Protein 3QVP (pdb70)

Secondary structure (DSSP, 8-state):
-HHHHSB--GGGTTT-EEEEEEE--SHHHHHHHHHHTTSTT--EEEE-SS---TTS-HHHHBGGGTTTTTTSTTB--EE----TTTS---EE--B-STTGGGGTS--B-----HHHHHHHHHTS--TT-SHHHHHHHHHHHEEE----HHHHHHT----GGGS-SSSSEEEB----SSPBPTHHHHHHHHHHTTT--B---TTSS---EEE---BSB-TT-BB--HIIIIITTTTT-TTEEEE-S-EEEEEEEE-SSSS-EEEEEEEESSTT-EEEEEEEEEEEE-S-TTTHHHHHHHTTBS-HHHHGGGT---SB---TT--BB--EEEEEEEEE-GGG-SB-EEEEEEEHHHHHGGGHHHHHHHHHH-HHHHHHHHHHTTS-S-HHHHHHHHHHHHHHHHHS--EEEEEEEE-TTSEEEEEEESS----BEEEESSS-GGG--EEEE--TT-SHHHHHHHHHHHHHHHHHHTSTTHHHHEEEEEESGGGS-TT--HHHHHHHGGGS-EE-S--B-TT-BS-GGGT-SB-TT-BBTT-BSEEE-STT--SS--SS-SHHHHHHHHHHHHHHHHHHHHH--

Structure (mmCIF, N/CA/C/O backbone):
data_3QVP
#
_entry.id   3QVP
#
_cell.length_a   69.560
_cell.length_b   119.147
_cell.length_c   142.188
_cell.angle_alpha   90.00
_cell.angle_beta   90.00
_cell.angle_gamma   90.00
#
_symmetry.space_group_name_H-M   'C 2 2 21'
#
loop_
_entity.id
_entity.type
_entity.pdbx_description
1 polymer 'Glucose oxidase'
2 branched alpha-D-mannopyranose-(1-2)-alpha-D-mannopyranose-(1-3)-beta-D-mannopyranose-(1-4)-2-acetamido-2-deoxy-beta-D-glucopyranose-(1-4)-2-acetamido-2-deoxy-beta-D-glucopyranose
3 non-polymer 2-acetamido-2-deoxy-beta-D-glucopyranose
4 non-polymer 'FLAVIN-ADENINE DINUCLEOTIDE'
5 non-polymer GLYCEROL
6 non-polymer DI(HYDROXYETHYL)ETHER
7 non-polymer 'CHLORIDE ION'
8 water water
#
loop_
_atom_site.group_PDB
_atom_site.id
_atom_site.type_symbol
_atom_site.label_atom_id
_atom_site.label_alt_id
_atom_site.label_comp_id
_atom_site.label_asym_id
_atom_site.label_entity_id
_atom_site.label_seq_id
_atom_site.pdbx_PDB_ins_code
_atom_site.Cartn_x
_atom_site.Cartn_y
_atom_site.Cartn_z
_atom_site.occupancy
_atom_site.B_iso_or_equiv
_atom_site.auth_seq_id
_atom_site.auth_comp_id
_atom_site.auth_asym_id
_atom_site.auth_atom_id
_atom_site.pdbx_PDB_model_num
ATOM 1 N N . GLY A 1 3 ? -19.993 -51.432 29.018 1.00 28.01 3 GLY A N 1
ATOM 2 C CA . GLY A 1 3 ? -19.967 -50.144 28.256 1.00 23.60 3 GLY A CA 1
ATOM 3 C C . GLY A 1 3 ? -18.578 -49.766 27.754 1.00 21.02 3 GLY A C 1
ATOM 4 O O . GLY A 1 3 ? -17.651 -50.573 27.782 1.00 20.57 3 GLY A O 1
ATOM 5 N N . ILE A 1 4 ? -18.418 -48.521 27.317 1.00 18.53 4 ILE A N 1
ATOM 6 C CA . ILE A 1 4 ? -17.123 -48.114 26.773 1.00 15.96 4 ILE A CA 1
ATOM 7 C C . ILE A 1 4 ? -15.952 -48.217 27.748 1.00 14.98 4 ILE A C 1
ATOM 8 O O . ILE A 1 4 ? -14.871 -48.667 27.359 1.00 15.49 4 ILE A O 1
ATOM 13 N N . GLU A 1 5 ? -16.153 -47.820 29.000 1.00 15.45 5 GLU A N 1
ATOM 14 C CA . GLU A 1 5 ? -15.070 -47.847 29.978 1.00 18.08 5 GLU A CA 1
ATOM 15 C C . GLU A 1 5 ? -14.425 -49.220 30.137 1.00 19.32 5 GLU A C 1
ATOM 16 O O . GLU A 1 5 ? -13.201 -49.322 30.256 1.00 18.61 5 GLU A O 1
ATOM 22 N N . ALA A 1 6 ? -15.232 -50.277 30.131 1.00 18.16 6 ALA A N 1
ATOM 23 C CA . ALA A 1 6 ? -14.712 -51.633 30.259 1.00 19.92 6 ALA A CA 1
ATOM 24 C C . ALA A 1 6 ? -13.913 -52.065 29.029 1.00 19.48 6 ALA A C 1
ATOM 25 O O . ALA A 1 6 ? -13.116 -53.008 29.103 1.00 22.80 6 ALA A O 1
ATOM 27 N N . SER A 1 7 ? -14.108 -51.386 27.898 1.00 17.00 7 SER A N 1
ATOM 28 C CA . SER A 1 7 ? -13.403 -51.728 26.665 1.00 15.47 7 SER A CA 1
ATOM 29 C C . SER A 1 7 ? -12.028 -51.075 26.573 1.00 13.58 7 SER A C 1
ATOM 30 O O . SER A 1 7 ? -11.165 -51.535 25.820 1.00 13.83 7 SER A O 1
ATOM 33 N N . LEU A 1 8 ? -11.832 -50.005 27.333 1.00 12.34 8 LEU A N 1
ATOM 34 C CA . LEU A 1 8 ? -10.572 -49.264 27.275 1.00 12.10 8 LEU A CA 1
ATOM 35 C C . LEU A 1 8 ? -9.455 -50.000 27.999 1.00 12.27 8 LEU A C 1
ATOM 36 O O . LEU A 1 8 ? -9.683 -50.639 29.033 1.00 14.81 8 LEU A O 1
ATOM 41 N N . LEU A 1 9 ? -8.262 -49.940 27.427 1.00 10.80 9 LEU A N 1
ATOM 42 C CA . LEU A 1 9 ? -7.094 -50.579 28.058 1.00 10.22 9 LEU A CA 1
ATOM 43 C C . LEU A 1 9 ? -6.404 -49.562 28.957 1.00 11.04 9 LEU A C 1
ATOM 44 O O . LEU A 1 9 ? -6.321 -48.370 28.619 1.00 11.41 9 LEU A O 1
ATOM 49 N N . THR A 1 10 ? -5.931 -50.022 30.103 1.00 10.30 10 THR A N 1
ATOM 50 C CA . THR A 1 10 ? -5.230 -49.174 31.058 1.00 10.78 10 THR A CA 1
ATOM 51 C C . THR A 1 10 ? -3.871 -49.737 31.428 1.00 10.74 10 THR A C 1
ATOM 52 O O . THR A 1 10 ? -2.971 -48.990 31.839 1.00 11.37 10 THR A O 1
ATOM 56 N N . ASP A 1 11 ? -3.699 -51.050 31.300 1.00 12.55 11 ASP A N 1
ATOM 57 C CA . ASP A 1 11 ? -2.445 -51.690 31.678 1.00 11.69 11 ASP A CA 1
ATOM 58 C C . ASP A 1 11 ? -1.513 -51.807 30.481 1.00 12.06 11 ASP A C 1
ATOM 59 O O . ASP A 1 11 ? -1.867 -52.424 29.474 1.00 12.31 11 ASP A O 1
ATOM 64 N N . PRO A 1 12 ? -0.313 -51.192 30.553 1.00 11.59 12 PRO A N 1
ATOM 65 C CA . PRO A 1 12 ? 0.634 -51.292 29.433 1.00 12.10 12 PRO A CA 1
ATOM 66 C C . PRO A 1 12 ? 0.896 -52.733 28.995 1.00 13.17 12 PRO A C 1
ATOM 67 O O . PRO A 1 12 ? 1.197 -52.970 27.818 1.00 13.06 12 PRO A O 1
ATOM 71 N N . LYS A 1 13 ? 0.778 -53.678 29.923 1.00 14.34 13 LYS A N 1
ATOM 72 C CA . LYS A 1 13 ? 1.033 -55.097 29.609 1.00 14.94 13 LYS A CA 1
ATOM 73 C C . LYS A 1 13 ? 0.082 -55.612 28.544 1.00 13.63 13 LYS A C 1
ATOM 74 O O . LYS A 1 13 ? 0.396 -56.606 27.873 1.00 13.32 13 LYS A O 1
ATOM 80 N N . ASP A 1 14 ? -1.074 -54.951 28.372 1.00 13.29 14 ASP A N 1
ATOM 81 C CA . ASP A 1 14 ? -2.043 -55.378 27.388 1.00 13.30 14 ASP A CA 1
ATOM 82 C C . ASP A 1 14 ? -1.700 -54.916 25.972 1.00 12.47 14 ASP A C 1
ATOM 83 O O . ASP A 1 14 ? -2.365 -55.341 25.020 1.00 12.92 14 ASP A O 1
ATOM 88 N N . VAL A 1 15 ? -0.713 -54.036 25.811 1.00 12.39 15 VAL A N 1
ATOM 89 C CA . VAL A 1 15 ? -0.308 -53.652 24.465 1.00 12.90 15 VAL A CA 1
ATOM 90 C C . VAL A 1 15 ? 1.192 -53.827 24.185 1.00 8.86 15 VAL A C 1
ATOM 91 O O . VAL A 1 15 ? 1.572 -53.919 23.042 1.00 10.14 15 VAL A O 1
ATOM 95 N N . SER A 1 16 ? 2.026 -53.878 25.231 1.00 9.11 16 SER A N 1
ATOM 96 C CA . SER A 1 16 ? 3.473 -54.038 25.053 1.00 9.04 16 SER A CA 1
ATOM 97 C C . SER A 1 16 ? 3.818 -55.156 24.048 1.00 9.32 16 SER A C 1
ATOM 98 O O . SER A 1 16 ? 3.321 -56.279 24.184 1.00 9.31 16 SER A O 1
ATOM 101 N N . GLY A 1 17 ? 4.649 -54.806 23.067 1.00 8.42 17 GLY A N 1
ATOM 102 C CA . GLY A 1 17 ? 5.146 -55.774 22.096 1.00 9.48 17 GLY A CA 1
ATOM 103 C C . GLY A 1 17 ? 4.245 -56.141 20.950 1.00 9.51 17 GLY A C 1
ATOM 104 O O . GLY A 1 17 ? 4.675 -56.819 20.026 1.00 10.21 17 GLY A O 1
ATOM 105 N N . ARG A 1 18 ? 2.982 -55.705 20.997 1.00 9.09 18 ARG A N 1
ATOM 106 C CA . ARG A 1 18 ? 2.045 -56.056 19.930 1.00 10.04 18 ARG A CA 1
ATOM 107 C C . ARG A 1 18 ? 2.217 -55.208 18.692 1.00 9.21 18 ARG A C 1
ATOM 108 O O . ARG A 1 18 ? 2.953 -54.224 18.697 1.00 9.51 18 ARG A O 1
ATOM 116 N N . THR A 1 19 ? 1.583 -55.655 17.608 1.00 9.91 19 THR A N 1
ATOM 117 C CA . THR A 1 19 ? 1.591 -54.918 16.354 1.00 11.02 19 THR A CA 1
ATOM 118 C C . THR A 1 19 ? 0.164 -54.657 15.904 1.00 11.14 19 THR A C 1
ATOM 119 O O . THR A 1 19 ? -0.695 -55.539 16.000 1.00 11.31 19 THR A O 1
ATOM 123 N N . VAL A 1 20 ? -0.083 -53.418 15.467 1.00 9.44 20 VAL A N 1
ATOM 124 C CA . VAL A 1 20 ? -1.383 -53.043 14.879 1.00 9.57 20 VAL A CA 1
ATOM 125 C C . VAL A 1 20 ? -1.025 -52.374 13.563 1.00 8.86 20 VAL A C 1
ATOM 126 O O . VAL A 1 20 ? 0.144 -52.070 13.318 1.00 10.10 20 VAL A O 1
ATOM 130 N N . ASP A 1 21 ? -2.018 -52.114 12.706 1.00 9.12 21 ASP A N 1
ATOM 131 C CA . ASP A 1 21 ? -1.704 -51.484 11.447 1.00 8.84 21 ASP A CA 1
ATOM 132 C C . ASP A 1 21 ? -1.291 -50.028 11.626 1.00 8.84 21 ASP A C 1
ATOM 133 O O . ASP A 1 21 ? -0.326 -49.572 11.021 1.00 9.80 21 ASP A O 1
ATOM 138 N N . TYR A 1 22 ? -2.029 -49.309 12.483 1.00 8.61 22 TYR A N 1
ATOM 139 C CA . TYR A 1 22 ? -1.736 -47.902 12.733 1.00 8.61 22 TYR A CA 1
ATOM 140 C C . TYR A 1 22 ? -1.757 -47.573 14.199 1.00 7.90 22 TYR A C 1
ATOM 141 O O . TYR A 1 22 ? -2.645 -48.011 14.902 1.00 8.70 22 TYR A O 1
ATOM 150 N N . ILE A 1 23 ? -0.722 -46.856 14.647 1.00 8.44 23 ILE A N 1
ATOM 151 C CA . ILE A 1 23 ? -0.701 -46.342 16.026 1.00 7.89 23 ILE A CA 1
ATOM 152 C C . ILE A 1 23 ? -0.975 -44.845 15.914 1.00 8.20 23 ILE A C 1
ATOM 153 O O . ILE A 1 23 ? -0.340 -44.140 15.115 1.00 8.77 23 ILE A O 1
ATOM 158 N N . ILE A 1 24 ? -1.941 -44.381 16.709 1.00 7.29 24 ILE A N 1
ATOM 159 C CA . ILE A 1 24 ? -2.275 -42.949 16.754 1.00 7.42 24 ILE A CA 1
ATOM 160 C C . ILE A 1 24 ? -1.900 -42.457 18.1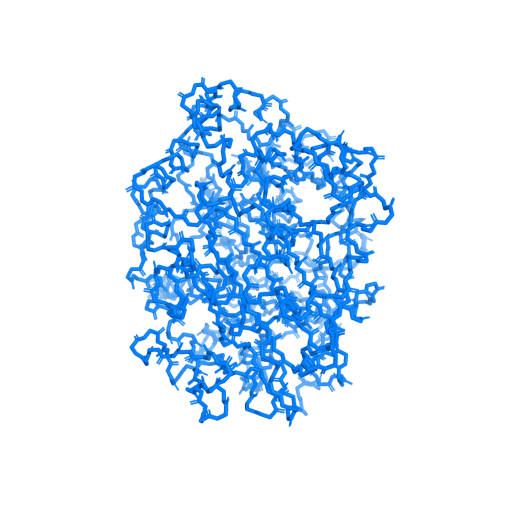46 1.00 7.10 24 ILE A C 1
ATOM 161 O O . ILE A 1 24 ? -2.433 -42.932 19.163 1.00 8.30 24 ILE A O 1
ATOM 166 N N . ALA A 1 25 ? -0.973 -41.506 18.173 1.00 7.00 25 ALA A N 1
ATOM 167 C CA . ALA A 1 25 ? -0.532 -40.897 19.433 1.00 7.66 25 ALA A CA 1
ATOM 168 C C . ALA A 1 25 ? -1.404 -39.682 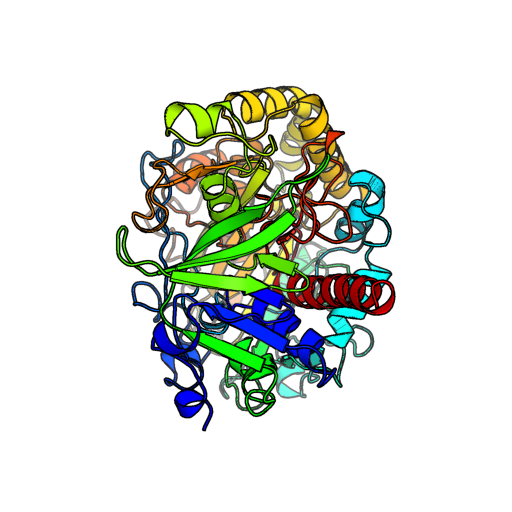19.703 1.00 7.13 25 ALA A C 1
ATOM 169 O O . ALA A 1 25 ? -1.228 -38.657 19.062 1.00 7.85 25 ALA A O 1
ATOM 171 N N . GLY A 1 26 ? -2.314 -39.825 20.667 1.00 6.99 26 GLY A N 1
ATOM 172 C CA . GLY A 1 26 ? -3.217 -38.733 21.008 1.00 6.69 26 GLY A CA 1
ATOM 173 C C . GLY A 1 26 ? -4.643 -39.069 20.599 1.00 6.76 26 GLY A C 1
ATOM 174 O O . GLY A 1 26 ? -4.937 -39.145 19.397 1.00 8.49 26 GLY A O 1
ATOM 175 N N . GLY A 1 27 ? -5.521 -39.268 21.586 1.00 7.46 27 GLY A N 1
ATOM 176 C CA . GLY A 1 27 ? -6.914 -39.557 21.291 1.00 6.86 27 GLY A CA 1
ATOM 177 C C . GLY A 1 27 ? -7.782 -38.317 21.399 1.00 7.19 27 GLY A C 1
ATOM 178 O O . GLY A 1 27 ? -8.772 -38.348 22.118 1.00 7.45 27 GLY A O 1
ATOM 179 N N . GLY A 1 28 ? -7.389 -37.272 20.683 1.00 7.09 28 GLY A N 1
ATOM 180 C CA . GLY A 1 28 ? -8.112 -36.012 20.659 1.00 7.31 28 GLY A CA 1
ATOM 181 C C . GLY A 1 28 ? -9.002 -35.874 19.430 1.00 7.14 28 GLY A C 1
ATOM 182 O O . GLY A 1 28 ? -9.472 -36.858 18.861 1.00 6.99 28 GLY A O 1
ATOM 183 N N . LEU A 1 29 ? -9.224 -34.633 19.000 1.00 6.98 29 LEU A N 1
ATOM 184 C CA . LEU A 1 29 ? -10.110 -34.385 17.862 1.00 7.48 29 LEU A CA 1
ATOM 185 C C . LEU A 1 29 ? -9.665 -35.146 16.614 1.00 7.26 29 LEU A C 1
ATOM 186 O O . LEU A 1 29 ? -10.388 -35.986 16.082 1.00 7.86 29 LEU A O 1
ATOM 191 N N . THR A 1 30 ? -8.458 -34.852 16.145 1.00 7.21 30 THR A N 1
ATOM 192 C CA . THR A 1 30 ? -7.979 -35.484 14.911 1.00 7.43 30 THR A CA 1
ATOM 193 C C . THR A 1 30 ? -7.663 -36.959 15.103 1.00 7.52 30 THR A C 1
ATOM 194 O O . THR A 1 30 ? -7.918 -37.765 14.219 1.00 8.76 30 THR A O 1
ATOM 198 N N . GLY A 1 31 ? -7.141 -37.318 16.272 1.00 7.72 31 GLY A N 1
ATOM 199 C CA . GLY A 1 31 ? -6.811 -38.719 16.507 1.00 8.32 31 GLY A CA 1
ATOM 200 C C . GLY A 1 31 ? -8.012 -39.637 16.506 1.00 7.70 31 GLY A C 1
ATOM 201 O O . GLY A 1 31 ? -7.981 -40.708 15.897 1.00 8.09 31 GLY A O 1
ATOM 202 N N . LEU A 1 32 ? -9.095 -39.251 17.182 1.00 7.56 32 LEU A N 1
ATOM 203 C CA . LEU A 1 32 ? -10.271 -40.115 17.239 1.00 8.26 32 LEU A CA 1
ATOM 204 C C . LEU A 1 32 ? -11.062 -40.095 15.941 1.00 7.57 32 LEU A C 1
ATOM 205 O O . LEU A 1 32 ? -11.630 -41.107 15.571 1.00 8.88 32 LEU A O 1
ATOM 210 N N . THR A 1 33 ? -11.070 -38.965 15.239 1.00 7.43 33 THR A N 1
ATOM 211 C CA . THR A 1 33 ? -11.765 -38.919 13.953 1.00 8.13 33 THR A CA 1
ATOM 212 C C . THR A 1 33 ? -11.060 -39.908 13.016 1.00 9.52 33 THR A C 1
ATOM 213 O O . THR A 1 33 ? -11.724 -40.715 12.321 1.00 8.77 33 THR A O 1
ATOM 217 N N . THR A 1 34 ? -9.738 -39.858 12.991 1.00 9.01 34 THR A N 1
ATOM 218 C CA . THR A 1 34 ? -8.942 -40.731 12.132 1.00 8.27 34 THR A CA 1
ATOM 219 C C . THR A 1 34 ? -9.077 -42.191 12.556 1.00 9.15 34 THR A C 1
ATOM 220 O O . THR A 1 34 ? -9.237 -43.073 11.707 1.00 9.05 34 THR A O 1
ATOM 224 N N . ALA A 1 35 ? -9.034 -42.460 13.854 1.00 8.66 35 ALA A N 1
ATOM 225 C CA . ALA A 1 35 ? -9.174 -43.838 14.329 1.00 9.04 35 ALA A CA 1
ATOM 226 C C . ALA A 1 35 ? -10.500 -44.438 13.842 1.00 9.12 35 ALA A C 1
ATOM 227 O O . ALA A 1 35 ? -10.557 -45.582 13.394 1.00 9.06 35 ALA A O 1
ATOM 229 N N . ALA A 1 36 ? -11.580 -43.663 13.935 1.00 9.20 36 ALA A N 1
ATOM 230 C CA . ALA A 1 36 ? -12.884 -44.133 13.507 1.00 9.68 36 ALA A CA 1
ATOM 231 C C . ALA A 1 36 ? -12.913 -44.347 11.998 1.00 10.31 36 ALA A C 1
ATOM 232 O O . ALA A 1 36 ? -13.361 -45.394 11.520 1.00 10.41 36 ALA A O 1
ATOM 234 N N . ARG A 1 37 ? -12.383 -43.393 11.243 1.00 9.43 37 ARG A N 1
ATOM 235 C CA . ARG A 1 37 ? -12.416 -43.532 9.788 1.00 11.37 37 ARG A CA 1
ATOM 236 C C . ARG A 1 37 ? -11.640 -44.742 9.322 1.00 12.16 37 ARG A C 1
ATOM 237 O O . ARG A 1 37 ? -12.112 -45.509 8.473 1.00 11.93 37 ARG A O 1
ATOM 245 N N . LEU A 1 38 ? -10.444 -44.941 9.873 1.00 10.92 38 LEU A N 1
ATOM 246 C CA . LEU A 1 38 ? -9.605 -46.067 9.445 1.00 10.50 38 LEU A CA 1
ATOM 247 C C . LEU A 1 38 ? -10.204 -47.416 9.819 1.00 10.93 38 LEU A C 1
ATOM 248 O O . LEU A 1 38 ? -10.100 -48.366 9.036 1.00 13.72 38 LEU A O 1
ATOM 253 N N . THR A 1 39 ? -10.844 -47.528 10.971 1.00 10.85 39 THR A N 1
ATOM 254 C CA . THR A 1 39 ? -11.395 -48.802 11.380 1.00 10.60 39 THR A CA 1
ATOM 255 C C . THR A 1 39 ? -12.754 -49.172 10.771 1.00 10.33 39 THR A C 1
ATOM 256 O O . THR A 1 39 ? -13.332 -50.186 11.133 1.00 11.51 39 THR A O 1
ATOM 260 N N . GLU A 1 40 ? -13.227 -48.344 9.840 1.00 11.41 40 GLU A N 1
ATOM 261 C CA . GLU A 1 40 ? -14.462 -48.683 9.119 1.00 12.01 40 GLU A CA 1
ATOM 262 C C . GLU A 1 40 ? -14.180 -49.957 8.303 1.00 13.78 40 GLU A C 1
ATOM 263 O O . GLU A 1 40 ? -15.093 -50.732 8.016 1.00 16.46 40 GLU A O 1
ATOM 269 N N . ASN A 1 41 ? -12.927 -50.164 7.922 1.00 12.74 41 ASN A N 1
ATOM 270 C CA . ASN A 1 41 ? -12.520 -51.391 7.236 1.00 14.24 41 ASN A CA 1
ATOM 271 C C . ASN A 1 41 ? -12.166 -52.355 8.382 1.00 15.10 41 ASN A C 1
ATOM 272 O O . ASN A 1 41 ? -11.209 -52.106 9.133 1.00 12.67 41 ASN A O 1
ATOM 277 N N . PRO A 1 42 ? -12.926 -53.443 8.554 1.00 14.06 42 PRO A N 1
ATOM 278 C CA . PRO A 1 42 ? -12.650 -54.380 9.645 1.00 14.79 42 PRO A CA 1
ATOM 279 C C . PRO A 1 42 ? -11.280 -55.022 9.631 1.00 14.70 42 PRO A C 1
ATOM 280 O O . PRO A 1 42 ? -10.828 -55.528 10.665 1.00 16.24 42 PRO A O 1
ATOM 284 N N . ASN A 1 43 ? -10.617 -54.974 8.483 1.00 14.84 43 ASN A N 1
ATOM 285 C CA . ASN A 1 43 ? -9.288 -55.568 8.343 1.00 14.17 43 ASN A CA 1
ATOM 286 C C . ASN A 1 43 ? -8.168 -54.640 8.811 1.00 12.89 43 ASN A C 1
ATOM 287 O O . ASN A 1 43 ? -7.003 -55.056 8.898 1.00 15.64 43 ASN A O 1
ATOM 292 N N . ILE A 1 44 ? -8.502 -53.385 9.104 1.00 11.97 44 ILE A N 1
ATOM 293 C CA . ILE A 1 44 ? -7.481 -52.423 9.547 1.00 11.30 44 ILE A CA 1
ATOM 294 C C . ILE A 1 44 ? -7.531 -52.226 11.037 1.00 10.63 44 ILE A C 1
ATOM 295 O O . ILE A 1 44 ? -8.558 -51.856 11.591 1.00 11.95 44 ILE A O 1
ATOM 300 N N . SER A 1 45 ? -6.413 -52.505 11.705 1.00 10.80 45 SER A N 1
ATOM 301 C CA . SER A 1 45 ? -6.350 -52.336 13.156 1.00 11.10 45 SER A CA 1
ATOM 302 C C . SER A 1 45 ? -5.674 -51.025 13.545 1.00 8.98 45 SER A C 1
ATOM 303 O O . SER A 1 45 ? -4.682 -50.598 12.948 1.00 9.40 45 SER A O 1
ATOM 306 N N . VAL A 1 46 ? -6.248 -50.389 14.551 1.00 9.05 46 VAL A N 1
ATOM 307 C CA . VAL A 1 46 ? -5.738 -49.131 15.069 1.00 9.06 46 VAL A CA 1
ATOM 308 C C . VAL A 1 46 ? -5.630 -49.192 16.582 1.00 8.61 46 VAL A C 1
ATOM 309 O O . VAL A 1 46 ? -6.500 -49.740 17.248 1.00 9.75 46 VAL A O 1
ATOM 313 N N . LEU A 1 47 ? -4.514 -48.676 17.113 1.00 8.62 47 LEU A N 1
ATOM 314 C CA . LEU A 1 47 ? -4.399 -48.498 18.552 1.00 8.70 47 LEU A CA 1
ATOM 315 C C . LEU A 1 47 ? -4.193 -46.989 18.777 1.00 7.84 47 LEU A C 1
ATOM 316 O O . LEU A 1 47 ? -3.275 -46.396 18.215 1.00 8.42 47 LEU A O 1
ATOM 321 N N . VAL A 1 48 ? -5.077 -46.414 19.582 1.00 7.05 48 VAL A N 1
ATOM 322 C CA . VAL A 1 48 ? -4.954 -45.020 19.992 1.00 8.13 48 VAL A CA 1
ATOM 323 C C . VAL A 1 48 ? -4.305 -45.052 21.382 1.00 6.85 48 VAL A C 1
ATOM 324 O O . VAL A 1 48 ? -4.755 -45.812 22.223 1.00 8.75 48 VAL A O 1
ATOM 328 N N . ILE A 1 49 ? -3.261 -44.249 21.581 1.00 7.59 49 ILE A N 1
ATOM 329 C CA . ILE A 1 49 ? -2.640 -44.118 22.908 1.00 7.03 49 ILE A CA 1
ATOM 330 C C . ILE A 1 49 ? -2.926 -42.676 23.340 1.00 7.21 49 ILE A C 1
ATOM 331 O O . ILE A 1 49 ? -2.509 -41.726 22.664 1.00 7.46 49 ILE A O 1
ATOM 336 N N . GLU A 1 50 ? -3.653 -42.551 24.440 1.00 6.69 50 GLU A N 1
ATOM 337 C CA . GLU A 1 50 ? -4.056 -41.243 24.974 1.00 6.95 50 GLU A CA 1
ATOM 338 C C . GLU A 1 50 ? -3.536 -41.069 26.386 1.00 5.90 50 GLU A C 1
ATOM 339 O O . GLU A 1 50 ? -3.632 -41.972 27.209 1.00 6.72 50 GLU A O 1
ATOM 345 N N . SER A 1 51 ? -3.044 -39.864 26.680 1.00 7.83 51 SER A N 1
ATOM 346 C CA . SER A 1 51 ? -2.509 -39.600 28.008 1.00 7.65 51 SER A CA 1
ATOM 347 C C . SER A 1 51 ? -3.571 -39.532 29.105 1.00 7.76 51 SER A C 1
ATOM 348 O O . SER A 1 51 ? -3.293 -39.881 30.250 1.00 8.46 51 SER A O 1
ATOM 351 N N . GLY A 1 52 ? -4.773 -39.056 28.748 1.00 7.19 52 GLY A N 1
ATOM 352 C CA . GLY A 1 52 ? -5.879 -38.978 29.684 1.00 9.35 52 GLY A CA 1
ATOM 353 C C . GLY A 1 52 ? -6.783 -40.189 29.541 1.00 7.76 52 GLY A C 1
ATOM 354 O O . GLY A 1 52 ? -6.412 -41.217 28.987 1.00 7.85 52 GLY A O 1
ATOM 355 N N . SER A 1 53 ? -8.014 -40.032 30.020 1.00 8.79 53 SER A N 1
ATOM 356 C CA . SER A 1 53 ? -8.974 -41.130 30.031 1.00 8.52 53 SER A CA 1
ATOM 357 C C . SER A 1 53 ? -10.338 -40.687 29.529 1.00 8.33 53 SER A C 1
ATOM 358 O O . SER A 1 53 ? -10.509 -39.607 28.968 1.00 8.49 53 SER A O 1
ATOM 361 N N . TYR A 1 54 ? -11.340 -41.537 29.724 1.00 8.98 54 TYR A N 1
ATOM 362 C CA . TYR A 1 54 ? -12.695 -41.199 29.242 1.00 8.89 54 TYR A CA 1
ATOM 363 C C . TYR A 1 54 ? -13.370 -40.237 30.197 1.00 8.71 54 TYR A C 1
ATOM 364 O O . TYR A 1 54 ? -13.491 -40.499 31.386 1.00 11.94 54 TYR A O 1
ATOM 373 N N . GLU A 1 55 ? -13.846 -39.127 29.648 1.00 8.99 55 GLU A N 1
ATOM 374 C CA . GLU A 1 55 ? -14.456 -38.077 30.475 1.00 8.55 55 GLU A CA 1
ATOM 375 C C . GLU A 1 55 ? -15.832 -37.623 29.976 1.00 9.28 55 GLU A C 1
ATOM 376 O O . GLU A 1 55 ? -16.480 -36.828 30.651 1.00 9.62 55 GLU A O 1
ATOM 382 N N . SER A 1 56 ? -16.266 -38.150 28.836 1.00 10.86 56 SER A N 1
ATOM 383 C CA . SER A 1 56 ? -17.481 -37.635 28.211 1.00 11.02 56 SER A CA 1
ATOM 384 C C . SER A 1 56 ? -18.754 -37.691 29.014 1.00 12.90 56 SER A C 1
ATOM 385 O O . SER A 1 56 ? -19.610 -36.819 28.839 1.00 17.07 56 SER A O 1
ATOM 388 N N . ASP A 1 57 ? -18.899 -38.675 29.873 1.00 12.13 57 ASP A N 1
ATOM 389 C CA . ASP A 1 57 ? -20.122 -38.776 30.653 1.00 12.75 57 ASP A CA 1
ATOM 390 C C . ASP A 1 57 ? -19.914 -38.461 32.122 1.00 12.36 57 ASP A C 1
ATOM 391 O O . ASP A 1 57 ? -20.711 -38.864 32.975 1.00 12.44 57 ASP A O 1
ATOM 396 N N . ARG A 1 58 ? -18.873 -37.691 32.432 1.00 10.02 58 ARG A N 1
ATOM 397 C CA . ARG A 1 58 ? -18.575 -37.359 33.821 1.00 10.71 58 ARG A CA 1
ATOM 398 C C . ARG A 1 58 ? -19.674 -36.555 34.505 1.00 11.38 58 ARG A C 1
ATOM 399 O O . ARG A 1 58 ? -19.929 -36.730 35.700 1.00 13.75 58 ARG A O 1
ATOM 407 N N . GLY A 1 59 ? -20.303 -35.671 33.745 1.00 11.41 59 GLY A N 1
ATOM 408 C CA . GLY A 1 59 ? -21.358 -34.820 34.279 1.00 11.37 59 GLY A CA 1
ATOM 409 C C . GLY A 1 59 ? -21.267 -33.456 33.630 1.00 11.01 59 GLY A C 1
ATOM 410 O O . GLY A 1 59 ? -20.480 -33.271 32.699 1.00 11.04 59 GLY A O 1
ATOM 411 N N . PRO A 1 60 ? -22.035 -32.478 34.114 1.00 11.43 60 PRO A N 1
ATOM 412 C CA . PRO A 1 60 ? -22.058 -31.120 33.561 1.00 10.07 60 PRO A CA 1
ATOM 413 C C . PRO A 1 60 ? -20.719 -30.430 33.329 1.00 9.72 60 PRO A C 1
ATOM 414 O O . PRO A 1 60 ? -20.599 -29.673 32.389 1.00 9.19 60 PRO A O 1
ATOM 418 N N . ILE A 1 61 ? -19.719 -30.680 34.192 1.00 8.63 61 ILE A N 1
ATOM 419 C CA . ILE A 1 61 ? -18.433 -29.999 34.026 1.00 9.37 61 ILE A CA 1
ATOM 420 C C . ILE A 1 61 ? -17.856 -30.273 32.630 1.00 8.19 61 ILE A C 1
ATOM 421 O O . ILE A 1 61 ? -17.121 -29.445 32.084 1.00 9.69 61 ILE A O 1
ATOM 426 N N . ILE A 1 62 ? -18.215 -31.411 32.045 1.00 8.28 62 ILE A N 1
ATOM 427 C CA . ILE A 1 62 ? -17.832 -31.718 30.670 1.00 8.87 62 ILE A CA 1
ATOM 428 C C . ILE A 1 62 ? -19.039 -31.555 29.717 1.00 8.11 62 ILE A C 1
ATOM 429 O O . ILE A 1 62 ? -18.926 -30.954 28.664 1.00 8.53 62 ILE A O 1
ATOM 434 N N . GLU A 1 63 ? -20.203 -32.095 30.093 1.00 8.73 63 GLU A N 1
ATOM 435 C CA . GLU A 1 63 ? -21.345 -32.128 29.171 1.00 9.08 63 GLU A CA 1
ATOM 436 C C . GLU A 1 63 ? -22.113 -30.845 28.909 1.00 8.80 63 GLU A C 1
ATOM 437 O O . GLU A 1 63 ? -22.784 -30.742 27.875 1.00 9.96 63 GLU A O 1
ATOM 443 N N . ASP A 1 64 ? -21.990 -29.879 29.811 1.00 8.74 64 ASP A N 1
ATOM 444 C CA . ASP A 1 64 ? -22.711 -28.619 29.666 1.00 9.09 64 ASP A CA 1
ATOM 445 C C . ASP A 1 64 ? -21.760 -27.542 29.148 1.00 8.65 64 ASP A C 1
ATOM 446 O O . ASP A 1 64 ? -20.837 -27.144 29.835 1.00 9.09 64 ASP A O 1
ATOM 451 N N . LEU A 1 65 ? -21.989 -27.080 27.931 1.00 8.63 65 LEU A N 1
ATOM 452 C CA . LEU A 1 65 ? -21.104 -26.057 27.369 1.00 8.62 65 LEU A CA 1
ATOM 453 C C . LEU A 1 65 ? -21.106 -24.787 28.219 1.00 9.02 65 LEU A C 1
ATOM 454 O O . LEU A 1 65 ? -20.127 -24.026 28.223 1.00 10.42 65 LEU A O 1
ATOM 459 N N . ASN A 1 66 ? -22.198 -24.532 28.948 1.00 9.46 66 ASN A N 1
ATOM 460 C CA . ASN A 1 66 ? -22.267 -23.332 29.779 1.00 9.65 66 ASN A CA 1
ATOM 461 C C . ASN A 1 66 ? -21.387 -23.386 31.028 1.00 10.96 66 ASN A C 1
ATOM 462 O O . ASN A 1 66 ? -21.194 -22.373 31.682 1.00 11.91 66 ASN A O 1
ATOM 467 N N . ALA A 1 67 ? -20.853 -24.570 31.323 1.00 9.55 67 ALA A N 1
ATOM 468 C CA . ALA A 1 67 ? -19.929 -24.740 32.447 1.00 10.07 67 ALA A CA 1
ATOM 469 C C . ALA A 1 67 ? -18.496 -24.498 31.956 1.00 9.21 67 ALA A C 1
ATOM 470 O O . ALA A 1 67 ? -17.525 -24.765 32.686 1.00 10.17 67 ALA A O 1
ATOM 472 N N . TYR A 1 68 ? -18.353 -23.958 30.746 1.00 8.39 68 TYR A N 1
ATOM 473 C CA . TYR A 1 68 ? -17.040 -23.696 30.163 1.00 9.00 68 TYR A CA 1
ATOM 474 C C . TYR A 1 68 ? -16.095 -23.046 31.153 1.00 9.37 68 TYR A C 1
ATOM 475 O O . TYR A 1 68 ? -16.420 -22.034 31.802 1.00 10.77 68 TYR A O 1
ATOM 484 N N . GLY A 1 69 ? -14.895 -23.635 31.281 1.00 9.43 69 GLY A N 1
ATOM 485 C CA . GLY A 1 69 ? -13.860 -23.092 32.145 1.00 9.35 69 GLY A CA 1
ATOM 486 C C . GLY A 1 69 ? -13.774 -23.713 33.512 1.00 8.91 69 GLY A C 1
ATOM 487 O O . GLY A 1 69 ? -12.728 -23.632 34.162 1.00 10.11 69 GLY A O 1
ATOM 488 N N . ASP A 1 70 ? -14.854 -24.313 33.982 1.00 8.51 70 ASP A N 1
ATOM 489 C CA . ASP A 1 70 ? -14.826 -24.941 35.311 1.00 9.06 70 ASP A CA 1
ATOM 490 C C . ASP A 1 70 ? -13.777 -26.051 35.364 1.00 8.79 70 ASP A C 1
ATOM 491 O O . ASP A 1 70 ? -13.143 -26.277 36.403 1.00 9.10 70 ASP A O 1
ATOM 496 N N . ILE A 1 71 ? -13.576 -26.734 34.244 1.00 9.08 71 ILE A N 1
ATOM 497 C CA . ILE A 1 71 ? -12.623 -27.834 34.164 1.00 8.57 71 ILE A CA 1
ATOM 498 C C . ILE A 1 71 ? -11.177 -27.365 34.177 1.00 8.62 71 ILE A C 1
ATOM 499 O O . ILE A 1 71 ? -10.252 -28.181 34.386 1.00 8.61 71 ILE A O 1
ATOM 504 N N . PHE A 1 72 ? -10.931 -26.076 33.957 1.00 7.61 72 PHE A N 1
ATOM 505 C CA . PHE A 1 72 ? -9.528 -25.626 33.911 1.00 7.89 72 PHE A CA 1
ATOM 506 C C . PHE A 1 72 ? -8.871 -25.842 35.273 1.00 8.65 72 PHE A C 1
ATOM 507 O O . PHE A 1 72 ? -9.487 -25.700 36.321 1.00 8.57 72 PHE A O 1
ATOM 515 N N . GLY A 1 73 ? -7.592 -26.232 35.221 1.00 8.70 73 GLY A N 1
ATOM 516 C CA . GLY A 1 73 ? -6.804 -26.491 36.423 1.00 9.21 73 GLY A CA 1
ATOM 517 C C . GLY A 1 73 ? -6.920 -27.914 36.940 1.00 7.72 73 GLY A C 1
ATOM 518 O O . GLY A 1 73 ? -6.224 -28.263 37.882 1.00 9.17 73 GLY A O 1
ATOM 519 N N . SER A 1 74 ? -7.774 -28.722 36.328 1.00 7.60 74 SER A N 1
ATOM 520 C CA . SER A 1 74 ? -8.002 -30.110 36.759 1.00 7.18 74 SER A CA 1
ATOM 521 C C . SER A 1 74 ? -7.133 -31.068 35.985 1.00 7.85 74 SER A C 1
ATOM 522 O O . SER A 1 74 ? -6.346 -30.651 35.113 1.00 8.17 74 SER A O 1
ATOM 525 N N . SER A 1 75 ? -7.293 -32.362 36.239 1.00 7.75 75 SER A N 1
ATOM 526 C CA . SER A 1 75 ? -6.505 -33.351 35.507 1.00 7.93 75 SER A CA 1
ATOM 527 C C . SER A 1 75 ? -6.901 -33.443 34.049 1.00 8.98 75 SER A C 1
ATOM 528 O O . SER A 1 75 ? -6.180 -34.056 33.261 1.00 8.91 75 SER A O 1
ATOM 531 N N . VAL A 1 76 ? -8.033 -32.843 33.675 1.00 7.38 76 VAL A N 1
ATOM 532 C CA . VAL A 1 76 ? -8.510 -32.869 32.294 1.00 7.28 76 VAL A CA 1
ATOM 533 C C . VAL A 1 76 ? -7.958 -31.650 31.534 1.00 6.98 76 VAL A C 1
ATOM 534 O O . VAL A 1 76 ? -8.253 -31.466 30.352 1.00 7.16 76 VAL A O 1
ATOM 538 N N . ASP A 1 77 ? -7.122 -30.854 32.208 1.00 7.14 77 ASP A N 1
ATOM 539 C CA . ASP A 1 77 ? -6.495 -29.685 31.585 1.00 7.16 77 ASP A CA 1
ATOM 540 C C . ASP A 1 77 ? -4.973 -29.840 31.687 1.00 8.03 77 ASP A C 1
ATOM 541 O O . ASP A 1 77 ? -4.408 -29.830 32.781 1.00 8.19 77 ASP A O 1
ATOM 546 N N . HIS A 1 78 ? -4.306 -30.014 30.555 1.00 6.51 78 HIS A N 1
ATOM 547 C CA . HIS A 1 78 ? -2.855 -30.109 30.587 1.00 6.60 78 HIS A CA 1
ATOM 548 C C . HIS A 1 78 ? -2.180 -28.865 31.136 1.00 8.16 78 HIS A C 1
ATOM 549 O O . HIS A 1 78 ? -1.063 -28.960 31.690 1.00 9.19 78 HIS A O 1
ATOM 556 N N . ALA A 1 79 ? -2.795 -27.704 30.964 1.00 7.31 79 ALA A N 1
ATOM 557 C CA . ALA A 1 79 ? -2.249 -26.420 31.422 1.00 8.03 79 ALA A CA 1
ATOM 558 C C . ALA A 1 79 ? -0.756 -26.304 31.108 1.00 8.41 79 ALA A C 1
ATOM 559 O O . ALA A 1 79 ? 0.091 -26.087 31.984 1.00 9.47 79 ALA A O 1
ATOM 561 N N . TYR A 1 80 ? -0.401 -26.426 29.839 1.00 7.44 80 TYR A N 1
ATOM 562 C CA . TYR A 1 80 ? 1.006 -26.325 29.457 1.00 7.56 80 TYR A CA 1
ATOM 563 C C . TYR A 1 80 ? 1.487 -24.916 29.755 1.00 7.70 80 TYR A C 1
ATOM 564 O O . TYR A 1 80 ? 0.892 -23.935 29.335 1.00 8.14 80 TYR A O 1
ATOM 573 N N . GLU A 1 81 ? 2.598 -24.802 30.483 1.00 8.16 81 GLU A N 1
ATOM 574 C CA . GLU A 1 81 ? 3.114 -23.481 30.826 1.00 8.56 81 GLU A CA 1
ATOM 575 C C . GLU A 1 81 ? 4.112 -22.980 29.802 1.00 8.40 81 GLU A C 1
ATOM 576 O O . GLU A 1 81 ? 4.997 -23.728 29.365 1.00 8.82 81 GLU A O 1
ATOM 582 N N . THR A 1 82 ? 3.947 -21.723 29.389 1.00 7.98 82 THR A N 1
ATOM 583 C CA . THR A 1 82 ? 4.861 -21.117 28.435 1.00 8.94 82 THR A CA 1
ATOM 584 C C . THR A 1 82 ? 6.170 -20.723 29.110 1.00 8.87 82 THR A C 1
ATOM 585 O O . THR A 1 82 ? 6.331 -20.838 30.327 1.00 9.18 82 THR A O 1
ATOM 589 N N . VAL A 1 83 ? 7.114 -20.264 28.299 1.00 8.28 83 VAL A N 1
ATOM 590 C CA . VAL A 1 83 ? 8.336 -19.675 28.827 1.00 8.93 83 VAL A CA 1
ATOM 591 C C . VAL A 1 83 ? 7.904 -18.340 29.481 1.00 9.59 83 VAL A C 1
ATOM 592 O O . VAL A 1 83 ? 6.760 -17.902 29.372 1.00 9.27 83 VAL A O 1
ATOM 596 N N . GLU A 1 84 ? 8.828 -17.704 30.194 1.00 9.96 84 GLU A N 1
ATOM 597 C CA . GLU A 1 84 ? 8.539 -16.393 30.749 1.00 10.24 84 GLU A CA 1
ATOM 598 C C . GLU A 1 84 ? 8.484 -15.497 29.505 1.00 10.31 84 GLU A C 1
ATOM 599 O O . GLU A 1 84 ? 9.503 -15.302 28.816 1.00 12.48 84 GLU A O 1
ATOM 605 N N . LEU A 1 85 ? 7.315 -14.954 29.224 1.00 9.85 85 LEU A N 1
ATOM 606 C CA . LEU A 1 85 ? 7.083 -14.159 28.012 1.00 9.49 85 LEU A CA 1
ATOM 607 C C . LEU A 1 85 ? 7.787 -12.813 28.045 1.00 10.03 85 LEU A C 1
ATOM 608 O O . LEU A 1 85 ? 7.781 -12.130 29.064 1.00 10.05 85 LEU A O 1
ATOM 613 N N . ALA A 1 86 ? 8.336 -12.423 26.901 1.00 9.72 86 ALA A N 1
ATOM 614 C CA . ALA A 1 86 ? 9.061 -11.159 26.825 1.00 10.42 86 ALA A CA 1
ATOM 615 C C . ALA A 1 86 ? 8.144 -9.955 26.905 1.00 11.25 86 ALA A C 1
ATOM 616 O O . ALA A 1 86 ? 8.555 -8.871 27.334 1.00 11.74 86 ALA A O 1
ATOM 618 N N . THR A 1 87 ? 6.874 -10.110 26.537 1.00 9.55 87 THR A N 1
ATOM 619 C CA . THR A 1 87 ? 5.955 -8.970 26.545 1.00 10.28 87 THR A CA 1
ATOM 620 C C . THR A 1 87 ? 5.616 -8.487 27.957 1.00 10.32 87 THR A C 1
ATOM 621 O O . THR A 1 87 ? 5.390 -7.290 28.160 1.00 11.60 87 THR A O 1
ATOM 625 N N . ASN A 1 88 ? 5.614 -9.385 28.943 1.00 9.79 88 ASN A N 1
ATOM 626 C CA . ASN A 1 88 ? 5.227 -9.008 30.289 1.00 10.16 88 ASN A CA 1
ATOM 627 C C . ASN A 1 88 ? 6.015 -9.658 31.432 1.00 10.33 88 ASN A C 1
ATOM 628 O O . ASN A 1 88 ? 5.683 -9.488 32.602 1.00 10.76 88 ASN A O 1
ATOM 633 N N . ASN A 1 89 ? 7.077 -10.368 31.089 1.00 8.98 89 ASN A N 1
ATOM 634 C CA . ASN A 1 89 ? 7.873 -11.111 32.069 1.00 10.40 89 ASN A CA 1
ATOM 635 C C . ASN A 1 89 ? 7.069 -12.020 32.999 1.00 11.47 89 ASN A C 1
ATOM 636 O O . ASN A 1 89 ? 7.367 -12.141 34.183 1.00 12.67 89 ASN A O 1
ATOM 641 N N . GLN A 1 90 ? 6.073 -12.702 32.425 1.00 9.54 90 GLN A N 1
ATOM 642 C CA . GLN A 1 90 ? 5.250 -13.661 33.166 1.00 9.15 90 GLN A CA 1
ATOM 643 C C . GLN A 1 90 ? 5.054 -14.872 32.280 1.00 10.25 90 GLN A C 1
ATOM 644 O O . GLN A 1 90 ? 5.139 -14.777 31.072 1.00 11.24 90 GLN A O 1
ATOM 650 N N . THR A 1 91 ? 4.808 -16.022 32.881 1.00 10.06 91 THR A N 1
ATOM 651 C CA . THR A 1 91 ? 4.453 -17.187 32.059 1.00 9.68 91 THR A CA 1
ATOM 652 C C . THR A 1 91 ? 2.940 -17.183 31.911 1.00 11.28 91 THR A C 1
ATOM 653 O O . THR A 1 91 ? 2.212 -16.449 32.620 1.00 13.72 91 THR A O 1
ATOM 657 N N . ALA A 1 92 ? 2.449 -17.984 30.976 1.00 9.36 92 ALA A N 1
ATOM 658 C CA . ALA A 1 92 ? 0.999 -18.122 30.786 1.00 9.58 92 ALA A CA 1
ATOM 659 C C . ALA A 1 92 ? 0.690 -19.603 30.685 1.00 8.30 92 ALA A C 1
ATOM 660 O O . ALA A 1 92 ? 1.578 -20.424 30.408 1.00 8.62 92 ALA A O 1
ATOM 662 N N . LEU A 1 93 ? -0.574 -19.945 30.912 1.00 8.87 93 LEU A N 1
ATOM 663 C CA . LEU A 1 93 ? -1.003 -21.332 30.822 1.00 8.70 93 LEU A CA 1
ATOM 664 C C . LEU A 1 93 ? -1.781 -21.555 29.531 1.00 9.75 93 LEU A C 1
ATOM 665 O O . LEU A 1 93 ? -2.660 -20.765 29.172 1.00 9.94 93 LEU A O 1
ATOM 670 N N . ILE A 1 94 ? -1.436 -22.629 28.836 1.00 7.67 94 ILE A N 1
ATOM 671 C CA . ILE A 1 94 ? -2.145 -23.014 27.622 1.00 7.62 94 ILE A CA 1
ATOM 672 C C . ILE A 1 94 ? -3.119 -24.116 28.019 1.00 7.51 94 ILE A C 1
ATOM 673 O O . ILE A 1 94 ? -2.706 -25.260 28.282 1.00 7.41 94 ILE A O 1
ATOM 678 N N . ARG A 1 95 ? -4.413 -23.765 28.105 1.00 7.78 95 ARG A N 1
ATOM 679 C CA . ARG A 1 95 ? -5.448 -24.754 28.402 1.00 6.61 95 ARG A CA 1
ATOM 680 C C . ARG A 1 95 ? -5.428 -25.722 27.233 1.00 7.26 95 ARG A C 1
ATOM 681 O O . ARG A 1 95 ? -5.311 -25.302 26.075 1.00 8.08 95 ARG A O 1
ATOM 689 N N . SER A 1 96 ? -5.543 -27.005 27.519 1.00 7.31 96 SER A N 1
ATOM 690 C CA . SER A 1 96 ? -5.521 -28.018 26.453 1.00 7.09 96 SER A CA 1
ATOM 691 C C . SER A 1 96 ? -6.124 -29.278 27.073 1.00 7.81 96 SER A C 1
ATOM 692 O O . SER A 1 96 ? -5.734 -29.688 28.160 1.00 8.12 96 SER A O 1
ATOM 695 N N . GLY A 1 97 ? -7.077 -29.895 26.391 1.00 6.82 97 GLY A N 1
ATOM 696 C CA . GLY A 1 97 ? -7.757 -31.033 26.975 1.00 6.63 97 GLY A CA 1
ATOM 697 C C . GLY A 1 97 ? -6.893 -32.267 27.138 1.00 6.90 97 GLY A C 1
ATOM 698 O O . GLY A 1 97 ? -6.135 -32.630 26.234 1.00 7.27 97 GLY A O 1
ATOM 699 N N . ASN A 1 98 ? -7.047 -32.916 28.289 1.00 6.68 98 ASN A N 1
ATOM 700 C CA . ASN A 1 98 ? -6.340 -34.164 28.579 1.00 6.07 98 ASN A CA 1
ATOM 701 C C . ASN A 1 98 ? -7.424 -35.218 28.809 1.00 6.89 98 ASN A C 1
ATOM 702 O O . ASN A 1 98 ? -8.047 -35.273 29.881 1.00 8.10 98 ASN A O 1
ATOM 707 N N . GLY A 1 99 ? -7.628 -36.065 27.807 1.00 6.76 99 GLY A N 1
ATOM 708 C CA . GLY A 1 99 ? -8.659 -37.095 27.892 1.00 7.47 99 GLY A CA 1
ATOM 709 C C . GLY A 1 99 ? -9.116 -37.447 26.494 1.00 6.86 99 GLY A C 1
ATOM 710 O O . GLY A 1 99 ? -8.756 -36.771 25.546 1.00 6.94 99 GLY A O 1
ATOM 711 N N . LEU A 1 100 ? -9.903 -38.518 26.375 1.00 7.79 100 LEU A N 1
ATOM 712 C CA . LEU A 1 100 ? -10.403 -38.901 25.051 1.00 7.20 100 LEU A CA 1
ATOM 713 C C . LEU A 1 100 ? -11.311 -37.765 24.554 1.00 7.03 100 LEU A C 1
ATOM 714 O O . LEU A 1 100 ? -12.263 -37.367 25.227 1.00 7.58 100 LEU A O 1
ATOM 719 N N . GLY A 1 101 ? -10.955 -37.226 23.397 1.00 6.98 101 GLY A N 1
ATOM 720 C CA . GLY A 1 101 ? -11.641 -36.064 22.860 1.00 8.17 101 GLY A CA 1
ATOM 721 C C . GLY A 1 101 ? -10.721 -34.837 22.870 1.00 7.57 101 GLY A C 1
ATOM 722 O O . GLY A 1 101 ? -10.999 -33.831 22.200 1.00 7.37 101 GLY A O 1
ATOM 723 N N . GLY A 1 102 ? -9.634 -34.891 23.659 1.00 7.60 102 GLY A N 1
ATOM 724 C CA . GLY A 1 102 ? -8.696 -33.770 23.677 1.00 7.73 102 GLY A CA 1
ATOM 725 C C . GLY A 1 102 ? -9.338 -32.459 24.053 1.00 6.28 102 GLY A C 1
ATOM 726 O O . GLY A 1 102 ? -10.169 -32.395 24.946 1.00 7.41 102 GLY A O 1
ATOM 727 N N . SER A 1 103 ? -8.952 -31.408 23.360 1.00 6.86 103 SER A N 1
ATOM 728 C CA . SER A 1 103 ? -9.521 -30.108 23.682 1.00 6.52 103 SER A CA 1
ATOM 729 C C . SER A 1 103 ? -11.006 -29.981 23.401 1.00 6.30 103 SER A C 1
ATOM 730 O O . SER A 1 103 ? -11.628 -29.038 23.874 1.00 7.55 103 SER A O 1
ATOM 733 N N . THR A 1 104 ? -11.592 -30.906 22.654 1.00 7.25 104 THR A N 1
ATOM 734 C CA . THR A 1 104 ? -13.041 -30.837 22.466 1.00 8.02 104 THR A CA 1
ATOM 735 C C . THR A 1 104 ? -13.783 -31.148 23.760 1.00 7.78 104 THR A C 1
ATOM 736 O O . THR A 1 104 ? -15.001 -30.928 23.846 1.00 8.58 104 THR A O 1
ATOM 740 N N . LEU A 1 105 ? -13.105 -31.651 24.791 1.00 7.62 105 LEU A N 1
ATOM 741 C CA . LEU A 1 105 ? -13.724 -31.872 26.093 1.00 7.68 105 LEU A CA 1
ATOM 742 C C . LEU A 1 105 ? -13.884 -30.580 26.872 1.00 8.13 105 LEU A C 1
ATOM 743 O O . LEU A 1 105 ? -14.731 -30.507 27.767 1.00 8.09 105 LEU A O 1
ATOM 748 N N . VAL A 1 106 ? -13.075 -29.575 26.527 1.00 7.83 106 VAL A N 1
ATOM 749 C CA . VAL A 1 106 ? -13.006 -28.357 27.324 1.00 7.25 106 VAL A CA 1
ATOM 750 C C . VAL A 1 106 ? -13.253 -27.066 26.584 1.00 8.45 106 VAL A C 1
ATOM 751 O O . VAL A 1 106 ? -13.243 -25.998 27.197 1.00 8.35 106 VAL A O 1
ATOM 755 N N . ASN A 1 107 ? -13.500 -27.158 25.288 1.00 7.99 107 ASN A N 1
ATOM 756 C CA . ASN A 1 107 ? -13.598 -25.964 24.487 1.00 7.87 107 ASN A CA 1
ATOM 757 C C . ASN A 1 107 ? -14.952 -25.253 24.516 1.00 8.06 107 ASN A C 1
ATOM 758 O O . ASN A 1 107 ? -15.869 -25.677 25.201 1.00 7.82 107 ASN A O 1
ATOM 763 N N . GLY A 1 108 ? -15.022 -24.127 23.815 1.00 8.33 108 GLY A N 1
ATOM 764 C CA . GLY A 1 108 ? -16.245 -23.325 23.839 1.00 10.62 108 GLY A CA 1
ATOM 765 C C . GLY A 1 108 ? -17.381 -23.801 22.953 1.00 9.32 108 GLY A C 1
ATOM 766 O O . GLY A 1 108 ? -18.471 -23.219 22.967 1.00 10.21 108 GLY A O 1
ATOM 767 N N . GLY A 1 109 ? -17.117 -24.830 22.161 1.00 8.61 109 GLY A N 1
ATOM 768 C CA . GLY A 1 109 ? -18.138 -25.372 21.280 1.00 8.33 109 GLY A CA 1
ATOM 769 C C . GLY A 1 109 ? -18.495 -24.579 20.042 1.00 8.11 109 GLY A C 1
ATOM 770 O O . GLY A 1 109 ? -19.419 -25.002 19.314 1.00 9.38 109 GLY A O 1
ATOM 771 N N . THR A 1 110 ? -17.800 -23.466 19.779 1.00 8.91 110 THR A N 1
ATOM 772 C CA . THR A 1 110 ? -18.131 -22.606 18.633 1.00 7.88 110 THR A CA 1
ATOM 773 C C . THR A 1 110 ? -17.797 -23.292 17.313 1.00 8.41 110 THR A C 1
ATOM 774 O O . THR A 1 110 ? -16.693 -23.768 17.108 1.00 9.19 110 THR A O 1
ATOM 778 N N . TRP A 1 111 ? -18.790 -23.287 16.418 1.00 7.84 111 TRP A N 1
ATOM 779 C CA . TRP A 1 111 ? -18.681 -24.013 15.144 1.00 8.23 111 TRP A CA 1
ATOM 780 C C . TRP A 1 111 ? -18.803 -23.049 13.969 1.00 8.77 111 TRP A C 1
ATOM 781 O O . TRP A 1 111 ? -19.926 -22.665 13.600 1.00 10.55 111 TRP A O 1
ATOM 792 N N . THR A 1 112 ? -17.670 -22.628 13.413 1.00 8.64 112 THR A N 1
ATOM 793 C CA . THR A 1 112 ? -17.667 -21.703 12.262 1.00 9.33 112 THR A CA 1
ATOM 794 C C . THR A 1 112 ? -16.509 -22.081 11.345 1.00 9.14 112 THR A C 1
ATOM 795 O O . THR A 1 112 ? -15.587 -22.814 11.758 1.00 9.47 112 THR A O 1
ATOM 799 N N . ARG A 1 113 ? -16.546 -21.589 10.108 1.00 8.83 113 ARG A N 1
ATOM 800 C CA . ARG A 1 113 ? -15.512 -21.872 9.101 1.00 9.12 113 ARG A CA 1
ATOM 801 C C . ARG A 1 113 ? -14.798 -20.588 8.677 1.00 8.80 113 ARG A C 1
ATOM 802 O O . ARG A 1 113 ? -15.332 -19.480 8.848 1.00 8.58 113 ARG A O 1
ATOM 810 N N . PRO A 1 114 ? -13.588 -20.713 8.107 1.00 9.74 114 PRO A N 1
ATOM 811 C CA . PRO A 1 114 ? -12.828 -19.549 7.679 1.00 10.28 114 PRO A CA 1
ATOM 812 C C . PRO A 1 114 ? -13.261 -18.994 6.326 1.00 9.10 114 PRO A C 1
ATOM 813 O O . PRO A 1 114 ? -14.325 -19.347 5.816 1.00 9.46 114 PRO A O 1
ATOM 817 N N . HIS A 1 115 ? -12.441 -18.105 5.789 1.00 8.74 115 HIS A N 1
ATOM 818 C CA . HIS A 1 115 ? -12.714 -17.456 4.507 1.00 9.74 115 HIS A CA 1
ATOM 819 C C . HIS A 1 115 ? -12.179 -18.337 3.391 1.00 10.77 115 HIS A C 1
ATOM 820 O O . HIS A 1 115 ? -11.098 -18.895 3.502 1.00 10.55 115 HIS A O 1
ATOM 827 N N . LYS A 1 116 ? -12.937 -18.443 2.303 1.00 11.13 116 LYS A N 1
ATOM 828 C CA . LYS A 1 116 ? -12.507 -19.242 1.164 1.00 10.51 116 LYS A CA 1
ATOM 829 C C . LYS A 1 116 ? -11.086 -18.984 0.724 1.00 9.65 116 LYS A C 1
ATOM 830 O O . LYS A 1 116 ? -10.348 -19.932 0.433 1.00 11.39 116 LYS A O 1
ATOM 836 N N . ALA A 1 117 ? -10.677 -17.713 0.660 1.00 10.53 117 ALA A N 1
ATOM 837 C CA . ALA A 1 117 ? -9.353 -17.350 0.181 1.00 10.50 117 ALA A CA 1
ATOM 838 C C . ALA A 1 117 ? -8.236 -17.853 1.076 1.00 11.44 117 ALA A C 1
ATOM 839 O O . ALA A 1 117 ? -7.115 -18.094 0.630 1.00 12.01 117 ALA A O 1
ATOM 841 N N . GLN A 1 118 ? -8.537 -18.010 2.367 1.00 10.70 118 GLN A N 1
ATOM 842 C CA . GLN A 1 118 ? -7.545 -18.507 3.292 1.00 10.89 118 GLN A CA 1
ATOM 843 C C . GLN A 1 118 ? -7.239 -19.963 3.001 1.00 9.53 118 GLN A C 1
ATOM 844 O O . GLN A 1 118 ? -6.050 -20.333 2.880 1.00 10.90 118 GLN A O 1
ATOM 850 N N . VAL A 1 119 ? -8.272 -20.787 2.880 1.00 10.87 119 VAL A N 1
ATOM 851 C CA . VAL A 1 119 ? -8.022 -22.211 2.596 1.00 11.02 119 VAL A CA 1
ATOM 852 C C . VAL A 1 119 ? -7.481 -22.370 1.170 1.00 11.74 119 VAL A C 1
ATOM 853 O O . VAL A 1 119 ? -6.564 -23.159 0.948 1.00 11.54 119 VAL A O 1
ATOM 857 N N . ASP A 1 120 ? -7.990 -21.585 0.215 1.00 11.66 120 ASP A N 1
ATOM 858 C CA . ASP A 1 120 ? -7.459 -21.686 -1.153 1.00 11.91 120 ASP A CA 1
ATOM 859 C C . ASP A 1 120 ? -5.948 -21.435 -1.189 1.00 12.57 120 ASP A C 1
ATOM 860 O O . ASP A 1 120 ? -5.228 -22.049 -2.000 1.00 12.90 120 ASP A O 1
ATOM 865 N N . SER A 1 121 ? -5.440 -20.551 -0.329 1.00 11.62 121 SER A N 1
ATOM 866 C CA . SER A 1 121 ? -4.014 -20.249 -0.319 1.00 10.93 121 SER A CA 1
ATOM 867 C C . SER A 1 121 ? -3.126 -21.409 0.153 1.00 11.06 121 SER A C 1
ATOM 868 O O . SER A 1 121 ? -1.927 -21.420 -0.093 1.00 12.27 121 SER A O 1
ATOM 871 N N . TRP A 1 122 ? -3.712 -22.395 0.842 1.00 11.69 122 TRP A N 1
ATOM 872 C CA . TRP A 1 122 ? -2.921 -23.549 1.257 1.00 13.06 122 TRP A CA 1
ATOM 873 C C . TRP A 1 122 ? -2.450 -24.290 0.001 1.00 11.60 122 TRP A C 1
ATOM 874 O O . TRP A 1 122 ? -1.385 -24.899 0.012 1.00 12.99 122 TRP A O 1
ATOM 885 N N . GLU A 1 123 ? -3.245 -24.212 -1.065 1.00 13.25 123 GLU A N 1
ATOM 886 C CA . GLU A 1 123 ? -2.877 -24.835 -2.338 1.00 14.62 123 GLU A CA 1
ATOM 887 C C . GLU A 1 123 ? -2.036 -23.895 -3.211 1.00 15.91 123 GLU A C 1
ATOM 888 O O . GLU A 1 123 ? -0.976 -24.291 -3.705 1.00 16.86 123 GLU A O 1
ATOM 894 N N . THR A 1 124 ? -2.477 -22.642 -3.364 1.00 15.81 124 THR A N 1
ATOM 895 C CA . THR A 1 124 ? -1.793 -21.695 -4.254 1.00 19.06 124 THR A CA 1
ATOM 896 C C . THR A 1 124 ? -0.520 -21.027 -3.752 1.00 19.83 124 THR A C 1
ATOM 897 O O . THR A 1 124 ? 0.337 -20.631 -4.555 1.00 24.05 124 THR A O 1
ATOM 901 N N . VAL A 1 125 ? -0.397 -20.864 -2.438 1.00 17.74 125 VAL A N 1
ATOM 902 C CA . VAL A 1 125 ? 0.773 -20.263 -1.827 1.00 17.90 125 VAL A CA 1
ATOM 903 C C . VAL A 1 125 ? 1.633 -21.290 -1.086 1.00 18.19 125 VAL A C 1
ATOM 904 O O . VAL A 1 125 ? 2.866 -21.224 -1.109 1.00 20.56 125 VAL A O 1
ATOM 908 N N . PHE A 1 126 ? 0.996 -22.250 -0.427 1.00 17.71 126 PHE A N 1
ATOM 909 C CA . PHE A 1 126 ? 1.749 -23.240 0.352 1.00 16.06 126 PHE A CA 1
ATOM 910 C C . PHE A 1 126 ? 1.920 -24.604 -0.302 1.00 17.80 126 PHE A C 1
ATOM 911 O O . PHE A 1 126 ? 2.223 -25.592 0.362 1.00 17.87 126 PHE A O 1
ATOM 919 N N . GLY A 1 127 ? 1.744 -24.605 -1.620 1.00 18.49 127 GLY A N 1
ATOM 920 C CA . GLY A 1 127 ? 1.949 -25.784 -2.442 1.00 19.27 127 GLY A CA 1
ATOM 921 C C . GLY A 1 127 ? 1.398 -27.106 -1.981 1.00 18.97 127 GLY A C 1
ATOM 922 O O . GLY A 1 127 ? 2.064 -28.142 -2.104 1.00 22.76 127 GLY A O 1
ATOM 923 N N . ASN A 1 128 ? 0.183 -27.080 -1.453 1.00 15.89 128 ASN A N 1
ATOM 924 C CA . ASN A 1 128 ? -0.467 -28.296 -1.001 1.00 13.88 128 ASN A CA 1
ATOM 925 C C . ASN A 1 128 ? -1.571 -28.634 -1.984 1.00 13.94 128 ASN A C 1
ATOM 926 O O . ASN A 1 128 ? -2.695 -28.158 -1.891 1.00 12.67 128 ASN A O 1
ATOM 931 N N . GLU A 1 129 ? -1.234 -29.484 -2.953 1.00 14.32 129 GLU A N 1
ATOM 932 C CA . GLU A 1 129 ? -2.195 -29.846 -3.975 1.00 14.80 129 GLU A CA 1
ATOM 933 C C . GLU A 1 129 ? -3.454 -30.420 -3.372 1.00 14.22 129 GLU A C 1
ATOM 934 O O . GLU A 1 129 ? -3.383 -31.271 -2.480 1.00 13.15 129 GLU A O 1
ATOM 940 N N . GLY A 1 130 ? -4.608 -29.927 -3.805 1.00 12.42 130 GLY A N 1
ATOM 941 C CA . GLY A 1 130 ? -5.874 -30.433 -3.332 1.00 11.73 130 GLY A CA 1
ATOM 942 C C . GLY A 1 130 ? -6.412 -29.834 -2.034 1.00 11.05 130 GLY A C 1
ATOM 943 O O . GLY A 1 130 ? -7.516 -30.158 -1.616 1.00 13.79 130 GLY A O 1
ATOM 944 N N . TRP A 1 131 ? -5.612 -28.987 -1.403 1.00 11.27 131 TRP A N 1
ATOM 945 C CA . TRP A 1 131 ? -6.040 -28.338 -0.168 1.00 11.88 131 TRP A CA 1
ATOM 946 C C . TRP A 1 131 ? -6.562 -26.946 -0.501 1.00 11.40 131 TRP A C 1
ATOM 947 O O . TRP A 1 131 ? -5.831 -25.953 -0.406 1.00 14.10 131 TRP A O 1
ATOM 958 N N . ASN A 1 132 ? -7.814 -26.895 -0.916 1.00 13.55 132 ASN A N 1
ATOM 959 C CA . ASN A 1 132 ? -8.460 -25.637 -1.268 1.00 12.49 132 ASN A CA 1
ATOM 960 C C . ASN A 1 132 ? -9.816 -25.597 -0.590 1.00 12.30 132 ASN A C 1
ATOM 961 O O . ASN A 1 132 ? -10.257 -26.586 0.001 1.00 12.95 132 ASN A O 1
ATOM 966 N N . TRP A 1 133 ? -10.495 -24.456 -0.645 1.00 12.03 133 TRP A N 1
ATOM 967 C CA . TRP A 1 133 ? -11.786 -24.361 0.007 1.00 12.54 133 TRP A CA 1
ATOM 968 C C . TRP A 1 133 ? -12.795 -25.408 -0.408 1.00 12.22 133 TRP A C 1
ATOM 969 O O . TRP A 1 133 ? -13.388 -26.057 0.435 1.00 12.83 133 TRP A O 1
ATOM 980 N N . ASP A 1 134 ? -13.015 -25.579 -1.720 1.00 12.86 134 ASP A N 1
ATOM 981 C CA . ASP A 1 134 ? -14.024 -26.528 -2.158 1.00 15.10 134 ASP A CA 1
ATOM 982 C C . ASP A 1 134 ? -13.806 -27.946 -1.589 1.00 11.63 134 ASP A C 1
ATOM 983 O O . ASP A 1 134 ? -14.744 -28.570 -1.112 1.00 14.34 134 ASP A O 1
ATOM 988 N N . ASN A 1 135 ? -12.567 -28.407 -1.669 1.00 14.19 135 ASN A N 1
ATOM 989 C CA . ASN A 1 135 ? -12.243 -29.747 -1.190 1.00 14.52 135 ASN A CA 1
ATOM 990 C C . ASN A 1 135 ? -12.303 -29.888 0.331 1.00 13.87 135 ASN A C 1
ATOM 991 O O . ASN A 1 135 ? -12.897 -30.835 0.854 1.00 14.28 135 ASN A O 1
ATOM 996 N N . VAL A 1 136 ? -11.725 -28.928 1.037 1.00 13.61 136 VAL A N 1
ATOM 997 C CA . VAL A 1 136 ? -11.723 -28.973 2.498 1.00 13.28 136 VAL A CA 1
ATOM 998 C C . VAL A 1 136 ? -13.130 -28.775 3.061 1.00 12.95 136 VAL A C 1
ATOM 999 O O . VAL A 1 136 ? -13.543 -29.470 3.999 1.00 13.40 136 VAL A O 1
ATOM 1003 N N . ALA A 1 137 ? -13.907 -27.845 2.479 1.00 12.08 137 ALA A N 1
ATOM 1004 C CA . ALA A 1 137 ? -15.270 -27.627 2.941 1.00 12.99 137 ALA A CA 1
ATOM 1005 C C . ALA A 1 137 ? -16.122 -28.894 2.729 1.00 12.85 137 ALA A C 1
ATOM 1006 O O . ALA A 1 137 ? -16.944 -29.227 3.569 1.00 13.81 137 ALA A O 1
ATOM 1008 N N . ALA A 1 138 ? -15.932 -29.596 1.604 1.00 13.57 138 ALA A N 1
ATOM 1009 C CA . ALA A 1 138 ? -16.690 -30.829 1.374 1.00 13.39 138 ALA A CA 1
ATOM 1010 C C . ALA A 1 138 ? -16.425 -31.832 2.501 1.00 11.21 138 ALA A C 1
ATOM 1011 O O . ALA A 1 138 ? -17.361 -32.464 2.997 1.00 13.51 138 ALA A O 1
ATOM 1013 N N . TYR A 1 139 ? -15.154 -31.974 2.891 1.00 12.33 139 TYR A N 1
ATOM 1014 C CA . TYR A 1 139 ? -14.820 -32.887 3.997 1.00 11.82 139 TYR A CA 1
ATOM 1015 C C . TYR A 1 139 ? -15.427 -32.372 5.305 1.00 11.77 139 TYR A C 1
ATOM 1016 O O . TYR A 1 139 ? -15.848 -33.144 6.151 1.00 11.36 139 TYR A O 1
ATOM 1025 N N . SER A 1 140 ? -15.479 -31.048 5.453 1.00 11.65 140 SER A N 1
ATOM 1026 C CA . SER A 1 140 ? -16.048 -30.468 6.676 1.00 11.49 140 SER A CA 1
ATOM 1027 C C . SER A 1 140 ? -17.542 -30.774 6.769 1.00 11.43 140 SER A C 1
ATOM 1028 O O . SER A 1 140 ? -18.036 -31.141 7.819 1.00 12.69 140 SER A O 1
ATOM 1031 N N . LEU A 1 141 ? -18.256 -30.610 5.649 1.00 12.41 141 LEU A N 1
ATOM 1032 C CA . LEU A 1 141 ? -19.687 -30.918 5.648 1.00 12.79 141 LEU A CA 1
ATOM 1033 C C . LEU A 1 141 ? -19.910 -32.428 5.855 1.00 12.44 141 LEU A C 1
ATOM 1034 O O . LEU A 1 141 ? -20.874 -32.829 6.496 1.00 12.60 141 LEU A O 1
ATOM 1039 N N . GLN A 1 142 ? -18.982 -33.245 5.333 1.00 13.51 142 GLN A N 1
ATOM 1040 C CA . GLN A 1 142 ? -19.094 -34.691 5.527 1.00 13.07 142 GLN A CA 1
ATOM 1041 C C . GLN A 1 142 ? -19.009 -35.037 7.016 1.00 12.83 142 GLN A C 1
ATOM 1042 O O . GLN A 1 142 ? -19.673 -35.943 7.489 1.00 13.53 142 GLN A O 1
ATOM 1048 N N . ALA A 1 143 ? -18.177 -34.307 7.749 1.00 12.49 143 ALA A N 1
ATOM 1049 C CA . ALA A 1 143 ? -18.018 -34.548 9.185 1.00 11.94 143 ALA A CA 1
ATOM 1050 C C . ALA A 1 143 ? -19.226 -34.077 9.982 1.00 11.64 143 ALA A C 1
ATOM 1051 O O . ALA A 1 143 ? -19.518 -34.594 11.052 1.00 11.49 143 ALA A O 1
ATOM 1053 N N . GLU A 1 144 ? -19.917 -33.092 9.421 1.00 12.41 144 GLU A N 1
ATOM 1054 C CA . GLU A 1 144 ? -21.002 -32.396 10.102 1.00 11.48 144 GLU A CA 1
ATOM 1055 C C . GLU A 1 144 ? -22.401 -33.001 10.122 1.00 12.55 144 GLU A C 1
ATOM 1056 O O . GLU A 1 144 ? -22.855 -33.549 9.123 1.00 12.65 144 GLU A O 1
ATOM 1062 N N . ARG A 1 145 ? -23.078 -32.885 11.249 1.00 11.73 145 ARG A N 1
ATOM 1063 C CA . ARG A 1 145 ? -24.460 -33.329 11.378 1.00 13.01 145 ARG A CA 1
ATOM 1064 C C . ARG A 1 145 ? -25.177 -32.162 12.056 1.00 11.92 145 ARG A C 1
ATOM 1065 O O . ARG A 1 145 ? -25.442 -32.163 13.237 1.00 11.53 145 ARG A O 1
ATOM 1073 N N . ALA A 1 146 ? -25.507 -31.164 11.244 1.00 14.47 146 ALA A N 1
ATOM 1074 C CA . ALA A 1 146 ? -26.116 -29.933 11.745 1.00 13.01 146 ALA A CA 1
ATOM 1075 C C . ALA A 1 146 ? -27.630 -29.914 11.789 1.00 13.12 146 ALA A C 1
ATOM 1076 O O . ALA A 1 146 ? -28.309 -30.567 10.960 1.00 14.65 146 ALA A O 1
ATOM 1078 N N . ARG A 1 147 ? -28.161 -29.161 12.746 1.00 11.84 147 ARG A N 1
ATOM 1079 C CA . ARG A 1 147 ? -29.594 -28.976 12.926 1.00 11.40 147 ARG A CA 1
ATOM 1080 C C . ARG A 1 147 ? -29.912 -27.510 12.688 1.00 12.05 147 ARG A C 1
ATOM 1081 O O . ARG A 1 147 ? -29.250 -26.606 13.198 1.00 11.69 147 ARG A O 1
ATOM 1089 N N . ALA A 1 148 ? -30.950 -27.268 11.890 1.00 12.33 148 ALA A N 1
ATOM 1090 C CA . ALA A 1 148 ? -31.373 -25.898 11.600 1.00 12.37 148 ALA A CA 1
ATOM 1091 C C . ALA A 1 148 ? -32.019 -25.292 12.843 1.00 10.55 148 ALA A C 1
ATOM 1092 O O . ALA A 1 148 ? -32.575 -25.990 13.679 1.00 11.07 148 ALA A O 1
ATOM 1094 N N . PRO A 1 149 ? -31.949 -23.966 12.971 1.00 11.07 149 PRO A N 1
ATOM 1095 C CA . PRO A 1 149 ? -32.551 -23.302 14.125 1.00 10.91 149 PRO A CA 1
ATOM 1096 C C . PRO A 1 149 ? -34.079 -23.321 14.046 1.00 11.35 149 PRO A C 1
ATOM 1097 O O . PRO A 1 149 ? -34.645 -23.314 12.941 1.00 12.56 149 PRO A O 1
ATOM 1101 N N . ASN A 1 150 ? -34.729 -23.356 15.197 1.00 10.88 150 ASN A N 1
ATOM 1102 C CA . ASN A 1 150 ? -36.193 -23.288 15.244 1.00 11.66 150 ASN A CA 1
ATOM 1103 C C . ASN A 1 150 ? -36.628 -21.810 15.287 1.00 12.86 150 ASN A C 1
ATOM 1104 O O . ASN A 1 150 ? -35.795 -20.900 15.225 1.00 12.90 150 ASN A O 1
ATOM 1109 N N . ALA A 1 151 ? -37.937 -21.569 15.371 1.00 13.48 151 ALA A N 1
ATOM 1110 C CA . ALA A 1 151 ? -38.464 -20.204 15.370 1.00 12.78 151 ALA A CA 1
ATOM 1111 C C . ALA A 1 151 ? -37.879 -19.327 16.474 1.00 12.06 151 ALA A C 1
ATOM 1112 O O . ALA A 1 151 ? -37.539 -18.175 16.229 1.00 13.57 151 ALA A O 1
ATOM 1114 N N . LYS A 1 152 ? -37.781 -19.877 17.678 1.00 12.78 152 LYS A N 1
ATOM 1115 C CA . LYS A 1 152 ? -37.228 -19.118 18.813 1.00 12.76 152 LYS A CA 1
ATOM 1116 C C . LYS A 1 152 ? -35.772 -18.711 18.538 1.00 12.12 152 LYS A C 1
ATOM 1117 O O . LYS A 1 152 ? -35.365 -17.560 18.774 1.00 11.67 152 LYS A O 1
ATOM 1123 N N . GLN A 1 153 ? -34.997 -19.665 18.020 1.00 11.13 153 GLN A N 1
ATOM 1124 C CA . GLN A 1 153 ? -33.594 -19.413 17.733 1.00 11.22 153 GLN A CA 1
ATOM 1125 C C . GLN A 1 153 ? -33.412 -18.413 16.597 1.00 10.53 153 GLN A C 1
ATOM 1126 O O . GLN A 1 153 ? -32.538 -17.563 16.655 1.00 10.32 153 GLN A O 1
ATOM 1132 N N . ILE A 1 154 ? -34.263 -18.507 15.565 1.00 10.75 154 ILE A N 1
ATOM 1133 C CA . ILE A 1 154 ? -34.203 -17.537 14.463 1.00 11.19 154 ILE A CA 1
ATOM 1134 C C . ILE A 1 154 ? -34.587 -16.137 14.974 1.00 11.75 154 ILE A C 1
ATOM 1135 O O . ILE A 1 154 ? -33.936 -15.141 14.637 1.00 10.81 154 ILE A O 1
ATOM 1140 N N . ALA A 1 155 ? -35.615 -16.063 15.824 1.00 12.35 155 ALA A N 1
ATOM 1141 C CA . ALA A 1 155 ? -36.018 -14.765 16.356 1.00 12.32 155 ALA A CA 1
ATOM 1142 C C . ALA A 1 155 ? -34.899 -14.100 17.173 1.00 11.14 155 ALA A C 1
ATOM 1143 O O . ALA A 1 155 ? -34.816 -12.868 17.238 1.00 13.46 155 ALA A O 1
ATOM 1145 N N . ALA A 1 156 ? -34.031 -14.915 17.791 1.00 12.09 156 ALA A N 1
ATOM 1146 C CA . ALA A 1 156 ? -32.911 -14.405 18.575 1.00 11.38 156 ALA A CA 1
ATOM 1147 C C . ALA A 1 156 ? -31.822 -13.799 17.698 1.00 10.60 156 ALA A C 1
ATOM 1148 O O . ALA A 1 156 ? -31.044 -12.962 18.153 1.00 10.73 156 ALA A O 1
ATOM 1150 N N . GLY A 1 157 ? -31.753 -14.250 16.445 1.00 10.30 157 GLY A N 1
ATOM 1151 C CA . GLY A 1 157 ? -30.732 -13.758 15.538 1.00 10.40 157 GLY A CA 1
ATOM 1152 C C . GLY A 1 157 ? -30.078 -14.805 14.636 1.00 9.25 157 GLY A C 1
ATOM 1153 O O . GLY A 1 157 ? -29.253 -14.446 13.826 1.00 10.30 157 GLY A O 1
ATOM 1154 N N . HIS A 1 158 ? -30.444 -16.073 14.772 1.00 8.75 158 HIS A N 1
ATOM 1155 C CA . HIS A 1 158 ? -29.837 -17.101 13.941 1.00 9.10 158 HIS A CA 1
ATOM 1156 C C . HIS A 1 158 ? -30.224 -17.032 12.469 1.00 10.56 158 HIS A C 1
ATOM 1157 O O . HIS A 1 158 ? -31.341 -16.603 12.112 1.00 10.84 158 HIS A O 1
ATOM 1164 N N . TYR A 1 159 ? -29.288 -17.437 11.620 1.00 9.62 159 TYR A N 1
ATOM 1165 C CA . TYR A 1 159 ? -29.555 -17.623 10.191 1.00 10.65 159 TYR A CA 1
ATOM 1166 C C . TYR A 1 159 ? -28.707 -18.802 9.785 1.00 9.75 159 TYR A C 1
ATOM 1167 O O . TYR A 1 159 ? -27.483 -18.815 10.027 1.00 9.54 159 TYR A O 1
ATOM 1176 N N . PHE A 1 160 ? -29.358 -19.771 9.155 1.00 9.42 160 PHE A N 1
ATOM 1177 C CA . PHE A 1 160 ? -28.739 -21.027 8.766 1.00 10.01 160 PHE A CA 1
ATOM 1178 C C . PHE A 1 160 ? -29.041 -21.305 7.299 1.00 9.64 160 PHE A C 1
ATOM 1179 O O . PHE A 1 160 ? -30.220 -21.433 6.939 1.00 12.10 160 PHE A O 1
ATOM 1187 N N . ASN A 1 161 ? -28.020 -21.344 6.463 1.00 9.73 161 ASN A N 1
ATOM 1188 C CA . ASN A 1 161 ? -28.193 -21.712 5.069 1.00 10.29 161 ASN A CA 1
ATOM 1189 C C . ASN A 1 161 ? -27.901 -23.201 4.928 1.00 10.42 161 ASN A C 1
ATOM 1190 O O . ASN A 1 161 ? -26.756 -23.626 5.083 1.00 10.93 161 ASN A O 1
ATOM 1195 N N . ALA A 1 162 ? -28.945 -23.992 4.672 1.00 12.24 162 ALA A N 1
ATOM 1196 C CA . ALA A 1 162 ? -28.782 -25.446 4.640 1.00 13.25 162 ALA A CA 1
ATOM 1197 C C . ALA A 1 162 ? -27.655 -25.936 3.731 1.00 13.75 162 ALA A C 1
ATOM 1198 O O . ALA A 1 162 ? -26.961 -26.896 4.067 1.00 14.28 162 ALA A O 1
ATOM 1200 N N . SER A 1 163 ? -27.461 -25.268 2.600 1.00 12.94 163 SER A N 1
ATOM 1201 C CA . SER A 1 163 ? -26.409 -25.642 1.668 1.00 13.24 163 SER A CA 1
ATOM 1202 C C . SER A 1 163 ? -25.000 -25.575 2.241 1.00 13.53 163 SER A C 1
ATOM 1203 O O . SER A 1 163 ? -24.077 -26.209 1.709 1.00 17.46 163 SER A O 1
ATOM 1206 N N . CYS A 1 164 ? -24.817 -24.809 3.308 1.00 12.84 164 CYS A N 1
ATOM 1207 C CA . CYS A 1 164 ? -23.487 -24.671 3.913 1.00 13.21 164 CYS A CA 1
ATOM 1208 C C . CYS A 1 164 ? -23.252 -25.657 5.049 1.00 14.00 164 CYS A C 1
ATOM 1209 O O . CYS A 1 164 ? -22.259 -25.534 5.763 1.00 14.79 164 CYS A O 1
ATOM 1212 N N . HIS A 1 165 ? -24.138 -26.630 5.209 1.00 13.43 165 HIS A N 1
ATOM 1213 C CA . HIS A 1 165 ? -23.985 -27.579 6.312 1.00 13.66 165 HIS A CA 1
ATOM 1214 C C . HIS A 1 165 ? -24.323 -29.010 5.979 1.00 15.79 165 HIS A C 1
ATOM 1215 O O . HIS A 1 165 ? -25.278 -29.286 5.247 1.00 17.00 165 HIS A O 1
ATOM 1222 N N . GLY A 1 166 ? -23.543 -29.928 6.537 1.00 13.52 166 GLY A N 1
ATOM 1223 C CA . GLY A 1 166 ? -23.853 -31.339 6.360 1.00 13.75 166 GLY A CA 1
ATOM 1224 C C . GLY A 1 166 ? -24.934 -31.670 7.369 1.00 16.17 166 GLY A C 1
ATOM 1225 O O . GLY A 1 166 ? -24.929 -31.147 8.476 1.00 15.97 166 GLY A O 1
ATOM 1226 N N . VAL A 1 167 ? -25.882 -32.533 6.998 1.00 18.34 167 VAL A N 1
ATOM 1227 C CA . VAL A 1 167 ? -26.943 -32.913 7.922 1.00 20.98 167 VAL A CA 1
ATOM 1228 C C . VAL A 1 167 ? -26.938 -34.411 8.224 1.00 20.58 167 VAL A C 1
ATOM 1229 O O . VAL A 1 167 ? -27.694 -34.870 9.073 1.00 26.63 167 VAL A O 1
ATOM 1233 N N . ASN A 1 168 ? -26.061 -35.155 7.559 1.00 19.54 168 ASN A N 1
ATOM 1234 C CA . ASN A 1 168 ? -26.007 -36.598 7.766 1.00 20.51 168 ASN A CA 1
ATOM 1235 C C . ASN A 1 168 ? -24.643 -37.131 8.193 1.00 19.54 168 ASN A C 1
ATOM 1236 O O . ASN A 1 168 ? -24.355 -38.329 8.039 1.00 18.95 168 ASN A O 1
ATOM 1241 N N . GLY A 1 169 ? -23.821 -36.242 8.756 1.00 15.77 169 GLY A N 1
ATOM 1242 C CA . GLY A 1 169 ? -22.488 -36.610 9.208 1.00 13.75 169 GLY A CA 1
ATOM 1243 C C . GLY A 1 169 ? -22.419 -37.162 10.625 1.00 13.60 169 GLY A C 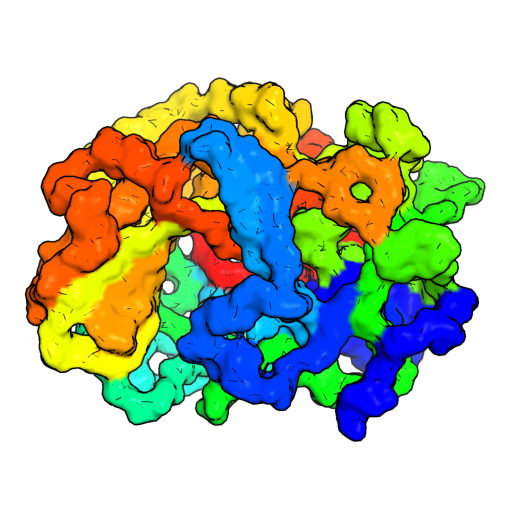1
ATOM 1244 O O . GLY A 1 169 ? -23.349 -37.773 11.122 1.00 12.93 169 GLY A O 1
ATOM 1245 N N . THR A 1 170 ? -21.306 -36.857 11.283 1.00 12.59 170 THR A N 1
ATOM 1246 C CA . THR A 1 170 ? -20.994 -37.430 12.588 1.00 11.72 170 THR A CA 1
ATOM 1247 C C . THR A 1 170 ? -21.025 -36.483 13.786 1.00 11.11 170 THR A C 1
ATOM 1248 O O . THR A 1 170 ? -21.466 -36.875 14.864 1.00 13.18 170 THR A O 1
ATOM 1252 N N . VAL A 1 171 ? -20.519 -35.263 13.598 1.00 11.06 171 VAL A N 1
ATOM 1253 C CA . VAL A 1 171 ? -20.453 -34.300 14.698 1.00 10.51 171 VAL A CA 1
ATOM 1254 C C . VAL A 1 171 ? -21.777 -33.541 14.806 1.00 9.98 171 VAL A C 1
ATOM 1255 O O . VAL A 1 171 ? -22.098 -32.742 13.926 1.00 10.90 171 VAL A O 1
ATOM 1259 N N . HIS A 1 172 ? -22.509 -33.801 15.878 1.00 9.45 172 HIS A N 1
ATOM 1260 C CA . HIS A 1 172 ? -23.790 -33.147 16.116 1.00 9.53 172 HIS A CA 1
ATOM 1261 C C . HIS A 1 172 ? -23.559 -31.675 16.439 1.00 11.23 172 HIS A C 1
ATOM 1262 O O . HIS A 1 172 ? -22.806 -31.329 17.353 1.00 9.61 172 HIS A O 1
ATOM 1269 N N . ALA A 1 173 ? -24.223 -30.812 15.673 1.00 10.19 173 ALA A N 1
ATOM 1270 C CA . ALA A 1 173 ? -24.082 -29.366 15.845 1.00 10.99 173 ALA A CA 1
ATOM 1271 C C . ALA A 1 173 ? -25.439 -28.701 15.661 1.00 11.26 173 ALA A C 1
ATOM 1272 O O . ALA A 1 173 ? -26.217 -29.090 14.788 1.00 11.45 173 ALA A O 1
ATOM 1274 N N . GLY A 1 174 ? -25.708 -27.691 16.479 1.00 9.48 174 GLY A N 1
ATOM 1275 C CA . GLY A 1 174 ? -26.975 -26.989 16.381 1.00 10.78 174 GLY A CA 1
ATOM 1276 C C . GLY A 1 174 ? -26.931 -25.827 17.346 1.00 11.11 174 GLY A C 1
ATOM 1277 O O . GLY A 1 174 ? -25.932 -25.582 18.025 1.00 10.31 174 GLY A O 1
ATOM 1278 N N . PRO A 1 175 ? -28.021 -25.072 17.440 1.00 9.70 175 PRO A N 1
ATOM 1279 C CA . PRO A 1 175 ? -28.002 -23.919 18.343 1.00 9.82 175 PRO A CA 1
ATOM 1280 C C . PRO A 1 175 ? -27.950 -24.252 19.830 1.00 10.13 175 PRO A C 1
ATOM 1281 O O . PRO A 1 175 ? -28.676 -25.098 20.310 1.00 10.11 175 PRO A O 1
ATOM 1285 N N . ARG A 1 176 ? -27.059 -23.566 20.543 1.00 9.06 176 ARG A N 1
ATOM 1286 C CA . ARG A 1 176 ? -27.042 -23.683 21.989 1.00 10.52 176 ARG A CA 1
ATOM 1287 C C . ARG A 1 176 ? -28.372 -23.035 22.430 1.00 10.30 176 ARG A C 1
ATOM 1288 O O . ARG A 1 176 ? -28.726 -21.929 21.967 1.00 9.56 176 ARG A O 1
ATOM 1296 N N . ASP A 1 177 ? -29.092 -23.719 23.305 1.00 9.63 177 ASP A N 1
ATOM 1297 C CA . ASP A 1 177 ? -30.383 -23.219 23.816 1.00 10.35 177 ASP A CA 1
ATOM 1298 C C . ASP A 1 177 ? -30.550 -23.773 25.226 1.00 11.28 177 ASP A C 1
ATOM 1299 O O . ASP A 1 177 ? -30.842 -24.953 25.409 1.00 12.97 177 ASP A O 1
ATOM 1304 N N . THR A 1 178 ? -30.317 -22.912 26.205 1.00 11.11 178 THR A N 1
ATOM 1305 C CA . THR A 1 178 ? -30.434 -23.298 27.610 1.00 11.57 178 THR A CA 1
ATOM 1306 C C . THR A 1 178 ? -31.880 -23.410 28.079 1.00 12.83 178 THR A C 1
ATOM 1307 O O . THR A 1 178 ? -32.128 -23.830 29.213 1.00 14.50 178 THR A O 1
ATOM 1311 N N . GLY A 1 179 ? -32.826 -23.009 27.234 1.00 12.37 179 GLY A N 1
ATOM 1312 C CA . GLY A 1 179 ? -34.229 -23.035 27.624 1.00 13.83 179 GLY A CA 1
ATOM 1313 C C . GLY A 1 179 ? -34.694 -21.661 28.061 1.00 14.70 179 GLY A C 1
ATOM 1314 O O . GLY A 1 179 ? -35.902 -21.394 28.118 1.00 16.92 179 GLY A O 1
ATOM 1315 N N . ASP A 1 180 ? -33.767 -20.769 28.374 1.00 13.63 180 ASP A N 1
ATOM 1316 C CA . ASP A 1 180 ? -34.141 -19.416 28.779 1.00 15.68 180 ASP A CA 1
ATOM 1317 C C . ASP A 1 180 ? -34.460 -18.564 27.547 1.00 14.55 180 ASP A C 1
ATOM 1318 O O . ASP A 1 180 ? -34.216 -18.954 26.416 1.00 12.79 180 ASP A O 1
ATOM 1323 N N . ASP A 1 181 ? -35.067 -17.400 27.776 1.00 13.33 181 ASP A N 1
ATOM 1324 C CA . ASP A 1 181 ? -35.302 -16.477 26.672 1.00 13.38 181 ASP A CA 1
ATOM 1325 C C . ASP A 1 181 ? -33.928 -16.033 26.163 1.00 14.02 181 ASP A C 1
ATOM 1326 O O . ASP A 1 181 ? -32.944 -15.995 26.943 1.00 12.18 181 ASP A O 1
ATOM 1331 N N . TYR A 1 182 ? -33.839 -15.705 24.880 1.00 11.30 182 TYR A N 1
ATOM 1332 C CA . TYR A 1 182 ? -32.596 -15.177 24.320 1.00 11.11 182 TYR A CA 1
ATOM 1333 C C . TYR A 1 182 ? -32.543 -13.683 24.595 1.00 11.93 182 TYR A C 1
ATOM 1334 O O . TYR A 1 182 ? -33.543 -12.966 24.485 1.00 14.18 182 TYR A O 1
ATOM 1343 N N . SER A 1 183 ? -31.362 -13.200 24.930 1.00 11.12 183 SER A N 1
ATOM 1344 C CA . SER A 1 183 ? -31.133 -11.791 25.208 1.00 10.66 183 SER A CA 1
ATOM 1345 C C . SER A 1 183 ? -31.249 -10.947 23.939 1.00 11.36 183 SER A C 1
ATOM 1346 O O . SER A 1 183 ? -30.771 -11.362 22.880 1.00 11.11 183 SER A O 1
ATOM 1349 N N . PRO A 1 184 ? -31.870 -9.762 24.036 1.00 11.06 184 PRO A N 1
ATOM 1350 C CA . PRO A 1 184 ? -31.975 -8.885 22.859 1.00 10.32 184 PRO A CA 1
ATOM 1351 C C . PRO A 1 184 ? -30.625 -8.249 22.532 1.00 10.74 184 PRO A C 1
ATOM 1352 O O . PRO A 1 184 ? -30.478 -7.556 21.528 1.00 10.86 184 PRO A O 1
ATOM 1356 N N . ILE A 1 185 ? -29.609 -8.460 23.381 1.00 9.64 185 ILE A N 1
ATOM 1357 C CA . ILE A 1 185 ? -28.315 -7.852 23.138 1.00 9.76 185 ILE A CA 1
ATOM 1358 C C . ILE A 1 185 ? -27.652 -8.357 21.850 1.00 9.03 185 ILE A C 1
ATOM 1359 O O . ILE A 1 185 ? -26.920 -7.629 21.208 1.00 9.74 185 ILE A O 1
ATOM 1364 N N . VAL A 1 186 ? -27.930 -9.607 21.467 1.00 9.71 186 VAL A N 1
ATOM 1365 C CA . VAL A 1 186 ? -27.358 -10.129 20.224 1.00 9.50 186 VAL A CA 1
ATOM 1366 C C . VAL A 1 186 ? -27.860 -9.271 19.052 1.00 9.58 186 VAL A C 1
ATOM 1367 O O . VAL A 1 186 ? -27.062 -8.789 18.239 1.00 9.85 186 VAL A O 1
ATOM 1371 N N . LYS A 1 187 ? -29.184 -9.077 18.959 1.00 9.85 187 LYS A N 1
ATOM 1372 C CA . LYS A 1 187 ? -29.698 -8.247 17.871 1.00 9.97 187 LYS A CA 1
ATOM 1373 C C . LYS A 1 187 ? -29.260 -6.778 18.025 1.00 8.98 187 LYS A C 1
ATOM 1374 O O . LYS A 1 187 ? -29.142 -6.069 17.043 1.00 8.99 187 LYS A O 1
ATOM 1380 N N . ALA A 1 188 ? -29.030 -6.322 19.259 1.00 9.42 188 ALA A N 1
ATOM 1381 C CA . ALA A 1 188 ? -28.552 -4.948 19.468 1.00 10.20 188 ALA A CA 1
ATOM 1382 C C . ALA A 1 188 ? -27.145 -4.777 18.887 1.00 9.05 188 ALA A C 1
ATOM 1383 O O . ALA A 1 188 ? -26.840 -3.753 18.315 1.00 9.85 188 ALA A O 1
ATOM 1385 N N . LEU A 1 189 ? -26.294 -5.810 19.041 1.00 8.93 189 LEU A N 1
ATOM 1386 C CA . LEU A 1 189 ? -24.964 -5.718 18.477 1.00 8.51 189 LEU A CA 1
ATOM 1387 C C . LEU A 1 189 ? -25.086 -5.682 16.943 1.00 8.43 189 LEU A C 1
ATOM 1388 O O . LEU A 1 189 ? -24.373 -4.950 16.286 1.00 9.21 189 LEU A O 1
ATOM 1393 N N . MET A 1 190 ? -25.982 -6.509 16.411 1.00 8.33 190 MET A N 1
ATOM 1394 C CA . MET A 1 190 ? -26.205 -6.521 14.963 1.00 9.28 190 MET A CA 1
ATOM 1395 C C . MET A 1 190 ? -26.620 -5.121 14.482 1.00 9.53 190 MET A C 1
ATOM 1396 O O . MET A 1 190 ? -26.059 -4.609 13.514 1.00 9.48 190 MET A O 1
ATOM 1401 N N . SER A 1 191 ? -27.575 -4.507 15.182 1.00 9.39 191 SER A N 1
ATOM 1402 C CA . SER A 1 191 ? -28.031 -3.158 14.827 1.00 9.53 191 SER A CA 1
ATOM 1403 C C . SER A 1 191 ? -26.878 -2.158 14.911 1.00 9.35 191 SER A C 1
ATOM 1404 O O . SER A 1 191 ? -26.693 -1.326 14.011 1.00 9.17 191 SER A O 1
ATOM 1407 N N . ALA A 1 192 ? -26.085 -2.217 15.986 1.00 9.04 192 ALA A N 1
ATOM 1408 C CA . ALA A 1 192 ? -24.967 -1.303 16.127 1.00 10.21 192 ALA A CA 1
ATOM 1409 C C . ALA A 1 192 ? -23.956 -1.374 14.993 1.00 9.23 192 ALA A C 1
ATOM 1410 O O . ALA A 1 192 ? -23.451 -0.337 14.546 1.00 10.90 192 ALA A O 1
ATOM 1412 N N . VAL A 1 193 ? -23.644 -2.584 14.505 1.00 8.58 193 VAL A N 1
ATOM 1413 C CA . VAL A 1 193 ? -22.685 -2.664 13.405 1.00 9.77 193 VAL A CA 1
ATOM 1414 C C . VAL A 1 193 ? -23.343 -2.368 12.044 1.00 9.20 193 VAL A C 1
ATOM 1415 O O . VAL A 1 193 ? -22.684 -1.865 11.135 1.00 9.76 193 VAL A O 1
ATOM 1419 N N . GLU A 1 194 ? -24.633 -2.656 11.929 1.00 9.41 194 GLU A N 1
ATOM 1420 C CA . GLU A 1 194 ? -25.353 -2.309 10.695 1.00 10.21 194 GLU A CA 1
ATOM 1421 C C . GLU A 1 194 ? -25.262 -0.792 10.490 1.00 11.07 194 GLU A C 1
ATOM 1422 O O . GLU A 1 194 ? -25.161 -0.317 9.349 1.00 11.40 194 GLU A O 1
ATOM 1428 N N . ASP A 1 195 ? -25.285 -0.031 11.593 1.00 10.49 195 ASP A N 1
ATOM 1429 C CA . ASP A 1 195 ? -25.204 1.431 11.507 1.00 11.48 195 ASP A CA 1
ATOM 1430 C C . ASP A 1 195 ? -23.857 1.874 10.957 1.00 12.69 195 ASP A C 1
ATOM 1431 O O . ASP A 1 195 ? -23.711 3.018 10.505 1.00 14.62 195 ASP A O 1
ATOM 1436 N N . ARG A 1 196 ? -22.862 0.981 10.979 1.00 11.02 196 ARG A N 1
ATOM 1437 C CA . ARG A 1 196 ? -21.531 1.259 10.488 1.00 11.96 196 ARG A CA 1
ATOM 1438 C C . ARG A 1 196 ? -21.309 0.632 9.114 1.00 11.40 196 ARG A C 1
ATOM 1439 O O . ARG A 1 196 ? -20.190 0.648 8.607 1.00 15.13 196 ARG A O 1
ATOM 1447 N N . GLY A 1 197 ? -22.376 0.079 8.552 1.00 11.65 197 GLY A N 1
ATOM 1448 C CA . GLY A 1 197 ? -22.316 -0.553 7.232 1.00 12.52 197 GLY A CA 1
ATOM 1449 C C . GLY A 1 197 ? -21.762 -1.973 7.221 1.00 12.87 197 GLY A C 1
ATOM 1450 O O . GLY A 1 197 ? -21.422 -2.500 6.161 1.00 15.27 197 GLY A O 1
ATOM 1451 N N . VAL A 1 198 ? -21.733 -2.608 8.389 1.00 10.54 198 VAL A N 1
ATOM 1452 C CA . VAL A 1 198 ? -21.186 -3.964 8.533 1.00 10.80 198 VAL A CA 1
ATOM 1453 C C . VAL A 1 198 ? -22.291 -4.987 8.340 1.00 10.18 198 VAL A C 1
ATOM 1454 O O . VAL A 1 198 ? -23.397 -4.805 8.832 1.00 11.00 198 VAL A O 1
ATOM 1458 N N . PRO A 1 199 ? -22.015 -6.093 7.617 1.00 10.36 199 PRO A N 1
ATOM 1459 C CA . PRO A 1 199 ? -23.055 -7.104 7.416 1.00 10.99 199 PRO A CA 1
ATOM 1460 C C . PRO A 1 199 ? -23.402 -7.850 8.697 1.00 10.29 199 PRO A C 1
ATOM 1461 O O . PRO A 1 199 ? -22.584 -7.883 9.657 1.00 11.11 199 PRO A O 1
ATOM 1465 N N . THR A 1 200 ? -24.590 -8.416 8.720 1.00 10.22 200 THR A N 1
ATOM 1466 C CA . THR A 1 200 ? -25.032 -9.231 9.840 1.00 10.13 200 THR A CA 1
ATOM 1467 C C . THR A 1 200 ? -25.770 -10.469 9.357 1.00 11.07 200 THR A C 1
ATOM 1468 O O . THR A 1 200 ? -26.353 -10.500 8.245 1.00 11.07 200 THR A O 1
ATOM 1472 N N . LYS A 1 201 ? -25.708 -11.506 10.178 1.00 9.79 201 LYS A N 1
ATOM 1473 C CA . LYS A 1 201 ? -26.382 -12.781 9.951 1.00 9.71 201 LYS A CA 1
ATOM 1474 C C . LYS A 1 201 ? -25.826 -13.657 8.845 1.00 10.42 201 LYS A C 1
ATOM 1475 O O . LYS A 1 201 ? -26.422 -14.690 8.537 1.00 11.72 201 LYS A O 1
ATOM 1481 N N . LYS A 1 202 ? -24.721 -13.266 8.235 1.00 9.46 202 LYS A N 1
ATOM 1482 C CA . LYS A 1 202 ? -24.113 -14.158 7.241 1.00 8.89 202 LYS A CA 1
ATOM 1483 C C . LYS A 1 202 ? -23.854 -15.503 7.933 1.00 9.49 202 LYS A C 1
ATOM 1484 O O . LYS A 1 202 ? -23.475 -15.542 9.127 1.00 10.39 202 LYS A O 1
ATOM 1490 N N . ASP A 1 203 ? -24.057 -16.606 7.223 1.00 8.32 203 ASP A N 1
ATOM 1491 C CA . ASP A 1 203 ? -23.816 -17.924 7.819 1.00 9.44 203 ASP A CA 1
ATOM 1492 C C . ASP A 1 203 ? -22.297 -18.141 7.796 1.00 8.47 203 ASP A C 1
ATOM 1493 O O . ASP A 1 203 ? -21.682 -18.286 6.728 1.00 9.62 203 ASP A O 1
ATOM 1498 N N . PHE A 1 204 ? -21.715 -18.169 8.995 1.00 8.89 204 PHE A N 1
ATOM 1499 C CA . PHE A 1 204 ? -20.259 -18.304 9.133 1.00 9.55 204 PHE A CA 1
ATOM 1500 C C . PHE A 1 204 ? -19.714 -19.689 8.728 1.00 9.16 204 PHE A C 1
ATOM 1501 O O . PHE A 1 204 ? -18.490 -19.940 8.844 1.00 10.15 204 PHE A O 1
ATOM 1509 N N . GLY A 1 205 ? -20.600 -20.569 8.252 1.00 9.56 205 GLY A N 1
ATOM 1510 C CA . GLY A 1 205 ? -20.155 -21.846 7.712 1.00 9.02 205 GLY A CA 1
ATOM 1511 C C . GLY A 1 205 ? -20.028 -21.820 6.190 1.00 11.25 205 GLY A C 1
ATOM 1512 O O . GLY A 1 205 ? -19.555 -22.807 5.591 1.00 11.21 205 GLY A O 1
ATOM 1513 N N . CYS A 1 206 ? -20.366 -20.699 5.552 1.00 10.07 206 CYS A N 1
ATOM 1514 C CA . CYS A 1 206 ? -20.367 -20.607 4.082 1.00 11.25 206 CYS A CA 1
ATOM 1515 C C . CYS A 1 206 ? -19.114 -20.165 3.351 1.00 11.11 206 CYS A C 1
ATOM 1516 O O . CYS A 1 206 ? -19.061 -20.270 2.114 1.00 13.01 206 CYS A O 1
ATOM 1519 N N . GLY A 1 207 ? -18.113 -19.633 4.054 1.00 9.98 207 GLY A N 1
ATOM 1520 C CA . GLY A 1 207 ? -16.894 -19.196 3.386 1.00 10.20 207 GLY A CA 1
ATOM 1521 C C . GLY A 1 207 ? -16.582 -17.709 3.413 1.00 9.60 207 GLY A C 1
ATOM 1522 O O . GLY A 1 207 ? -15.570 -17.286 2.886 1.00 9.95 207 GLY A O 1
ATOM 1523 N N . ASP A 1 208 ? -17.468 -16.929 4.018 1.00 10.53 208 ASP A N 1
ATOM 1524 C CA . ASP A 1 208 ? -17.264 -15.488 4.160 1.00 11.63 208 ASP A CA 1
ATOM 1525 C C . ASP A 1 208 ? -17.635 -15.071 5.584 1.00 10.77 208 ASP A C 1
ATOM 1526 O O . ASP A 1 208 ? -18.751 -14.585 5.844 1.00 12.32 208 ASP A O 1
ATOM 1531 N N . PRO A 1 209 ? -16.697 -15.262 6.524 1.00 9.67 209 PRO A N 1
ATOM 1532 C CA . PRO A 1 209 ? -16.937 -14.905 7.929 1.00 9.56 209 PRO A CA 1
ATOM 1533 C C . PRO A 1 209 ? -16.659 -13.428 8.158 1.00 8.86 209 PRO A C 1
ATOM 1534 O O . PRO A 1 209 ? -15.516 -13.016 8.384 1.00 10.04 209 PRO A O 1
ATOM 1538 N N . HIS A 1 210 ? -17.715 -12.630 8.041 1.00 9.80 210 HIS A N 1
ATOM 1539 C CA . HIS A 1 210 ? -17.627 -11.181 8.168 1.00 10.12 210 HIS A CA 1
ATOM 1540 C C . HIS A 1 210 ? -18.908 -10.657 8.778 1.00 9.36 210 HIS A C 1
ATOM 1541 O O . HIS A 1 210 ? -20.026 -11.069 8.397 1.00 10.23 210 HIS A O 1
ATOM 1548 N N . GLY A 1 211 ? -18.750 -9.745 9.747 1.00 8.65 211 GLY A N 1
ATOM 1549 C CA . GLY A 1 211 ? -19.914 -9.146 10.388 1.00 8.71 211 GLY A CA 1
ATOM 1550 C C . GLY A 1 211 ? -20.322 -9.846 11.664 1.00 9.11 211 GLY A C 1
ATOM 1551 O O . GLY A 1 211 ? -19.548 -10.640 12.219 1.00 8.76 211 GLY A O 1
ATOM 1552 N N . VAL A 1 212 ? -21.525 -9.549 12.139 1.00 8.23 212 VAL A N 1
ATOM 1553 C CA . VAL A 1 212 ? -22.019 -10.132 13.368 1.00 8.61 212 VAL A CA 1
ATOM 1554 C C . VAL A 1 212 ? -23.082 -11.169 13.120 1.00 9.37 212 VAL A C 1
ATOM 1555 O O . VAL A 1 212 ? -24.132 -10.871 12.494 1.00 9.58 212 VAL A O 1
ATOM 1559 N N . SER A 1 213 ? -22.835 -12.383 13.593 1.00 8.40 213 SER A N 1
ATOM 1560 C CA . SER A 1 213 ? -23.781 -13.488 13.477 1.00 9.29 213 SER A CA 1
ATOM 1561 C C . SER A 1 213 ? -23.729 -14.381 14.689 1.00 8.52 213 SER A C 1
ATOM 1562 O O . SER A 1 213 ? -22.742 -14.347 15.454 1.00 9.15 213 SER A O 1
ATOM 1565 N N . MET A 1 214 ? -24.809 -15.128 14.870 1.00 9.06 214 MET A N 1
ATOM 1566 C CA . MET A 1 214 ? -24.861 -16.197 15.854 1.00 8.02 214 MET A CA 1
ATOM 1567 C C . MET A 1 214 ? -24.283 -17.412 15.091 1.00 8.91 214 MET A C 1
ATOM 1568 O O . MET A 1 214 ? -23.849 -17.275 13.938 1.00 9.45 214 MET A O 1
ATOM 1573 N N . PHE A 1 215 ? -24.287 -18.592 15.707 1.00 7.93 215 PHE A N 1
ATOM 1574 C CA . PHE A 1 215 ? -23.681 -19.752 15.058 1.00 8.44 215 PHE A CA 1
ATOM 1575 C C . PHE A 1 215 ? -24.073 -21.032 15.759 1.00 8.05 215 PHE A C 1
ATOM 1576 O O . PHE A 1 215 ? -24.556 -21.007 16.870 1.00 8.32 215 PHE A O 1
ATOM 1584 N N . PRO A 1 216 ? -23.859 -22.177 15.093 1.00 8.45 216 PRO A N 1
ATOM 1585 C CA . PRO A 1 216 ? -24.151 -23.452 15.755 1.00 8.34 216 PRO A CA 1
ATOM 1586 C C . PRO A 1 216 ? -23.058 -23.716 16.810 1.00 7.57 216 PRO A C 1
ATOM 1587 O O . PRO A 1 216 ? -21.991 -23.053 16.803 1.00 8.29 216 PRO A O 1
ATOM 1591 N N . ASN A 1 217 ? -23.344 -24.681 17.651 1.00 8.98 217 ASN A N 1
ATOM 1592 C CA . ASN A 1 217 ? -22.369 -25.145 18.664 1.00 8.48 217 ASN A CA 1
ATOM 1593 C C . ASN A 1 217 ? -22.308 -26.659 18.558 1.00 9.20 217 ASN A C 1
ATOM 1594 O O . ASN A 1 217 ? -23.247 -27.333 18.083 1.00 9.34 217 ASN A O 1
ATOM 1599 N N . THR A 1 218 ? -21.187 -27.200 18.996 1.00 8.37 218 THR A N 1
ATOM 1600 C CA . THR A 1 218 ? -21.013 -28.667 18.986 1.00 8.21 218 THR A CA 1
ATOM 1601 C C . THR A 1 218 ? -21.693 -29.291 20.209 1.00 8.31 218 THR A C 1
ATOM 1602 O O . THR A 1 218 ? -21.093 -29.499 21.283 1.00 9.51 218 THR A O 1
ATOM 1606 N N . LEU A 1 219 ? -23.003 -29.527 20.067 1.00 8.14 219 LEU A N 1
ATOM 1607 C CA . LEU A 1 219 ? -23.779 -30.196 21.074 1.00 9.02 219 LEU A CA 1
ATOM 1608 C C . LEU A 1 219 ? -24.972 -30.869 20.406 1.00 9.28 219 LEU A C 1
ATOM 1609 O O . LEU A 1 219 ? -25.355 -30.515 19.280 1.00 10.12 219 LEU A O 1
ATOM 1614 N N . HIS A 1 220 ? -25.510 -31.872 21.083 1.00 10.20 220 HIS A N 1
ATOM 1615 C CA . HIS A 1 220 ? -26.704 -32.570 20.622 1.00 10.83 220 HIS A CA 1
ATOM 1616 C C . HIS A 1 220 ? -27.901 -31.689 20.955 1.00 10.91 220 HIS A C 1
ATOM 1617 O O . HIS A 1 220 ? -27.791 -30.709 21.687 1.00 10.59 220 HIS A O 1
ATOM 1624 N N . GLU A 1 221 ? -29.061 -32.058 20.406 1.00 11.12 221 GLU A N 1
ATOM 1625 C CA . GLU A 1 221 ? -30.273 -31.269 20.652 1.00 11.98 221 GLU A CA 1
ATOM 1626 C C . GLU A 1 221 ? -30.547 -31.140 22.145 1.00 11.76 221 GLU A C 1
ATOM 1627 O O . GLU A 1 221 ? -31.023 -30.093 22.604 1.00 12.28 221 GLU A O 1
ATOM 1633 N N . ASP A 1 222 ? -30.249 -32.195 22.907 1.00 11.68 222 ASP A N 1
ATOM 1634 C CA . ASP A 1 222 ? -30.461 -32.182 24.353 1.00 11.67 222 ASP A CA 1
ATOM 1635 C C . ASP A 1 222 ? -29.399 -31.371 25.120 1.00 10.48 222 ASP A C 1
ATOM 1636 O O . ASP A 1 222 ? -29.407 -31.338 26.334 1.00 12.69 222 ASP A O 1
ATOM 1641 N N . GLN A 1 223 ? -28.530 -30.699 24.363 1.00 10.25 223 GLN A N 1
ATOM 1642 C CA . GLN A 1 223 ? -27.498 -29.801 24.857 1.00 9.87 223 GLN A CA 1
ATOM 1643 C C . GLN A 1 223 ? -26.234 -30.452 25.419 1.00 10.34 223 GLN A C 1
ATOM 1644 O O . GLN A 1 223 ? -25.346 -29.769 25.967 1.00 10.99 223 GLN A O 1
ATOM 1650 N N . VAL A 1 224 ? -26.124 -31.756 25.252 1.00 9.57 224 VAL A N 1
ATOM 1651 C CA . VAL A 1 224 ? -24.930 -32.465 25.692 1.00 10.32 224 VAL A CA 1
ATOM 1652 C C . VAL A 1 224 ? -23.810 -32.215 24.674 1.00 9.61 224 VAL A C 1
ATOM 1653 O O . VAL A 1 224 ? -23.965 -32.381 23.464 1.00 9.14 224 VAL A O 1
ATOM 1657 N N . ARG A 1 225 ? -22.653 -31.806 25.199 1.00 8.67 225 ARG A N 1
ATOM 1658 C CA . ARG A 1 225 ? -21.459 -31.519 24.397 1.00 8.60 225 ARG A CA 1
ATOM 1659 C C . ARG A 1 225 ? -21.095 -32.626 23.412 1.00 8.99 225 ARG A C 1
ATOM 1660 O O . ARG A 1 225 ? -21.010 -33.796 23.800 1.00 9.14 225 ARG A O 1
ATOM 1668 N N . SER A 1 226 ? -20.856 -32.241 22.160 1.00 8.37 226 SER A N 1
ATOM 1669 C CA . SER A 1 226 ? -20.454 -33.186 21.123 1.00 7.83 226 SER A CA 1
ATOM 1670 C C . SER A 1 226 ? -18.930 -33.316 21.069 1.00 7.64 226 SER A C 1
ATOM 1671 O O . SER A 1 226 ? -18.307 -32.962 20.067 1.00 8.73 226 SER A O 1
ATOM 1674 N N . ASP A 1 227 ? -18.335 -33.790 22.165 1.00 8.84 227 ASP A N 1
ATOM 1675 C CA . ASP A 1 227 ? -16.870 -33.939 22.159 1.00 8.11 227 ASP A CA 1
ATOM 1676 C C . ASP A 1 227 ? -16.482 -35.061 21.195 1.00 8.75 227 ASP A C 1
ATOM 1677 O O . ASP A 1 227 ? -17.290 -35.945 20.878 1.00 8.16 227 ASP A O 1
ATOM 1682 N N . ALA A 1 228 ? -15.242 -35.043 20.714 1.00 7.80 228 ALA A N 1
ATOM 1683 C CA . ALA A 1 228 ? -14.836 -36.007 19.700 1.00 7.32 228 ALA A CA 1
ATOM 1684 C C . ALA A 1 228 ? -14.937 -37.463 20.140 1.00 8.06 228 ALA A C 1
ATOM 1685 O O . ALA A 1 228 ? -15.132 -38.328 19.308 1.00 8.16 228 ALA A O 1
ATOM 1687 N N . ALA A 1 229 ? -14.773 -37.726 21.435 1.00 7.30 229 ALA A N 1
ATOM 1688 C CA . ALA A 1 229 ? -14.933 -39.113 21.887 1.00 8.65 229 ALA A CA 1
ATOM 1689 C C . ALA A 1 229 ? -16.401 -39.531 21.803 1.00 8.30 229 ALA A C 1
ATOM 1690 O O . ALA A 1 229 ? -16.720 -40.606 21.292 1.00 9.06 229 ALA A O 1
ATOM 1692 N N . ARG A 1 230 ? -17.313 -38.683 22.293 1.00 8.20 230 ARG A N 1
ATOM 1693 C CA . ARG A 1 230 ? -18.740 -38.990 22.186 1.00 8.94 230 ARG A CA 1
ATOM 1694 C C . ARG A 1 230 ? -19.144 -39.183 20.718 1.00 9.43 230 ARG A C 1
ATOM 1695 O O . ARG A 1 230 ? -19.919 -40.080 20.390 1.00 9.39 230 ARG A O 1
ATOM 1703 N N . GLU A 1 231 ? -18.601 -38.369 19.826 1.00 8.97 231 GLU A N 1
ATOM 1704 C CA . GLU A 1 231 ? -19.037 -38.429 18.431 1.00 9.99 231 GLU A CA 1
ATOM 1705 C C . GLU A 1 231 ? -18.401 -39.513 17.587 1.00 9.86 231 GLU A C 1
ATOM 1706 O O . GLU A 1 231 ? -19.089 -40.127 16.745 1.00 9.91 231 GLU A O 1
ATOM 1712 N N . TRP A 1 232 ? -17.098 -39.755 17.793 1.00 9.35 232 TRP A N 1
ATOM 1713 C CA . TRP A 1 232 ? -16.331 -40.691 16.966 1.00 9.09 232 TRP A CA 1
ATOM 1714 C C . TRP A 1 232 ? -15.909 -41.999 17.630 1.00 9.77 232 TRP A C 1
ATOM 1715 O O . TRP A 1 232 ? -15.617 -42.955 16.929 1.00 10.54 232 TRP A O 1
ATOM 1726 N N . LEU A 1 233 ? -15.856 -42.029 18.951 1.00 9.96 233 LEU A N 1
ATOM 1727 C CA . LEU A 1 233 ? -15.426 -43.253 19.635 1.00 9.28 233 LEU A CA 1
ATOM 1728 C C . LEU A 1 233 ? -16.602 -44.001 20.270 1.00 9.85 233 LEU A C 1
ATOM 1729 O O . LEU A 1 233 ? -16.738 -45.214 20.094 1.00 10.06 233 LEU A O 1
ATOM 1734 N N . LEU A 1 234 ? -17.458 -43.307 21.013 1.00 11.08 234 LEU A N 1
ATOM 1735 C CA . LEU A 1 234 ? -18.567 -43.980 21.678 1.00 10.58 234 LEU A CA 1
ATOM 1736 C C . LEU A 1 234 ? -19.457 -44.817 20.738 1.00 11.87 234 LEU A C 1
ATOM 1737 O O . LEU A 1 234 ? -19.862 -45.899 21.117 1.00 13.01 234 LEU A O 1
ATOM 1742 N N . PRO A 1 235 ? -19.728 -44.355 19.509 1.00 10.49 235 PRO A N 1
ATOM 1743 C CA . PRO A 1 235 ? -20.585 -45.221 18.662 1.00 11.97 235 PRO A CA 1
ATOM 1744 C C . PRO A 1 235 ? -19.850 -46.418 18.071 1.00 13.45 235 PRO A C 1
ATOM 1745 O O . PRO A 1 235 ? -20.494 -47.345 17.556 1.00 15.10 235 PRO A O 1
ATOM 1749 N N . ASN A 1 236 ? -18.523 -46.418 18.169 1.00 12.77 236 ASN A N 1
ATOM 1750 C CA . ASN A 1 236 ? -17.693 -47.405 17.487 1.00 12.38 236 ASN A CA 1
ATOM 1751 C C . ASN A 1 236 ? -16.751 -48.252 18.327 1.00 12.33 236 ASN A C 1
ATOM 1752 O O . ASN A 1 236 ? -16.009 -49.064 17.764 1.00 12.17 236 ASN A O 1
ATOM 1757 N N . TYR A 1 237 ? -16.785 -48.096 19.639 1.00 12.80 237 TYR A N 1
ATOM 1758 C CA . TYR A 1 237 ? -15.826 -48.786 20.483 1.00 13.57 237 TYR A CA 1
ATOM 1759 C C . TYR A 1 237 ? -15.895 -50.300 20.475 1.00 14.47 237 TYR A C 1
ATOM 1760 O O . TYR A 1 237 ? -14.906 -50.969 20.819 1.00 13.49 237 TYR A O 1
ATOM 1769 N N . GLN A 1 238 ? -17.032 -50.847 20.067 1.00 13.09 238 GLN A N 1
ATOM 1770 C CA . GLN A 1 238 ? -17.160 -52.308 20.018 1.00 14.19 238 GLN A CA 1
ATOM 1771 C C . GLN A 1 238 ? -16.405 -52.935 18.846 1.00 13.76 238 GLN A C 1
ATOM 1772 O O . GLN A 1 238 ? -16.252 -54.168 18.803 1.00 14.67 238 GLN A O 1
ATOM 1778 N N . ARG A 1 239 ? -15.928 -52.120 17.904 1.00 12.63 239 ARG A N 1
ATOM 1779 C CA . ARG A 1 239 ? -15.141 -52.643 16.787 1.00 12.11 239 ARG A CA 1
ATOM 1780 C C . ARG A 1 239 ? -13.910 -53.338 17.391 1.00 14.27 239 ARG A C 1
ATOM 1781 O O . ARG A 1 239 ? -13.126 -52.731 18.134 1.00 13.56 239 ARG A O 1
ATOM 1789 N N . PRO A 1 240 ? -13.715 -54.626 17.082 1.00 13.81 240 PRO A N 1
ATOM 1790 C CA . PRO A 1 240 ? -12.561 -55.330 17.647 1.00 14.87 240 PRO A CA 1
ATOM 1791 C C . PRO A 1 240 ? -11.226 -54.842 17.129 1.00 14.61 240 PRO A C 1
ATOM 1792 O O . PRO A 1 240 ? -10.197 -55.056 17.778 1.00 15.87 240 PRO A O 1
ATOM 1796 N N . ASN A 1 241 ? -11.247 -54.178 15.979 1.00 12.40 241 ASN A N 1
ATOM 1797 C CA . ASN A 1 241 ? -10.027 -53.665 15.357 1.00 12.17 241 ASN A CA 1
ATOM 1798 C C . ASN A 1 241 ? -9.670 -52.250 15.827 1.00 10.69 241 ASN A C 1
ATOM 1799 O O . ASN A 1 241 ? -8.678 -51.697 15.378 1.00 11.60 241 ASN A O 1
ATOM 1804 N N . LEU A 1 242 ? -10.481 -51.686 16.725 1.00 11.29 242 LEU A N 1
ATOM 1805 C CA . LEU A 1 242 ? -10.212 -50.362 17.288 1.00 11.38 242 LEU A CA 1
ATOM 1806 C C . LEU A 1 242 ? -9.916 -50.535 18.776 1.00 11.86 242 LEU A C 1
ATOM 1807 O O . LEU A 1 242 ? -10.765 -50.981 19.540 1.00 14.04 242 LEU A O 1
ATOM 1812 N N . GLN A 1 243 ? -8.677 -50.218 19.167 1.00 10.38 243 GLN A N 1
ATOM 1813 C CA . GLN A 1 243 ? -8.256 -50.349 20.556 1.00 11.01 243 GLN A CA 1
ATOM 1814 C C . GLN A 1 243 ? -7.775 -49.001 21.054 1.00 8.88 243 GLN A C 1
ATOM 1815 O O . GLN A 1 243 ? -7.218 -48.223 20.288 1.00 9.75 243 GLN A O 1
ATOM 1821 N N . VAL A 1 244 ? -7.972 -48.768 22.348 1.00 8.31 244 VAL A N 1
ATOM 1822 C CA . VAL A 1 244 ? -7.574 -47.506 22.963 1.00 9.57 244 VAL A CA 1
ATOM 1823 C C . VAL A 1 244 ? -6.913 -47.750 24.304 1.00 9.27 244 VAL A C 1
ATOM 1824 O O . VAL A 1 244 ? -7.499 -48.413 25.165 1.00 10.20 244 VAL A O 1
ATOM 1828 N N . LEU A 1 245 ? -5.674 -47.246 24.447 1.00 8.41 245 LEU A N 1
ATOM 1829 C CA . LEU A 1 245 ? -4.942 -47.297 25.718 1.00 7.17 245 LEU A CA 1
ATOM 1830 C C . LEU A 1 245 ? -5.004 -45.890 26.313 1.00 8.06 245 LEU A C 1
ATOM 1831 O O . LEU A 1 245 ? -4.641 -44.925 25.657 1.00 8.55 245 LEU A O 1
ATOM 1836 N N . THR A 1 246 ? -5.483 -45.808 27.545 1.00 7.53 246 THR A N 1
ATOM 1837 C CA . THR A 1 246 ? -5.605 -44.536 28.251 1.00 8.05 246 THR A CA 1
ATOM 1838 C C . THR A 1 246 ? -4.547 -44.405 29.342 1.00 7.43 246 THR A C 1
ATOM 1839 O O . THR A 1 246 ? -3.959 -45.410 29.763 1.00 8.55 246 THR A O 1
ATOM 1843 N N . GLY A 1 247 ? -4.340 -43.170 29.791 1.00 7.65 247 GLY A N 1
ATOM 1844 C CA . GLY A 1 247 ? -3.407 -42.901 30.874 1.00 7.57 247 GLY A CA 1
ATOM 1845 C C . GLY A 1 247 ? -1.921 -43.027 30.560 1.00 7.56 247 GLY A C 1
ATOM 1846 O O . GLY A 1 247 ? -1.110 -43.080 31.491 1.00 8.50 247 GLY A O 1
ATOM 1847 N N . GLN A 1 248 ? -1.555 -43.052 29.284 1.00 7.61 248 GLN A N 1
ATOM 1848 C CA . GLN A 1 248 ? -0.141 -43.217 28.930 1.00 7.46 248 GLN A CA 1
ATOM 1849 C C . GLN A 1 248 ? 0.300 -42.206 27.898 1.00 6.57 248 GLN A C 1
ATOM 1850 O O . GLN A 1 248 ? -0.466 -41.853 26.996 1.00 7.77 248 GLN A O 1
ATOM 1856 N N . TYR A 1 249 ? 1.553 -41.741 28.014 1.00 6.92 249 TYR A N 1
ATOM 1857 C CA . TYR A 1 249 ? 2.092 -40.799 27.052 1.00 7.32 249 TYR A CA 1
ATOM 1858 C C . TYR A 1 249 ? 2.976 -41.468 26.028 1.00 7.15 249 TYR A C 1
ATOM 1859 O O . TYR A 1 249 ? 3.848 -42.283 26.392 1.00 8.57 249 TYR A O 1
ATOM 1868 N N . VAL A 1 250 ? 2.791 -41.118 24.757 1.00 7.23 250 VAL A N 1
ATOM 1869 C CA . VAL A 1 250 ? 3.736 -41.572 23.740 1.00 6.94 250 VAL A CA 1
ATOM 1870 C C . VAL A 1 250 ? 4.954 -40.646 23.939 1.00 8.04 250 VAL A C 1
ATOM 1871 O O . VAL A 1 250 ? 4.829 -39.413 23.935 1.00 8.42 250 VAL A O 1
ATOM 1875 N N . GLY A 1 251 ? 6.126 -41.253 24.140 1.00 7.21 251 GLY A N 1
ATOM 1876 C CA . GLY A 1 251 ? 7.369 -40.501 24.375 1.00 7.91 251 GLY A CA 1
ATOM 1877 C C . GLY A 1 251 ? 8.117 -40.204 23.096 1.00 8.07 251 GLY A C 1
ATOM 1878 O O . GLY A 1 251 ? 8.578 -39.094 22.893 1.00 8.66 251 GLY A O 1
ATOM 1879 N N . LYS A 1 252 ? 8.248 -41.218 22.248 1.00 8.52 252 LYS A N 1
ATOM 1880 C CA . LYS A 1 252 ? 8.930 -41.015 20.983 1.00 8.69 252 LYS A CA 1
ATOM 1881 C C . LYS A 1 252 ? 8.534 -42.077 19.964 1.00 7.96 252 LYS A C 1
ATOM 1882 O O . LYS A 1 252 ? 7.911 -43.092 20.295 1.00 8.42 252 LYS A O 1
ATOM 1888 N N . VAL A 1 253 ? 8.907 -41.800 18.720 1.00 8.96 253 VAL A N 1
ATOM 1889 C CA . VAL A 1 253 ? 8.670 -42.702 17.604 1.00 9.00 253 VAL A CA 1
ATOM 1890 C C . VAL A 1 253 ? 9.918 -43.571 17.440 1.00 10.17 253 VAL A C 1
ATOM 1891 O O . VAL A 1 253 ? 11.028 -43.053 17.528 1.00 11.36 253 VAL A O 1
ATOM 1895 N N . LEU A 1 254 ? 9.720 -44.871 17.249 1.00 9.69 254 LEU A N 1
ATOM 1896 C CA . LEU A 1 254 ? 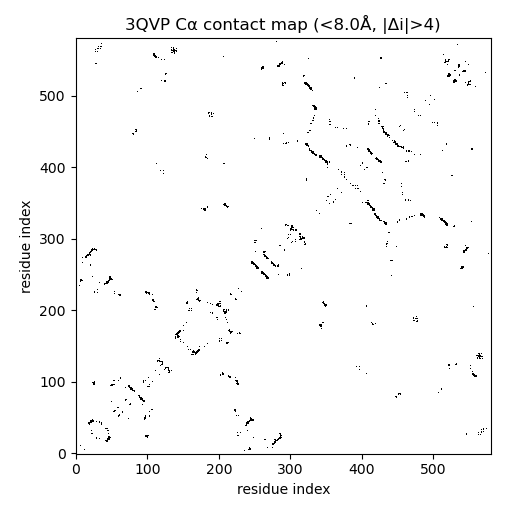10.844 -45.791 17.037 1.00 10.25 254 LEU A CA 1
ATOM 1897 C C . LEU A 1 254 ? 11.111 -45.829 15.532 1.00 10.63 254 LEU A C 1
ATOM 1898 O O . LEU A 1 254 ? 10.199 -46.006 14.725 1.00 10.55 254 LEU A O 1
ATOM 1903 N N . LEU A 1 255 ? 12.371 -45.628 15.167 1.00 11.12 255 LEU A N 1
ATOM 1904 C CA . LEU A 1 255 ? 12.773 -45.604 13.761 1.00 11.92 255 LEU A CA 1
ATOM 1905 C C . LEU A 1 255 ? 13.746 -46.721 13.430 1.00 13.38 255 LEU A C 1
ATOM 1906 O O . LEU A 1 255 ? 14.633 -47.056 14.228 1.00 16.14 255 LEU A O 1
ATOM 1911 N N . SER A 1 256 ? 13.558 -47.302 12.253 1.00 13.39 256 SER A N 1
ATOM 1912 C CA . SER A 1 256 ? 14.457 -48.341 11.758 1.00 16.20 256 SER A CA 1
ATOM 1913 C C . SER A 1 256 ? 14.939 -47.854 10.412 1.00 18.14 256 SER A C 1
ATOM 1914 O O . SER A 1 256 ? 14.183 -47.259 9.652 1.00 18.03 256 SER A O 1
ATOM 1917 N N . GLN A 1 257 ? 16.204 -48.099 10.104 1.00 20.61 257 GLN A N 1
ATOM 1918 C CA . GLN A 1 257 ? 16.727 -47.695 8.801 1.00 25.41 257 GLN A CA 1
ATOM 1919 C C . GLN A 1 257 ? 17.622 -48.751 8.170 1.00 28.76 257 GLN A C 1
ATOM 1920 O O . GLN A 1 257 ? 18.629 -49.161 8.754 1.00 32.64 257 GLN A O 1
ATOM 1926 N N . ASN A 1 258 ? 17.232 -49.200 6.983 1.00 32.34 258 ASN A N 1
ATOM 1927 C CA . ASN A 1 258 ? 18.014 -50.181 6.223 1.00 34.52 258 ASN A CA 1
ATOM 1928 C C . ASN A 1 258 ? 18.343 -49.647 4.824 1.00 33.55 258 ASN A C 1
ATOM 1929 O O . ASN A 1 258 ? 19.116 -50.264 4.081 1.00 37.22 258 ASN A O 1
ATOM 1934 N N . GLY A 1 259 ? 17.762 -48.495 4.485 1.00 30.76 259 GLY A N 1
ATOM 1935 C CA . GLY A 1 259 ? 18.001 -47.864 3.192 1.00 23.82 259 GLY A CA 1
ATOM 1936 C C . GLY A 1 259 ? 18.258 -46.372 3.335 1.00 20.54 259 GLY A C 1
ATOM 1937 O O . GLY A 1 259 ? 18.778 -45.916 4.357 1.00 21.29 259 GLY A O 1
ATOM 1938 N N . THR A 1 260 ? 17.852 -45.605 2.321 1.00 16.21 260 THR A N 1
ATOM 1939 C CA . THR A 1 260 ? 18.099 -44.169 2.299 1.00 15.08 260 THR A CA 1
ATOM 1940 C C . THR A 1 260 ? 17.187 -43.320 3.168 1.00 15.21 260 THR A C 1
ATOM 1941 O O . THR A 1 260 ? 17.464 -42.142 3.376 1.00 15.20 260 THR A O 1
ATOM 1945 N N . THR A 1 261 ? 16.084 -43.907 3.645 1.00 15.04 261 THR A N 1
ATOM 1946 C CA . THR A 1 261 ? 15.173 -43.165 4.535 1.00 16.24 261 THR A CA 1
ATOM 1947 C C . THR A 1 261 ? 14.732 -44.014 5.710 1.00 13.81 261 THR A C 1
ATOM 1948 O O . THR A 1 261 ? 14.461 -45.204 5.567 1.00 15.37 261 THR A O 1
ATOM 1952 N N . PRO A 1 262 ? 14.671 -43.402 6.896 1.00 13.04 262 PRO A N 1
ATOM 1953 C CA . PRO A 1 262 ? 14.235 -44.093 8.115 1.00 14.04 262 PRO A CA 1
ATOM 1954 C C . PRO A 1 262 ? 12.756 -44.415 8.002 1.00 12.78 262 PRO A C 1
ATOM 1955 O O . PRO A 1 262 ? 12.010 -43.715 7.279 1.00 13.32 262 PRO A O 1
ATOM 1959 N N . ARG A 1 263 ? 12.313 -45.441 8.710 1.00 12.12 263 ARG A N 1
ATOM 1960 C CA . ARG A 1 263 ? 10.916 -45.830 8.726 1.00 12.40 263 ARG A CA 1
ATOM 1961 C C . ARG A 1 263 ? 10.433 -45.882 10.176 1.00 12.14 263 ARG A C 1
ATOM 1962 O O . ARG A 1 263 ? 11.137 -46.406 11.067 1.00 12.53 263 ARG A O 1
ATOM 1970 N N . ALA A 1 264 ? 9.257 -45.311 10.423 1.00 10.98 264 ALA A N 1
ATOM 1971 C CA . ALA A 1 264 ? 8.657 -45.366 11.757 1.00 10.85 264 ALA A CA 1
ATOM 1972 C C . ALA A 1 264 ? 8.058 -46.755 11.923 1.00 11.44 264 ALA A C 1
ATOM 1973 O O . ALA A 1 264 ? 7.197 -47.179 11.146 1.00 14.61 264 ALA A O 1
ATOM 1975 N N . VAL A 1 265 ? 8.520 -47.497 12.924 1.00 9.91 265 VAL A N 1
ATOM 1976 C CA . VAL A 1 265 ? 8.056 -48.868 13.134 1.00 10.53 265 VAL A CA 1
ATOM 1977 C C . VAL A 1 265 ? 7.196 -49.055 14.373 1.00 9.33 265 VAL A C 1
ATOM 1978 O O . VAL A 1 265 ? 6.616 -50.101 14.567 1.00 10.08 265 VAL A O 1
ATOM 1982 N N . GLY A 1 266 ? 7.111 -48.009 15.204 1.00 9.29 266 GLY A N 1
ATOM 1983 C CA . GLY A 1 266 ? 6.327 -48.118 16.417 1.00 9.53 266 GLY A CA 1
ATOM 1984 C C . GLY A 1 266 ? 6.579 -46.912 17.286 1.00 7.74 266 GLY A C 1
ATOM 1985 O O . GLY A 1 266 ? 7.109 -45.920 16.828 1.00 8.61 266 GLY A O 1
ATOM 1986 N N . VAL A 1 267 ? 6.166 -47.019 18.544 1.00 8.70 267 VAL A N 1
ATOM 1987 C CA . VAL A 1 267 ? 6.407 -45.939 19.506 1.00 8.15 267 VAL A CA 1
ATOM 1988 C C . VAL A 1 267 ? 6.776 -46.495 20.864 1.00 8.55 267 VAL A C 1
ATOM 1989 O O . VAL A 1 267 ? 6.517 -47.649 21.163 1.00 9.39 267 VAL A O 1
ATOM 1993 N N . GLU A 1 268 ? 7.424 -45.634 21.648 1.00 7.64 268 GLU A N 1
ATOM 1994 C CA . GLU A 1 268 ? 7.717 -45.915 23.041 1.00 7.38 268 GLU A CA 1
ATOM 1995 C C . GLU A 1 268 ? 6.681 -45.100 23.837 1.00 7.05 268 GLU A C 1
ATOM 1996 O O . GLU A 1 268 ? 6.388 -43.953 23.487 1.00 8.01 268 GLU A O 1
ATOM 2002 N N . PHE A 1 269 ? 6.128 -45.706 24.879 1.00 7.09 269 PHE A N 1
ATOM 2003 C CA . PHE A 1 269 ? 5.133 -45.020 25.692 1.00 7.12 269 PHE A CA 1
ATOM 2004 C C . PHE A 1 269 ? 5.337 -45.345 27.154 1.00 7.96 269 PHE A C 1
ATOM 2005 O O . PHE A 1 269 ? 5.922 -46.362 27.523 1.00 8.19 269 PHE A O 1
ATOM 2013 N N . GLY A 1 270 ? 4.810 -44.469 28.003 1.00 7.37 270 GLY A N 1
ATOM 2014 C CA . GLY A 1 270 ? 4.918 -44.667 29.453 1.00 7.86 270 GLY A CA 1
ATOM 2015 C C . GLY A 1 270 ? 4.564 -43.376 30.156 1.00 7.96 270 GLY A C 1
ATOM 2016 O O . GLY A 1 270 ? 3.979 -42.463 29.548 1.00 8.30 270 GLY A O 1
ATOM 2017 N N . THR A 1 271 ? 4.903 -43.298 31.442 1.00 7.53 271 THR A N 1
ATOM 2018 C CA . THR A 1 271 ? 4.644 -42.081 32.209 1.00 9.13 271 THR A CA 1
ATOM 2019 C C . THR A 1 271 ? 5.902 -41.597 32.935 1.00 8.85 271 THR A C 1
ATOM 2020 O O . THR A 1 271 ? 5.929 -40.478 33.413 1.00 10.85 271 THR A O 1
ATOM 2024 N N . HIS A 1 272 ? 6.932 -42.438 33.027 1.00 8.78 272 HIS A N 1
ATOM 2025 C CA . HIS A 1 272 ? 8.168 -42.025 33.657 1.00 9.62 272 HIS A CA 1
ATOM 2026 C C . HIS A 1 272 ? 9.350 -42.762 33.053 1.00 9.28 272 HIS A C 1
ATOM 2027 O O . HIS A 1 272 ? 9.237 -43.897 32.651 1.00 9.21 272 HIS A O 1
ATOM 2034 N N . LYS A 1 273 ? 10.488 -42.057 33.000 1.00 10.22 273 LYS A N 1
ATOM 2035 C CA . LYS A 1 273 ? 11.745 -42.625 32.508 1.00 12.29 273 LYS A CA 1
ATOM 2036 C C . LYS A 1 273 ? 12.054 -43.920 33.261 1.00 12.43 273 LYS A C 1
ATOM 2037 O O . LYS A 1 273 ? 11.804 -44.034 34.468 1.00 12.15 273 LYS A O 1
ATOM 2043 N N . GLY A 1 274 ? 12.554 -44.907 32.535 1.00 11.40 274 GLY A N 1
ATOM 2044 C CA . GLY A 1 274 ? 12.913 -46.167 33.187 1.00 13.12 274 GLY A CA 1
ATOM 2045 C C . GLY A 1 274 ? 11.816 -47.188 33.343 1.00 12.56 274 GLY A C 1
ATOM 2046 O O . GLY A 1 274 ? 12.055 -48.263 33.885 1.00 15.99 274 GLY A O 1
ATOM 2047 N N . ASN A 1 275 ? 10.583 -46.856 32.946 1.00 12.07 275 ASN A N 1
ATOM 2048 C CA . ASN A 1 275 ? 9.489 -47.824 32.981 1.00 11.10 275 ASN A CA 1
ATOM 2049 C C . ASN A 1 275 ? 8.644 -47.601 31.720 1.00 10.43 275 ASN A C 1
ATOM 2050 O O . ASN A 1 275 ? 7.481 -47.202 31.786 1.00 13.01 275 ASN A O 1
ATOM 2055 N N . THR A 1 276 ? 9.239 -47.853 30.573 1.00 11.00 276 THR A N 1
ATOM 2056 C CA . THR A 1 276 ? 8.544 -47.650 29.316 1.00 10.28 276 THR A CA 1
ATOM 2057 C C . THR A 1 276 ? 8.361 -48.966 28.573 1.00 11.16 276 THR A C 1
ATOM 2058 O O . THR A 1 276 ? 8.963 -50.004 28.915 1.00 10.42 276 THR A O 1
ATOM 2062 N N . HIS A 1 277 ? 7.491 -48.928 27.581 1.00 9.70 277 HIS A N 1
ATOM 2063 C CA . HIS A 1 277 ? 7.223 -50.087 26.743 1.00 9.23 277 HIS A CA 1
ATOM 2064 C C . HIS A 1 277 ? 7.048 -49.632 25.314 1.00 9.42 277 HIS A C 1
ATOM 2065 O O . HIS A 1 277 ? 6.941 -48.420 25.034 1.00 9.63 277 HIS A O 1
ATOM 2072 N N . ASN A 1 278 ? 7.064 -50.595 24.394 1.00 8.69 278 ASN A N 1
ATOM 2073 C CA . ASN A 1 278 ? 6.932 -50.300 22.978 1.00 8.80 278 ASN A CA 1
ATOM 2074 C C . ASN A 1 278 ? 5.751 -51.042 22.386 1.00 9.73 278 ASN A C 1
ATOM 2075 O O . ASN A 1 278 ? 5.320 -52.074 22.895 1.00 10.06 278 ASN A O 1
ATOM 2080 N N . VAL A 1 279 ? 5.199 -50.453 21.333 1.00 8.95 279 VAL A N 1
ATOM 2081 C CA . VAL A 1 279 ? 4.151 -51.119 20.556 1.00 9.13 279 VAL A CA 1
ATOM 2082 C C . VAL A 1 279 ? 4.455 -50.737 19.104 1.00 8.57 279 VAL A C 1
ATOM 2083 O O . VAL A 1 279 ? 5.037 -49.683 18.823 1.00 8.91 279 VAL A O 1
ATOM 2087 N N . TYR A 1 280 ? 4.093 -51.623 18.188 1.00 8.61 280 TYR A N 1
ATOM 2088 C CA . TYR A 1 280 ? 4.502 -51.497 16.807 1.00 9.30 280 TYR A CA 1
ATOM 2089 C C . TYR A 1 280 ? 3.388 -51.315 15.792 1.00 8.18 280 TYR A C 1
ATOM 2090 O O . TYR A 1 280 ? 2.259 -51.752 16.026 1.00 8.55 280 TYR A O 1
ATOM 2099 N N . ALA A 1 281 ? 3.749 -50.671 14.691 1.00 8.91 281 ALA A N 1
ATOM 2100 C CA . ALA A 1 281 ? 2.799 -50.401 13.602 1.00 9.15 281 ALA A CA 1
ATOM 2101 C C . ALA A 1 281 ? 3.295 -51.055 12.315 1.00 9.10 281 ALA A C 1
ATOM 2102 O O . ALA A 1 281 ? 4.437 -50.810 11.886 1.00 11.60 281 ALA A O 1
ATOM 2104 N N . LYS A 1 282 ? 2.429 -51.868 11.714 1.00 9.16 282 LYS A N 1
ATOM 2105 C CA . LYS A 1 282 ? 2.774 -52.543 10.462 1.00 10.82 282 LYS A CA 1
ATOM 2106 C C . LYS A 1 282 ? 2.759 -51.533 9.325 1.00 11.64 282 LYS A C 1
ATOM 2107 O O . LYS A 1 282 ? 3.587 -51.595 8.389 1.00 12.08 282 LYS A O 1
ATOM 2113 N N . HIS A 1 283 ? 1.825 -50.575 9.393 1.00 10.04 283 HIS A N 1
ATOM 2114 C CA . HIS A 1 283 ? 1.733 -49.565 8.341 1.00 9.93 283 HIS A CA 1
ATOM 2115 C C . HIS A 1 283 ? 2.324 -48.212 8.740 1.00 9.01 283 HIS A C 1
ATOM 2116 O O . HIS A 1 283 ? 3.383 -47.853 8.260 1.00 10.78 283 HIS A O 1
ATOM 2123 N N . GLU A 1 284 ? 1.660 -47.467 9.647 1.00 10.27 284 GLU A N 1
ATOM 2124 C CA . GLU A 1 284 ? 2.148 -46.144 9.979 1.00 9.49 284 GLU A CA 1
ATOM 2125 C C . GLU A 1 284 ? 1.898 -45.687 11.409 1.00 8.38 284 GLU A C 1
ATOM 2126 O O . GLU A 1 284 ? 0.996 -46.196 12.077 1.00 8.81 284 GLU A O 1
ATOM 2132 N N . VAL A 1 285 ? 2.747 -44.749 11.841 1.00 8.08 285 VAL A N 1
ATOM 2133 C CA . VAL A 1 285 ? 2.580 -44.068 13.131 1.00 7.89 285 VAL A CA 1
ATOM 2134 C C . VAL A 1 285 ? 2.027 -42.685 12.783 1.00 8.46 285 VAL A C 1
ATOM 2135 O O . VAL A 1 285 ? 2.575 -41.983 11.932 1.00 8.70 285 VAL A O 1
ATOM 2139 N N . LEU A 1 286 ? 0.932 -42.317 13.454 1.00 8.20 286 LEU A N 1
ATOM 2140 C CA . LEU A 1 286 ? 0.263 -41.029 13.200 1.00 8.24 286 LEU A CA 1
ATOM 2141 C C . LEU A 1 286 ? 0.285 -40.201 14.494 1.00 8.02 286 LEU A C 1
ATOM 2142 O O . LEU A 1 286 ? -0.297 -40.614 15.507 1.00 8.85 286 LEU A O 1
ATOM 2147 N N . LEU A 1 287 ? 0.913 -39.039 14.439 1.00 7.91 287 LEU A N 1
ATOM 2148 C CA . LEU A 1 287 ? 0.990 -38.170 15.621 1.00 7.72 287 LEU A CA 1
ATOM 2149 C C . LEU A 1 287 ? -0.194 -37.202 15.650 1.00 7.13 287 LEU A C 1
ATOM 2150 O O . LEU A 1 287 ? -0.401 -36.440 14.695 1.00 8.25 287 LEU A O 1
ATOM 2155 N N . ALA A 1 288 ? -0.929 -37.238 16.762 1.00 6.63 288 ALA A N 1
ATOM 2156 C CA . ALA A 1 288 ? -2.139 -36.415 16.915 1.00 6.98 288 ALA A CA 1
ATOM 2157 C C . ALA A 1 288 ? -2.216 -35.941 18.366 1.00 7.10 288 ALA A C 1
ATOM 2158 O O . ALA A 1 288 ? -3.304 -35.840 18.946 1.00 7.80 288 ALA A O 1
ATOM 2160 N N . ALA A 1 289 ? -1.065 -35.614 18.945 1.00 7.06 289 ALA A N 1
ATOM 2161 C CA . ALA A 1 289 ? -1.000 -35.239 20.344 1.00 6.67 289 ALA A CA 1
ATOM 2162 C C . ALA A 1 289 ? -1.238 -33.755 20.610 1.00 7.74 289 ALA A C 1
ATOM 2163 O O . ALA A 1 289 ? -1.183 -33.326 21.776 1.00 7.67 289 ALA A O 1
ATOM 2165 N N . GLY A 1 290 ? -1.514 -33.014 19.544 1.00 6.75 290 GLY A N 1
ATOM 2166 C CA . GLY A 1 290 ? -1.781 -31.579 19.658 1.00 7.21 290 GLY A CA 1
ATOM 2167 C C . GLY A 1 290 ? -0.560 -30.767 19.240 1.00 6.99 290 GLY A C 1
ATOM 2168 O O . GLY A 1 290 ? 0.600 -31.242 19.318 1.00 7.94 290 GLY A O 1
ATOM 2169 N N . SER A 1 291 ? -0.794 -29.532 18.812 1.00 7.30 291 SER A N 1
ATOM 2170 C CA . SER A 1 291 ? 0.280 -28.676 18.323 1.00 7.84 291 SER A CA 1
ATOM 2171 C C . SER A 1 291 ? 1.368 -28.352 19.331 1.00 7.44 291 SER A C 1
ATOM 2172 O O . SER A 1 291 ? 2.483 -27.990 18.924 1.00 7.83 291 SER A O 1
ATOM 2175 N N . ALA A 1 292 ? 1.081 -28.449 20.624 1.00 7.16 292 ALA A N 1
ATOM 2176 C CA . ALA A 1 292 ? 2.130 -28.224 21.611 1.00 8.11 292 ALA A CA 1
ATOM 2177 C C . ALA A 1 292 ? 2.976 -29.452 21.838 1.00 8.46 292 ALA A C 1
ATOM 2178 O O . ALA A 1 292 ? 4.075 -29.355 22.405 1.00 9.86 292 ALA A O 1
ATOM 2180 N N . VAL A 1 293 ? 2.508 -30.622 21.395 1.00 7.55 293 VAL A N 1
ATOM 2181 C CA . VAL A 1 293 ? 3.170 -31.886 21.732 1.00 7.79 293 VAL A CA 1
ATOM 2182 C C . VAL A 1 293 ? 3.728 -32.698 20.565 1.00 7.80 293 VAL A C 1
ATOM 2183 O O . VAL A 1 293 ? 4.840 -33.215 20.672 1.00 7.78 293 VAL A O 1
ATOM 2187 N N . SER A 1 294 ? 2.988 -32.835 19.471 1.00 7.41 294 SER A N 1
ATOM 2188 C CA . SER A 1 294 ? 3.510 -33.608 18.345 1.00 7.23 294 SER A CA 1
ATOM 2189 C C . SER A 1 294 ? 4.921 -33.185 17.925 1.00 7.39 294 SER A C 1
ATOM 2190 O O . SER A 1 294 ? 5.743 -34.056 17.660 1.00 7.56 294 SER A O 1
ATOM 2193 N N . PRO A 1 295 ? 5.238 -31.877 17.828 1.00 7.50 295 PRO A N 1
ATOM 2194 C CA . PRO A 1 295 ? 6.611 -31.501 17.460 1.00 7.74 295 PRO A CA 1
ATOM 2195 C C . PRO A 1 295 ? 7.594 -31.995 18.479 1.00 8.57 295 PRO A C 1
ATOM 2196 O O . PRO A 1 295 ? 8.720 -32.394 18.119 1.00 8.42 295 PRO A O 1
ATOM 2200 N N . THR A 1 296 ? 7.216 -31.974 19.766 1.00 7.49 296 THR A N 1
ATOM 2201 C CA . THR A 1 296 ? 8.159 -32.475 20.781 1.00 8.37 296 THR A CA 1
ATOM 2202 C C . THR A 1 296 ? 8.371 -33.971 20.627 1.00 8.67 296 THR A C 1
ATOM 2203 O O . THR A 1 296 ? 9.497 -34.440 20.823 1.00 8.45 296 THR A O 1
ATOM 2207 N N . ILE A 1 297 ? 7.342 -34.745 20.273 1.00 8.09 297 ILE A N 1
ATOM 2208 C CA . ILE A 1 297 ? 7.508 -36.168 20.071 1.00 8.35 297 ILE A CA 1
ATOM 2209 C C . ILE A 1 297 ? 8.528 -36.371 18.935 1.00 8.35 297 ILE A C 1
ATOM 2210 O O . ILE A 1 297 ? 9.384 -37.244 19.038 1.00 9.12 297 ILE A O 1
ATOM 2215 N N . LEU A 1 298 ? 8.441 -35.581 17.871 1.00 8.85 298 LEU A N 1
ATOM 2216 C CA . LEU A 1 298 ? 9.419 -35.703 16.795 1.00 8.76 298 LEU A CA 1
ATOM 2217 C C . LEU A 1 298 ? 10.824 -35.414 17.315 1.00 8.43 298 LEU A C 1
ATOM 2218 O O . LEU A 1 298 ? 11.753 -36.197 17.070 1.00 8.70 298 LEU A O 1
ATOM 2223 N N . GLU A 1 299 ? 11.007 -34.332 18.067 1.00 8.67 299 GLU A N 1
ATOM 2224 C CA . GLU A 1 299 ? 12.338 -33.986 18.578 1.00 8.90 299 GLU A CA 1
ATOM 2225 C C . GLU A 1 299 ? 12.888 -35.082 19.478 1.00 9.09 299 GLU A C 1
ATOM 2226 O O . GLU A 1 299 ? 14.068 -35.450 19.362 1.00 10.20 299 GLU A O 1
ATOM 2232 N N . TYR A 1 300 ? 12.058 -35.644 20.375 1.00 8.81 300 TYR A N 1
ATOM 2233 C CA . TYR A 1 300 ? 12.539 -36.712 21.255 1.00 8.81 300 TYR A CA 1
ATOM 2234 C C . TYR A 1 300 ? 12.983 -37.915 20.438 1.00 9.28 300 TYR A C 1
ATOM 2235 O O . TYR A 1 300 ? 13.796 -38.704 20.909 1.00 9.58 300 TYR A O 1
ATOM 2244 N N . SER A 1 301 ? 12.463 -38.037 19.221 1.00 8.58 301 SER A N 1
ATOM 2245 C CA . SER A 1 301 ? 12.751 -39.154 18.318 1.00 9.43 301 SER A CA 1
ATOM 2246 C C . SER A 1 301 ? 13.971 -38.928 17.429 1.00 10.39 301 SER A C 1
ATOM 2247 O O . SER A 1 301 ? 14.343 -39.856 16.688 1.00 11.66 301 SER A O 1
ATOM 2250 N N . GLY A 1 302 ? 14.556 -37.740 17.482 1.00 10.33 302 GLY A N 1
ATOM 2251 C CA . GLY A 1 302 ? 15.696 -37.449 16.609 1.00 10.49 302 GLY A CA 1
ATOM 2252 C C . GLY A 1 302 ? 15.265 -36.779 15.319 1.00 11.19 302 GLY A C 1
ATOM 2253 O O . GLY A 1 302 ? 16.024 -36.739 14.353 1.00 11.98 302 GLY A O 1
ATOM 2254 N N . ILE A 1 303 ? 14.049 -36.244 15.266 1.00 9.78 303 ILE A N 1
ATOM 2255 C CA . ILE A 1 303 ? 13.561 -35.543 14.072 1.00 10.74 303 ILE A CA 1
ATOM 2256 C C . ILE A 1 303 ? 13.359 -34.099 14.486 1.00 10.74 303 ILE A C 1
ATOM 2257 O O . ILE A 1 303 ? 12.417 -33.759 15.220 1.00 10.13 303 ILE A O 1
ATOM 2262 N N . GLY A 1 304 ? 14.258 -33.224 14.021 1.00 10.40 304 GLY A N 1
ATOM 2263 C CA . GLY A 1 304 ? 14.197 -31.826 14.387 1.00 10.48 304 GLY A CA 1
ATOM 2264 C C . GLY A 1 304 ? 15.514 -31.164 14.028 1.00 11.22 304 GLY A C 1
ATOM 2265 O O . GLY A 1 304 ? 16.292 -31.751 13.281 1.00 13.08 304 GLY A O 1
ATOM 2266 N N . MET A 1 305 ? 15.760 -29.969 14.536 1.00 11.89 305 MET A N 1
ATOM 2267 C CA . MET A 1 305 ? 16.997 -29.251 14.191 1.00 13.65 305 MET A CA 1
ATOM 2268 C C . MET A 1 305 ? 18.193 -29.694 15.001 1.00 13.57 305 MET A C 1
ATOM 2269 O O . MET A 1 305 ? 18.122 -29.798 16.218 1.00 12.60 305 MET A O 1
ATOM 2274 N N . LYS A 1 306 ? 19.317 -29.949 14.312 1.00 14.20 306 LYS A N 1
ATOM 2275 C CA . LYS A 1 306 ? 20.507 -30.387 15.028 1.00 15.90 306 LYS A CA 1
ATOM 2276 C C . LYS A 1 306 ? 20.933 -29.389 16.111 1.00 15.18 306 LYS A C 1
ATOM 2277 O O . LYS A 1 306 ? 21.410 -29.782 17.174 1.00 15.99 306 LYS A O 1
ATOM 2283 N N . SER A 1 307 ? 20.738 -28.094 15.851 1.00 15.91 307 SER A N 1
ATOM 2284 C CA . SER A 1 307 ? 21.103 -27.056 16.817 1.00 16.44 307 SER A CA 1
ATOM 2285 C C . SER A 1 307 ? 20.334 -27.195 18.132 1.00 16.00 307 SER A C 1
ATOM 2286 O O . SER A 1 307 ? 20.787 -26.722 19.177 1.00 15.98 307 SER A O 1
ATOM 2289 N N . ILE A 1 308 ? 19.169 -27.844 18.062 1.00 14.63 308 ILE A N 1
ATOM 2290 C CA . ILE A 1 308 ? 18.339 -28.071 19.237 1.00 14.18 308 ILE A CA 1
ATOM 2291 C C . ILE A 1 308 ? 18.660 -29.431 19.839 1.00 11.92 308 ILE A C 1
ATOM 2292 O O . ILE A 1 308 ? 18.851 -29.551 21.043 1.00 14.21 308 ILE A O 1
ATOM 2297 N N . LEU A 1 309 ? 18.715 -30.458 18.994 1.00 11.75 309 LEU A N 1
ATOM 2298 C CA . LEU A 1 309 ? 18.932 -31.824 19.465 1.00 13.30 309 LEU A CA 1
ATOM 2299 C C . LEU A 1 309 ? 20.328 -32.168 19.989 1.00 13.10 309 LEU A C 1
ATOM 2300 O O . LEU A 1 309 ? 20.451 -32.798 21.036 1.00 13.49 309 LEU A O 1
ATOM 2305 N N . GLU A 1 310 ? 21.361 -31.751 19.260 1.00 13.81 310 GLU A N 1
ATOM 2306 C CA . GLU A 1 310 ? 22.725 -32.112 19.658 1.00 15.49 310 GLU A CA 1
ATOM 2307 C C . GLU A 1 310 ? 23.110 -31.724 21.085 1.00 15.57 310 GLU A C 1
ATOM 2308 O O . GLU A 1 310 ? 23.662 -32.549 21.815 1.00 14.75 310 GLU A O 1
ATOM 2314 N N . PRO A 1 311 ? 22.807 -30.482 21.512 1.00 16.92 311 PRO A N 1
ATOM 2315 C CA . PRO A 1 311 ? 23.175 -30.105 22.890 1.00 16.66 311 PRO A CA 1
ATOM 2316 C C . PRO A 1 311 ? 22.440 -30.932 23.956 1.00 16.95 311 PRO A C 1
ATOM 2317 O O . PRO A 1 311 ? 22.858 -30.977 25.114 1.00 18.51 311 PRO A O 1
ATOM 2321 N N . LEU A 1 312 ? 21.315 -31.552 23.575 1.00 15.66 312 LEU A N 1
ATOM 2322 C CA . LEU A 1 312 ? 20.537 -32.363 24.516 1.00 14.22 312 LEU A CA 1
ATOM 2323 C C . LEU A 1 312 ? 20.950 -33.832 24.534 1.00 14.45 312 LEU A C 1
ATOM 2324 O O . LEU A 1 312 ? 20.397 -34.633 25.284 1.00 16.86 312 LEU A O 1
ATOM 2329 N N . GLY A 1 313 ? 21.929 -34.182 23.696 1.00 15.26 313 GLY A N 1
ATOM 2330 C CA . GLY A 1 313 ? 22.394 -35.556 23.627 1.00 15.60 313 GLY A CA 1
ATOM 2331 C C . GLY A 1 313 ? 21.552 -36.454 22.732 1.00 14.51 313 GLY A C 1
ATOM 2332 O O . GLY A 1 313 ? 21.568 -37.676 22.873 1.00 16.68 313 GLY A O 1
ATOM 2333 N N . ILE A 1 314 ? 20.820 -35.835 21.801 1.00 12.91 314 ILE A N 1
ATOM 2334 C CA . ILE A 1 314 ? 19.982 -36.576 20.866 1.00 13.04 314 ILE A CA 1
ATOM 2335 C C . ILE A 1 314 ? 20.581 -36.513 19.460 1.00 14.07 314 ILE A C 1
ATOM 2336 O O . ILE A 1 314 ? 20.855 -35.441 18.947 1.00 14.42 314 ILE A O 1
ATOM 2341 N N . ASP A 1 315 ? 20.767 -37.684 18.854 1.00 14.95 315 ASP A N 1
ATOM 2342 C CA . ASP A 1 315 ? 21.281 -37.745 17.483 1.00 15.96 315 ASP A CA 1
ATOM 2343 C C . ASP A 1 315 ? 20.178 -37.277 16.529 1.00 15.16 315 ASP A C 1
ATOM 2344 O O . ASP A 1 315 ? 19.003 -37.644 16.677 1.00 15.85 315 ASP A O 1
ATOM 2349 N N . THR A 1 316 ? 20.561 -36.468 15.552 1.00 14.24 316 THR A N 1
ATOM 2350 C CA . THR A 1 316 ? 19.630 -35.940 14.565 1.00 14.71 316 THR A CA 1
ATOM 2351 C C . THR A 1 316 ? 19.545 -36.944 13.425 1.00 14.62 316 THR A C 1
ATOM 2352 O O . THR A 1 316 ? 20.482 -37.062 12.612 1.00 17.25 316 THR A O 1
ATOM 2356 N N . VAL A 1 317 ? 18.448 -37.688 13.379 1.00 13.56 317 VAL A N 1
ATOM 2357 C CA . VAL A 1 317 ? 18.207 -38.679 12.343 1.00 14.17 317 VAL A CA 1
ATOM 2358 C C . VAL A 1 317 ? 17.691 -37.982 11.078 1.00 14.19 317 VAL A C 1
ATOM 2359 O O . VAL A 1 317 ? 18.108 -38.310 9.961 1.00 15.18 317 VAL A O 1
ATOM 2363 N N . VAL A 1 318 ? 16.791 -37.019 11.239 1.00 12.61 318 VAL A N 1
ATOM 2364 C CA . VAL A 1 318 ? 16.256 -36.244 10.120 1.00 13.18 318 VAL A CA 1
ATOM 2365 C C . VAL A 1 318 ? 16.222 -34.799 10.575 1.00 13.14 318 VAL A C 1
ATOM 2366 O O . VAL A 1 318 ? 15.592 -34.484 11.596 1.00 12.00 318 VAL A O 1
ATOM 2370 N N . ASP A 1 319 ? 16.916 -33.909 9.866 1.00 13.70 319 ASP A N 1
ATOM 2371 C CA . ASP A 1 319 ? 16.952 -32.512 10.246 1.00 14.16 319 ASP A CA 1
ATOM 2372 C C . ASP A 1 319 ? 15.852 -31.723 9.560 1.00 14.30 319 ASP A C 1
ATOM 2373 O O . ASP A 1 319 ? 15.828 -31.553 8.328 1.00 16.11 319 ASP A O 1
ATOM 2378 N N . LEU A 1 320 ? 14.900 -31.254 10.368 1.00 13.18 320 LEU A N 1
ATOM 2379 C CA . LEU A 1 320 ? 13.761 -30.468 9.901 1.00 12.50 320 LEU A CA 1
ATOM 2380 C C . LEU A 1 320 ? 13.499 -29.352 10.913 1.00 12.07 320 LEU A C 1
ATOM 2381 O O . LEU A 1 320 ? 13.865 -29.481 12.086 1.00 12.17 320 LEU A O 1
ATOM 2386 N N . PRO A 1 321 ? 12.872 -28.252 10.471 1.00 12.43 321 PRO A N 1
ATOM 2387 C CA . PRO A 1 321 ? 12.591 -27.127 11.378 1.00 11.50 321 PRO A CA 1
ATOM 2388 C C . PRO A 1 321 ? 11.351 -27.370 12.233 1.00 11.67 321 PRO A C 1
ATOM 2389 O O . PRO A 1 321 ? 10.411 -26.571 12.267 1.00 12.02 321 PRO A O 1
ATOM 2393 N N . VAL A 1 322 ? 11.376 -28.494 12.943 1.00 10.43 322 VAL A N 1
ATOM 2394 C CA . VAL A 1 322 ? 10.288 -28.899 13.833 1.00 9.91 322 VAL A CA 1
ATOM 2395 C C . VAL A 1 322 ? 10.168 -27.909 14.985 1.00 8.88 322 VAL A C 1
ATOM 2396 O O . VAL A 1 322 ? 11.162 -27.466 15.557 1.00 10.49 322 VAL A O 1
ATOM 2400 N N . GLY A 1 323 ? 8.927 -27.551 15.299 1.00 9.56 323 GLY A N 1
ATOM 2401 C CA . GLY A 1 323 ? 8.666 -26.667 16.404 1.00 9.38 323 GLY A CA 1
ATOM 2402 C C . GLY A 1 323 ? 8.607 -25.193 16.092 1.00 9.74 323 GLY A C 1
ATOM 2403 O O . GLY A 1 323 ? 8.192 -24.405 16.940 1.00 9.37 323 GLY A O 1
ATOM 2404 N N . LEU A 1 324 ? 9.029 -24.796 14.896 1.00 9.61 324 LEU A N 1
ATOM 2405 C CA . LEU A 1 324 ? 8.994 -23.381 14.530 1.00 9.44 324 LEU A CA 1
ATOM 2406 C C . LEU A 1 324 ? 7.632 -23.053 13.900 1.00 9.46 324 LEU A C 1
ATOM 2407 O O . LEU A 1 324 ? 6.786 -23.932 13.679 1.00 9.89 324 LEU A O 1
ATOM 2412 N N . ASN A 1 325 ? 7.414 -21.767 13.624 1.00 8.63 325 ASN A N 1
ATOM 2413 C CA . ASN A 1 325 ? 6.213 -21.294 12.968 1.00 9.12 325 ASN A CA 1
ATOM 2414 C C . ASN A 1 325 ? 4.957 -21.385 13.823 1.00 8.44 325 ASN A C 1
ATOM 2415 O O . ASN A 1 325 ? 3.856 -21.394 13.302 1.00 8.77 325 ASN A O 1
ATOM 2420 N N . LEU A 1 326 ? 5.134 -21.395 15.140 1.00 8.38 326 LEU A N 1
ATOM 2421 C CA . LEU A 1 326 ? 3.987 -21.473 16.054 1.00 8.42 326 LEU A CA 1
ATOM 2422 C C . LEU A 1 326 ? 3.182 -20.177 15.982 1.00 8.44 326 LEU A C 1
ATOM 2423 O O . LEU A 1 326 ? 3.729 -19.071 16.141 1.00 8.89 326 LEU A O 1
ATOM 2428 N N . GLN A 1 327 ? 1.876 -20.332 15.778 1.00 7.81 327 GLN A N 1
ATOM 2429 C CA . GLN A 1 327 ? 0.986 -19.203 15.633 1.00 8.51 327 GLN A CA 1
ATOM 2430 C C . GLN A 1 327 ? -0.240 -19.347 16.525 1.00 7.92 327 GLN A C 1
ATOM 2431 O O . GLN A 1 327 ? -1.151 -20.139 16.225 1.00 9.26 327 GLN A O 1
ATOM 2437 N N . ASP A 1 328 ? -0.222 -18.602 17.634 1.00 7.35 328 ASP A N 1
ATOM 2438 C CA . ASP A 1 328 ? -1.417 -18.549 18.499 1.00 7.77 328 ASP A CA 1
ATOM 2439 C C . ASP A 1 328 ? -1.800 -17.082 18.622 1.00 7.43 328 ASP A C 1
ATOM 2440 O O . ASP A 1 328 ? -0.982 -16.196 18.400 1.00 9.24 328 ASP A O 1
ATOM 2445 N N . GLN A 1 329 ? -3.061 -16.859 18.968 1.00 8.68 329 GLN A N 1
ATOM 2446 C CA . GLN A 1 329 ? -3.631 -15.514 19.110 1.00 8.46 329 GLN A CA 1
ATOM 2447 C C . GLN A 1 329 ? -3.696 -15.050 20.565 1.00 8.15 329 GLN A C 1
ATOM 2448 O O . GLN A 1 329 ? -3.650 -15.861 21.475 1.00 8.34 329 GLN A O 1
ATOM 2454 N N . THR A 1 330 ? -3.817 -13.747 20.745 1.00 8.81 330 THR A N 1
ATOM 2455 C CA . THR A 1 330 ? -3.917 -13.115 22.063 1.00 8.53 330 THR A CA 1
ATOM 2456 C C . THR A 1 330 ? -5.360 -12.698 22.277 1.00 7.56 330 THR A C 1
ATOM 2457 O O . THR A 1 330 ? -5.987 -12.108 21.381 1.00 8.67 330 THR A O 1
ATOM 2461 N N . THR A 1 331 ? -5.883 -12.909 23.484 1.00 7.61 331 THR A N 1
ATOM 2462 C CA . THR A 1 331 ? -7.261 -12.573 23.783 1.00 7.68 331 THR A CA 1
ATOM 2463 C C . THR A 1 331 ? -7.373 -11.659 24.999 1.00 9.35 331 THR A C 1
ATOM 2464 O O . THR A 1 331 ? -6.709 -11.880 26.010 1.00 9.72 331 THR A O 1
ATOM 2468 N N . ALA A 1 332 ? -8.199 -10.610 24.887 1.00 7.58 332 ALA A N 1
ATOM 2469 C CA . ALA A 1 332 ? -8.438 -9.683 25.984 1.00 8.77 332 ALA A CA 1
ATOM 2470 C C . ALA A 1 332 ? -9.945 -9.523 26.144 1.00 8.63 332 ALA A C 1
ATOM 2471 O O . ALA A 1 332 ? -10.747 -9.838 25.240 1.00 10.25 332 ALA A O 1
ATOM 2473 N N . THR A 1 333 ? -10.355 -8.982 27.278 1.00 9.54 333 THR A N 1
ATOM 2474 C CA . THR A 1 333 ? -11.766 -8.878 27.610 1.00 9.15 333 THR A CA 1
ATOM 2475 C C . THR A 1 333 ? -12.307 -7.482 27.891 1.00 9.99 333 THR A C 1
ATOM 2476 O O . THR A 1 333 ? -11.624 -6.667 28.516 1.00 10.49 333 THR A O 1
ATOM 2480 N N . VAL A 1 334 ? -13.520 -7.213 27.407 1.00 9.37 334 VAL A N 1
ATOM 2481 C CA . VAL A 1 334 ? -14.234 -5.981 27.746 1.00 9.66 334 VAL A CA 1
ATOM 2482 C C . VAL A 1 334 ? -15.579 -6.477 28.211 1.00 9.41 334 VAL A C 1
ATOM 2483 O O . VAL A 1 334 ? -16.287 -7.210 27.506 1.00 10.59 334 VAL A O 1
ATOM 2487 N N . ARG A 1 335 ? -15.951 -6.123 29.440 1.00 9.89 335 ARG A N 1
ATOM 2488 C CA . ARG A 1 335 ? -17.219 -6.569 29.988 1.00 9.15 335 ARG A CA 1
ATOM 2489 C C . ARG A 1 335 ? -17.977 -5.405 30.589 1.00 9.72 335 ARG A C 1
ATOM 2490 O O . ARG A 1 335 ? -17.371 -4.508 31.185 1.00 10.86 335 ARG A O 1
ATOM 2498 N N . SER A 1 336 ? -19.293 -5.434 30.418 1.00 10.92 336 SER A N 1
ATOM 2499 C CA . SER A 1 336 ? -20.155 -4.378 30.950 1.00 10.77 336 SER A CA 1
ATOM 2500 C C . SER A 1 336 ? -21.376 -4.950 31.622 1.00 11.81 336 SER A C 1
ATOM 2501 O O . SER A 1 336 ? -21.871 -6.023 31.272 1.00 11.21 336 SER A O 1
ATOM 2504 N N . ARG A 1 337 ? -21.841 -4.219 32.632 1.00 11.49 337 ARG A N 1
ATOM 2505 C CA . ARG A 1 337 ? -23.064 -4.531 33.325 1.00 11.93 337 ARG A CA 1
ATOM 2506 C C . ARG A 1 337 ? -24.187 -4.203 32.313 1.00 12.21 337 ARG A C 1
ATOM 2507 O O . ARG A 1 337 ? -24.003 -3.348 31.437 1.00 11.44 337 ARG A O 1
ATOM 2515 N N . ILE A 1 338 ? -25.315 -4.888 32.432 1.00 11.44 338 ILE A N 1
ATOM 2516 C CA . ILE A 1 338 ? -26.453 -4.653 31.535 1.00 11.14 338 ILE A CA 1
ATOM 2517 C C . ILE A 1 338 ? -27.731 -4.302 32.293 1.00 12.82 338 ILE A C 1
ATOM 2518 O O . ILE A 1 338 ? -27.849 -4.551 33.497 1.00 13.02 338 ILE A O 1
ATOM 2523 N N . THR A 1 339 ? -28.677 -3.712 31.574 1.00 12.38 339 THR A N 1
ATOM 2524 C CA . THR A 1 339 ? -29.983 -3.396 32.161 1.00 13.15 339 THR A CA 1
ATOM 2525 C C . THR A 1 339 ? -30.761 -4.707 32.237 1.00 14.88 339 THR A C 1
ATOM 2526 O O . THR A 1 339 ? -30.432 -5.703 31.569 1.00 13.28 339 THR A O 1
ATOM 2530 N N . SER A 1 340 ? -31.828 -4.729 33.034 1.00 14.21 340 SER A N 1
ATOM 2531 C CA . SER A 1 340 ? -32.625 -5.929 33.187 1.00 14.84 340 SER A CA 1
ATOM 2532 C C . SER A 1 340 ? -33.263 -6.364 31.873 1.00 14.38 340 SER A C 1
ATOM 2533 O O . SER A 1 340 ? -33.466 -7.545 31.643 1.00 15.02 340 SER A O 1
ATOM 2536 N N . ALA A 1 341 ? -33.555 -5.405 30.994 1.00 14.13 341 ALA A N 1
ATOM 2537 C CA . ALA A 1 341 ? -34.170 -5.730 29.715 1.00 13.44 341 ALA A CA 1
ATOM 2538 C C . ALA A 1 341 ? -33.219 -6.550 28.827 1.00 12.13 341 ALA A C 1
ATOM 2539 O O . ALA A 1 341 ? -33.656 -7.199 27.880 1.00 13.52 341 ALA A O 1
ATOM 2541 N N . GLY A 1 342 ? -31.924 -6.512 29.156 1.00 11.70 342 GLY A N 1
ATOM 2542 C CA . GLY A 1 342 ? -30.971 -7.285 28.362 1.00 12.32 342 GLY A CA 1
ATOM 2543 C C . GLY A 1 342 ? -30.811 -8.718 28.839 1.00 11.90 342 GLY A C 1
ATOM 2544 O O . GLY A 1 342 ? -29.994 -9.460 28.289 1.00 12.27 342 GLY A O 1
ATOM 2545 N N . ALA A 1 343 ? -31.576 -9.134 29.841 1.00 11.79 343 ALA A N 1
ATOM 2546 C CA . ALA A 1 343 ? -31.478 -10.489 30.362 1.00 12.18 343 ALA A CA 1
ATOM 2547 C C . ALA A 1 343 ? -31.724 -11.538 29.288 1.00 12.65 343 ALA A C 1
ATOM 2548 O O . ALA A 1 343 ? -32.419 -11.294 28.289 1.00 12.46 343 ALA A O 1
ATOM 2550 N N . GLY A 1 344 ? -31.159 -12.721 29.511 1.00 11.84 344 GLY A N 1
ATOM 2551 C CA . GLY A 1 344 ? -31.340 -13.836 28.591 1.00 11.17 344 GLY A CA 1
ATOM 2552 C C . GLY A 1 344 ? -30.024 -14.457 28.144 1.00 10.37 344 GLY A C 1
ATOM 2553 O O . GLY A 1 344 ? -28.948 -13.934 28.408 1.00 10.74 344 GLY A O 1
ATOM 2554 N N . GLN A 1 345 ? -30.138 -15.573 27.433 1.00 9.74 345 GLN A N 1
ATOM 2555 C CA . GLN A 1 345 ? -28.976 -16.298 26.934 1.00 10.82 345 GLN A CA 1
ATOM 2556 C C . GLN A 1 345 ? -28.616 -15.822 25.542 1.00 11.53 345 GLN A C 1
ATOM 2557 O O . GLN A 1 345 ? -29.377 -15.104 24.874 1.00 10.16 345 GLN A O 1
ATOM 2563 N N . GLY A 1 346 ? -27.431 -16.223 25.099 1.00 10.00 346 GLY A N 1
ATOM 2564 C CA . GLY A 1 346 ? -27.019 -15.941 23.735 1.00 9.43 346 GLY A CA 1
ATOM 2565 C C . GLY A 1 346 ? -25.574 -15.559 23.533 1.00 8.51 346 GLY A C 1
ATOM 2566 O O . GLY A 1 346 ? -24.991 -14.844 24.358 1.00 9.38 346 GLY A O 1
ATOM 2567 N N . GLN A 1 347 ? -24.992 -16.070 22.444 1.00 8.81 347 GLN A N 1
ATOM 2568 C CA . GLN A 1 347 ? -23.650 -15.712 22.041 1.00 7.88 347 GLN A CA 1
ATOM 2569 C C . GLN A 1 347 ? -23.694 -15.291 20.576 1.00 7.91 347 GLN A C 1
ATOM 2570 O O . GLN A 1 347 ? -24.560 -15.733 19.824 1.00 9.05 347 GLN A O 1
ATOM 2576 N N . ALA A 1 348 ? -22.737 -14.454 20.197 1.00 8.20 348 ALA A N 1
ATOM 2577 C CA . ALA A 1 348 ? -22.585 -14.040 18.803 1.00 7.52 348 ALA A CA 1
ATOM 2578 C C . ALA A 1 348 ? -21.144 -13.591 18.633 1.00 9.06 348 ALA A C 1
ATOM 2579 O O . ALA A 1 348 ? -20.397 -13.515 19.615 1.00 9.75 348 ALA A O 1
ATOM 2581 N N . ALA A 1 349 ? -20.728 -13.281 17.417 1.00 8.11 349 ALA A N 1
ATOM 2582 C CA . ALA A 1 349 ? -19.382 -12.779 17.217 1.00 7.85 349 ALA A CA 1
ATOM 2583 C C . ALA A 1 349 ? -19.326 -11.837 16.028 1.00 9.27 349 ALA A C 1
ATOM 2584 O O . ALA A 1 349 ? -20.027 -12.020 15.031 1.00 9.21 349 ALA A O 1
ATOM 2586 N N . TRP A 1 350 ? -18.485 -10.817 16.164 1.00 8.25 350 TRP A N 1
ATOM 2587 C CA . TRP A 1 350 ? -18.192 -9.908 15.075 1.00 8.86 350 TRP A CA 1
ATOM 2588 C C . TRP A 1 350 ? -16.849 -10.326 14.477 1.00 9.47 350 TRP A C 1
ATOM 2589 O O . TRP A 1 350 ? -15.801 -10.271 15.146 1.00 9.19 350 TRP A O 1
ATOM 2600 N N . PHE A 1 351 ? -16.862 -10.778 13.223 1.00 8.22 351 PHE A N 1
ATOM 2601 C CA . PHE A 1 351 ? -15.632 -11.050 12.500 1.00 8.76 351 PHE A CA 1
ATOM 2602 C C . PHE A 1 351 ? -15.408 -9.736 11.783 1.00 9.64 351 PHE A C 1
ATOM 2603 O O . PHE A 1 351 ? -16.083 -9.389 10.794 1.00 9.15 351 PHE A O 1
ATOM 2611 N N . ALA A 1 352 ? -14.441 -8.988 12.305 1.00 9.11 352 ALA A N 1
ATOM 2612 C CA . ALA A 1 352 ? -14.168 -7.616 11.859 1.00 9.05 352 ALA A CA 1
ATOM 2613 C C . ALA A 1 352 ? -12.963 -7.528 10.951 1.00 10.44 352 ALA A C 1
ATOM 2614 O O . ALA A 1 352 ? -11.922 -8.104 11.214 1.00 9.71 352 ALA A O 1
ATOM 2616 N N . THR A 1 353 ? -13.118 -6.798 9.845 1.00 9.67 353 THR A N 1
ATOM 2617 C CA . THR A 1 353 ? -12.049 -6.609 8.893 1.00 9.99 353 THR A CA 1
ATOM 2618 C C . THR A 1 353 ? -10.944 -5.735 9.492 1.00 9.34 353 THR A C 1
ATOM 2619 O O . THR A 1 353 ? -11.086 -5.185 10.589 1.00 9.89 353 THR A O 1
ATOM 2623 N N . PHE A 1 354 ? -9.848 -5.605 8.758 1.00 10.18 354 PHE A N 1
ATOM 2624 C CA . PHE A 1 354 ? -8.693 -4.817 9.184 1.00 10.47 354 PHE A CA 1
ATOM 2625 C C . PHE A 1 354 ? -9.131 -3.356 9.427 1.00 10.51 354 PHE A C 1
ATOM 2626 O O . PHE A 1 354 ? -8.806 -2.762 10.467 1.00 10.69 354 PHE A O 1
ATOM 2634 N N . ASN A 1 355 ? -9.875 -2.779 8.481 1.00 9.88 355 ASN A N 1
ATOM 2635 C CA . ASN A 1 355 ? -10.332 -1.398 8.637 1.00 11.40 355 ASN A CA 1
ATOM 2636 C C . ASN A 1 355 ? -11.411 -1.230 9.696 1.00 11.05 355 ASN A C 1
ATOM 2637 O O . ASN A 1 355 ? -11.438 -0.212 10.376 1.00 12.18 355 ASN A O 1
ATOM 2642 N N . GLU A 1 356 ? -12.279 -2.230 9.863 1.00 11.62 356 GLU A N 1
ATOM 2643 C CA . GLU A 1 356 ? -13.282 -2.175 10.921 1.00 11.11 356 GLU A CA 1
ATOM 2644 C C . GLU A 1 356 ? -12.546 -2.191 12.273 1.00 11.23 356 GLU A C 1
ATOM 2645 O O . GLU A 1 356 ? -12.958 -1.496 13.208 1.00 12.39 356 GLU A O 1
ATOM 2651 N N . THR A 1 357 ? -11.479 -2.974 12.362 1.00 11.10 357 THR A N 1
ATOM 2652 C CA . THR A 1 357 ? -10.699 -3.103 13.589 1.00 10.90 357 THR A CA 1
ATOM 2653 C C . THR A 1 357 ? -9.955 -1.813 13.928 1.00 10.97 357 THR A C 1
ATOM 2654 O O . THR A 1 357 ? -10.042 -1.312 15.060 1.00 11.52 357 THR A O 1
ATOM 2658 N N . PHE A 1 358 ? -9.261 -1.256 12.936 1.00 11.23 358 PHE A N 1
ATOM 2659 C CA . PHE A 1 358 ? -8.421 -0.082 13.168 1.00 12.04 358 PHE A CA 1
ATOM 2660 C C . PHE A 1 358 ? -9.108 1.285 13.115 1.00 12.72 358 PHE A C 1
ATOM 2661 O O . PHE A 1 358 ? -8.613 2.241 13.732 1.00 13.70 358 PHE A O 1
ATOM 2669 N N . GLY A 1 359 ? -10.238 1.379 12.426 1.00 13.49 359 GLY A N 1
ATOM 2670 C CA . GLY A 1 359 ? -10.958 2.652 12.347 1.00 15.41 359 GLY A CA 1
ATOM 2671 C C . GLY A 1 359 ? -10.070 3.769 11.834 1.00 16.12 359 GLY A C 1
ATOM 2672 O O . GLY A 1 359 ? -9.445 3.640 10.787 1.00 16.44 359 GLY A O 1
ATOM 2673 N N . ASP A 1 360 ? -9.987 4.860 12.595 1.00 17.79 360 ASP A N 1
ATOM 2674 C CA . ASP A 1 360 ? -9.168 6.018 12.217 1.00 19.85 360 ASP A CA 1
ATOM 2675 C C . ASP A 1 360 ? -7.687 5.709 12.098 1.00 18.32 360 ASP A C 1
ATOM 2676 O O . ASP A 1 360 ? -6.946 6.469 11.476 1.00 20.13 360 ASP A O 1
ATOM 2681 N N . TYR A 1 361 ? -7.229 4.612 12.706 1.00 14.02 361 TYR A N 1
ATOM 2682 C CA . TYR A 1 361 ? -5.823 4.242 12.640 1.00 13.65 361 TYR A CA 1
ATOM 2683 C C . TYR A 1 361 ? -5.519 3.395 11.391 1.00 11.65 361 TYR A C 1
ATOM 2684 O O . TYR A 1 361 ? -4.387 2.992 11.196 1.00 13.29 361 TYR A O 1
ATOM 2693 N N . SER A 1 362 ? -6.531 3.163 10.563 1.00 12.95 362 SER A N 1
ATOM 2694 C CA . SER A 1 362 ? -6.355 2.333 9.374 1.00 13.61 362 SER A CA 1
ATOM 2695 C C . SER A 1 362 ? -5.226 2.792 8.454 1.00 14.19 362 SER A C 1
ATOM 2696 O O . SER A 1 362 ? -4.470 1.980 7.955 1.00 13.68 362 SER A O 1
ATOM 2699 N N . GLU A 1 363 ? -5.122 4.107 8.225 1.00 15.06 363 GLU A N 1
ATOM 2700 C CA . GLU A 1 363 ? -4.058 4.601 7.370 1.00 15.26 363 GLU A CA 1
ATOM 2701 C C . GLU A 1 363 ? -2.684 4.229 7.934 1.00 14.63 363 GLU A C 1
ATOM 2702 O O . GLU A 1 363 ? -1.834 3.719 7.222 1.00 15.51 363 GLU A O 1
ATOM 2708 N N . LYS A 1 364 ? -2.468 4.475 9.224 1.00 14.39 364 LYS A N 1
ATOM 2709 C CA . LYS A 1 364 ? -1.179 4.130 9.819 1.00 15.01 364 LYS A CA 1
ATOM 2710 C C . LYS A 1 364 ? -0.904 2.623 9.827 1.00 14.26 364 LYS A C 1
ATOM 2711 O O . LYS A 1 364 ? 0.212 2.191 9.552 1.00 14.60 364 LYS A O 1
ATOM 2717 N N . ALA A 1 365 ? -1.924 1.831 10.129 1.00 14.45 365 ALA A N 1
ATOM 2718 C CA . ALA A 1 365 ? -1.741 0.376 10.144 1.00 13.64 365 ALA A CA 1
ATOM 2719 C C . ALA A 1 365 ? -1.419 -0.147 8.741 1.00 12.20 365 ALA A C 1
ATOM 2720 O O . ALA A 1 365 ? -0.559 -1.006 8.579 1.00 11.91 365 ALA A O 1
ATOM 2722 N N . HIS A 1 366 ? -2.068 0.408 7.713 1.00 12.23 366 HIS A N 1
ATOM 2723 C CA . HIS A 1 366 ? -1.774 -0.003 6.346 1.00 13.23 366 HIS A CA 1
ATOM 2724 C C . HIS A 1 366 ? -0.358 0.386 5.946 1.00 13.28 366 HIS A C 1
ATOM 2725 O O . HIS A 1 366 ? 0.293 -0.340 5.204 1.00 14.14 366 HIS A O 1
ATOM 2732 N N . GLU A 1 367 ? 0.125 1.526 6.445 1.00 14.13 367 GLU A N 1
ATOM 2733 C CA . GLU A 1 367 ? 1.493 1.949 6.138 1.00 15.38 367 GLU A CA 1
ATOM 2734 C C . GLU A 1 367 ? 2.494 0.938 6.705 1.00 13.98 367 GLU A C 1
ATOM 2735 O O . GLU A 1 367 ? 3.478 0.605 6.063 1.00 15.61 367 GLU A O 1
ATOM 2741 N N . LEU A 1 368 ? 2.240 0.437 7.926 1.00 13.74 368 LEU A N 1
ATOM 2742 C CA . LEU A 1 368 ? 3.135 -0.560 8.516 1.00 14.51 368 LEU A CA 1
ATOM 2743 C C . LEU A 1 368 ? 3.116 -1.830 7.665 1.00 12.60 368 LEU A C 1
ATOM 2744 O O . LEU A 1 368 ? 4.154 -2.390 7.348 1.00 13.43 368 LEU A O 1
ATOM 2749 N N . LEU A 1 369 ? 1.903 -2.259 7.308 1.00 13.57 369 LEU A N 1
ATOM 2750 C CA . LEU A 1 369 ? 1.699 -3.457 6.505 1.00 16.16 369 LEU A CA 1
ATOM 2751 C C . LEU A 1 369 ? 2.357 -3.364 5.127 1.00 17.28 369 LEU A C 1
ATOM 2752 O O . LEU A 1 369 ? 2.783 -4.365 4.561 1.00 15.88 369 LEU A O 1
ATOM 2757 N N . ASN A 1 370 ? 2.447 -2.142 4.599 1.00 15.87 370 ASN A N 1
ATOM 2758 C CA . ASN A 1 370 ? 3.045 -1.930 3.286 1.00 17.80 370 ASN A CA 1
ATOM 2759 C C . ASN A 1 370 ? 4.555 -1.826 3.312 1.00 19.15 370 ASN A C 1
ATOM 2760 O O . ASN A 1 370 ? 5.220 -2.153 2.328 1.00 22.35 370 ASN A O 1
ATOM 2765 N N . THR A 1 371 ? 5.109 -1.407 4.448 1.00 17.36 371 THR A N 1
ATOM 2766 C CA . THR A 1 371 ? 6.534 -1.128 4.539 1.00 17.44 371 THR A CA 1
ATOM 2767 C C . THR A 1 371 ? 7.444 -1.947 5.438 1.00 17.61 371 THR A C 1
ATOM 2768 O O . THR A 1 371 ? 8.663 -1.943 5.263 1.00 16.96 371 THR A O 1
ATOM 2772 N N . LYS A 1 372 ? 6.864 -2.674 6.387 1.00 15.33 372 LYS A N 1
ATOM 2773 C CA . LYS A 1 372 ? 7.681 -3.358 7.385 1.00 16.71 372 LYS A CA 1
ATOM 2774 C C . LYS A 1 372 ? 7.818 -4.873 7.280 1.00 15.04 372 LYS A C 1
ATOM 2775 O O . LYS A 1 372 ? 8.482 -5.475 8.121 1.00 16.19 372 LYS A O 1
ATOM 2781 N N . LEU A 1 373 ? 7.258 -5.490 6.247 1.00 14.53 373 LEU A N 1
ATOM 2782 C CA . LEU A 1 373 ? 7.271 -6.941 6.191 1.00 14.33 373 LEU A CA 1
ATOM 2783 C C . LEU A 1 373 ? 8.623 -7.614 6.265 1.00 15.89 373 LEU A C 1
ATOM 2784 O O . LEU A 1 373 ? 8.801 -8.574 7.027 1.00 14.62 373 LEU A O 1
ATOM 2789 N N . GLU A 1 374 ? 9.601 -7.125 5.506 1.00 15.82 374 GLU A N 1
ATOM 2790 C CA . GLU A 1 374 ? 10.944 -7.701 5.521 1.00 17.22 374 GLU A CA 1
ATOM 2791 C C . GLU A 1 374 ? 11.614 -7.556 6.885 1.00 15.96 374 GLU A C 1
ATOM 2792 O O . GLU A 1 374 ? 12.210 -8.502 7.402 1.00 16.18 374 GLU A O 1
ATOM 2798 N N . GLN A 1 375 ? 11.515 -6.370 7.466 1.00 15.80 375 GLN A N 1
ATOM 2799 C CA . GLN A 1 375 ? 12.098 -6.110 8.772 1.00 14.93 375 GLN A CA 1
ATOM 2800 C C . GLN A 1 375 ? 11.473 -7.052 9.814 1.00 14.41 375 GLN A C 1
ATOM 2801 O O . GLN A 1 375 ? 12.186 -7.660 10.609 1.00 14.88 375 GLN A O 1
ATOM 2807 N N . TRP A 1 376 ? 10.138 -7.130 9.802 1.00 14.49 376 TRP A N 1
ATOM 2808 C CA . TRP A 1 376 ? 9.443 -8.002 10.742 1.00 13.21 376 TRP A CA 1
ATOM 2809 C C . TRP A 1 376 ? 9.864 -9.450 10.578 1.00 13.76 376 TRP A C 1
ATOM 2810 O O . TRP A 1 376 ? 10.008 -10.160 11.586 1.00 12.79 376 TRP A O 1
ATOM 2821 N N . ALA A 1 377 ? 10.029 -9.902 9.331 1.00 13.67 377 ALA A N 1
ATOM 2822 C CA . ALA A 1 377 ? 10.451 -11.271 9.085 1.00 14.82 377 ALA A CA 1
ATOM 2823 C C . ALA A 1 377 ? 11.852 -11.528 9.639 1.00 14.25 377 ALA A C 1
ATOM 2824 O O . ALA A 1 377 ? 12.103 -12.545 10.275 1.00 13.35 377 ALA A O 1
ATOM 2826 N N . GLU A 1 378 ? 12.777 -10.595 9.392 1.00 14.61 378 GLU A N 1
ATOM 2827 C CA . GLU A 1 378 ? 14.133 -10.726 9.914 1.00 14.75 378 GLU A CA 1
ATOM 2828 C C . GLU A 1 378 ? 14.113 -10.791 11.443 1.00 12.63 378 GLU A C 1
ATOM 2829 O O . GLU A 1 378 ? 14.823 -11.590 12.045 1.00 13.89 378 GLU A O 1
ATOM 2835 N N . GLU A 1 379 ? 13.301 -9.945 12.061 1.00 13.33 379 GLU A N 1
ATOM 2836 C CA . GLU A 1 379 ? 13.224 -9.904 13.517 1.00 13.00 379 GLU A CA 1
ATOM 2837 C C . GLU A 1 379 ? 12.629 -11.183 14.120 1.00 12.45 379 GLU A C 1
ATOM 2838 O O . GLU A 1 379 ? 13.113 -11.672 15.153 1.00 12.54 379 GLU A O 1
ATOM 2844 N N . ALA A 1 380 ? 11.594 -11.730 13.487 1.00 13.02 380 ALA A N 1
ATOM 2845 C CA . ALA A 1 380 ? 10.984 -12.975 13.977 1.00 12.31 380 ALA A CA 1
ATOM 2846 C C . ALA A 1 380 ? 11.958 -14.136 13.819 1.00 13.09 380 ALA A C 1
ATOM 2847 O O . ALA A 1 380 ? 12.039 -15.027 14.684 1.00 12.17 380 ALA A O 1
ATOM 2849 N N . VAL A 1 381 ? 12.704 -14.164 12.708 1.00 13.02 381 VAL A N 1
ATOM 2850 C CA . VAL A 1 381 ? 13.695 -15.216 12.496 1.00 12.97 381 VAL A CA 1
ATOM 2851 C C . VAL A 1 381 ? 14.810 -15.090 13.547 1.00 12.64 381 VAL A C 1
ATOM 2852 O O . VAL A 1 381 ? 15.249 -16.090 14.120 1.00 14.15 381 VAL A O 1
ATOM 2856 N N . ALA A 1 382 ? 15.240 -13.865 13.853 1.00 12.50 382 ALA A N 1
ATOM 2857 C CA . ALA A 1 382 ? 16.294 -13.682 14.846 1.00 13.77 382 ALA A CA 1
ATOM 2858 C C . ALA A 1 382 ? 15.832 -14.120 16.245 1.00 12.92 382 ALA A C 1
ATOM 2859 O O . ALA A 1 382 ? 16.657 -14.515 17.078 1.00 14.79 382 ALA A O 1
ATOM 2861 N N . ARG A 1 383 ? 14.522 -14.055 16.496 1.00 12.23 383 ARG A N 1
ATOM 2862 C CA . ARG A 1 383 ? 13.960 -14.500 17.788 1.00 11.95 383 ARG A CA 1
ATOM 2863 C C . ARG A 1 383 ? 13.745 -16.021 17.816 1.00 13.26 383 ARG A C 1
ATOM 2864 O O . ARG A 1 383 ? 13.306 -16.564 18.826 1.00 13.47 383 ARG A O 1
ATOM 2872 N N . GLY A 1 384 ? 14.054 -16.707 16.711 1.00 12.49 384 GLY A N 1
ATOM 2873 C CA . GLY A 1 384 ? 13.897 -18.154 16.672 1.00 12.77 384 GLY A CA 1
ATOM 2874 C C . GLY A 1 384 ? 12.491 -18.664 16.375 1.00 11.81 384 GLY A C 1
ATOM 2875 O O . GLY A 1 384 ? 12.216 -19.842 16.579 1.00 11.59 384 GLY A O 1
ATOM 2876 N N . GLY A 1 385 ? 11.616 -17.789 15.891 1.00 11.18 385 GLY A N 1
ATOM 2877 C CA . GLY A 1 385 ? 10.251 -18.205 15.561 1.00 11.98 385 GLY A CA 1
ATOM 2878 C C . GLY A 1 385 ? 10.157 -18.867 14.191 1.00 12.21 385 GLY A C 1
ATOM 2879 O O . GLY A 1 385 ? 9.155 -19.473 13.843 1.00 11.32 385 GLY A O 1
ATOM 2880 N N . PHE A 1 386 ? 11.217 -18.728 13.395 1.00 12.46 386 PHE A N 1
ATOM 2881 C CA . PHE A 1 386 ? 11.272 -19.311 12.059 1.00 12.25 386 PHE A CA 1
ATOM 2882 C C . PHE A 1 386 ? 12.752 -19.306 11.643 1.00 12.48 386 PHE A C 1
ATOM 2883 O O . PHE A 1 386 ? 13.543 -18.560 12.207 1.00 13.72 386 PHE A O 1
ATOM 2891 N N . HIS A 1 387 ? 13.121 -20.131 10.665 1.00 13.58 387 HIS A N 1
ATOM 2892 C CA . HIS A 1 387 ? 14.540 -20.232 10.296 1.00 14.95 387 HIS A CA 1
ATOM 2893 C C . HIS A 1 387 ? 14.979 -19.504 9.031 1.00 15.74 387 HIS A C 1
ATOM 2894 O O . HIS A 1 387 ? 16.157 -19.168 8.900 1.00 18.11 387 HIS A O 1
ATOM 2901 N N . ASN A 1 388 ? 14.036 -19.191 8.165 1.00 15.41 388 ASN A N 1
ATOM 2902 C CA . ASN A 1 388 ? 14.348 -18.655 6.842 1.00 16.24 388 ASN A CA 1
ATOM 2903 C C . ASN A 1 388 ? 13.494 -17.422 6.548 1.00 15.26 388 ASN A C 1
ATOM 2904 O O . ASN A 1 388 ? 12.275 -17.517 6.374 1.00 14.32 388 ASN A O 1
ATOM 2909 N N . THR A 1 389 ? 14.153 -16.262 6.527 1.00 15.27 389 THR A N 1
ATOM 2910 C CA . THR A 1 389 ? 13.490 -14.981 6.314 1.00 15.93 389 THR A CA 1
ATOM 2911 C C . THR A 1 389 ? 12.733 -14.878 4.997 1.00 15.16 389 THR A C 1
ATOM 2912 O O . THR A 1 389 ? 11.618 -14.381 4.948 1.00 14.02 389 THR A O 1
ATOM 2916 N N . THR A 1 390 ? 13.357 -15.364 3.922 1.00 16.51 390 THR A N 1
ATOM 2917 C CA . THR A 1 390 ? 12.741 -15.326 2.613 1.00 17.72 390 THR A CA 1
ATOM 2918 C C . THR A 1 390 ? 11.422 -16.108 2.632 1.00 15.15 390 THR A C 1
ATOM 2919 O O . THR A 1 390 ? 10.416 -15.657 2.111 1.00 15.24 390 THR A O 1
ATOM 2923 N N . ALA A 1 391 ? 11.446 -17.282 3.268 1.00 13.78 391 ALA A N 1
ATOM 2924 C CA . ALA A 1 391 ? 10.262 -18.112 3.347 1.00 14.72 391 ALA A CA 1
ATOM 2925 C C . ALA A 1 391 ? 9.193 -17.491 4.268 1.00 12.77 391 ALA A C 1
ATOM 2926 O O . ALA A 1 391 ? 8.003 -17.600 3.992 1.00 13.30 391 ALA A O 1
ATOM 2928 N N . LEU A 1 392 ? 9.621 -16.838 5.351 1.00 13.02 392 LEU A N 1
ATOM 2929 C CA . LEU A 1 392 ? 8.627 -16.207 6.237 1.00 13.61 392 LEU A CA 1
ATOM 2930 C C . LEU A 1 392 ? 7.938 -15.041 5.529 1.00 13.50 392 LEU A C 1
ATOM 2931 O O . LEU A 1 392 ? 6.743 -14.802 5.687 1.00 13.75 392 LEU A O 1
ATOM 2936 N N . LEU A 1 393 ? 8.693 -14.325 4.695 1.00 13.82 393 LEU A N 1
ATOM 2937 C CA . LEU A 1 393 ? 8.126 -13.182 3.970 1.00 14.92 393 LEU A CA 1
ATOM 2938 C C . LEU A 1 393 ? 6.965 -13.631 3.068 1.00 14.77 393 LEU A C 1
ATOM 2939 O O . LEU A 1 393 ? 6.012 -12.887 2.871 1.00 14.86 393 LEU A O 1
ATOM 2944 N N . ILE A 1 394 ? 7.029 -14.851 2.536 1.00 14.56 394 ILE A N 1
ATOM 2945 C CA . ILE A 1 394 ? 5.950 -15.385 1.716 1.00 15.95 394 ILE A CA 1
ATOM 2946 C C . ILE A 1 394 ? 4.650 -15.430 2.548 1.00 13.55 394 ILE A C 1
ATOM 2947 O O . ILE A 1 394 ? 3.580 -15.075 2.074 1.00 14.03 394 ILE A O 1
ATOM 2952 N N . GLN A 1 395 ? 4.753 -15.881 3.808 1.00 13.68 395 GLN A N 1
ATOM 2953 C CA . GLN A 1 395 ? 3.583 -15.918 4.679 1.00 12.68 395 GLN A CA 1
ATOM 2954 C C . GLN A 1 395 ? 3.050 -14.512 4.942 1.00 11.04 395 GLN A C 1
ATOM 2955 O O . GLN A 1 395 ? 1.847 -14.294 4.970 1.00 11.33 395 GLN A O 1
ATOM 2961 N N . TYR A 1 396 ? 3.957 -13.578 5.182 1.00 12.31 396 TYR A N 1
ATOM 2962 C CA . TYR A 1 396 ? 3.546 -12.199 5.471 1.00 12.48 396 TYR A CA 1
ATOM 2963 C C . TYR A 1 396 ? 2.871 -11.551 4.271 1.00 12.72 396 TYR A C 1
ATOM 2964 O O . TYR A 1 396 ? 1.851 -10.874 4.416 1.00 12.88 396 TYR A O 1
ATOM 2973 N N . GLU A 1 397 ? 3.436 -11.774 3.081 1.00 12.20 397 GLU A N 1
ATOM 2974 C CA . GLU A 1 397 ? 2.820 -11.231 1.868 1.00 13.42 397 GLU A CA 1
ATOM 2975 C C . GLU A 1 397 ? 1.448 -11.868 1.640 1.00 11.75 397 GLU A C 1
ATOM 2976 O O . GLU A 1 397 ? 0.521 -11.218 1.148 1.00 12.91 397 GLU A O 1
ATOM 2982 N N . ASN A 1 398 ? 1.290 -13.143 2.005 1.00 11.73 398 ASN A N 1
ATOM 2983 C CA . ASN A 1 398 ? 0.007 -13.825 1.887 1.00 13.01 398 ASN A CA 1
ATOM 2984 C C . ASN A 1 398 ? -1.029 -13.154 2.811 1.00 10.63 398 ASN A C 1
ATOM 2985 O O . ASN A 1 398 ? -2.160 -12.902 2.411 1.00 11.31 398 ASN A O 1
ATOM 2990 N N . TYR A 1 399 ? -0.653 -12.885 4.067 1.00 11.65 399 TYR A N 1
ATOM 2991 C CA . TYR A 1 399 ? -1.560 -12.197 4.988 1.00 12.42 399 TYR A CA 1
ATOM 2992 C C . TYR A 1 399 ? -1.921 -10.802 4.449 1.00 11.57 399 TYR A C 1
ATOM 2993 O O . TYR A 1 399 ? -3.068 -10.388 4.523 1.00 11.22 399 TYR A O 1
ATOM 3002 N N . ARG A 1 400 ? -0.922 -10.088 3.930 1.00 12.62 400 ARG A N 1
ATOM 3003 C CA . ARG A 1 400 ? -1.213 -8.758 3.360 1.00 12.32 400 ARG A CA 1
ATOM 3004 C C . ARG A 1 400 ? -2.210 -8.879 2.196 1.00 12.89 400 ARG A C 1
ATOM 3005 O O . ARG A 1 400 ? -3.102 -8.064 2.065 1.00 12.71 400 ARG A O 1
ATOM 3013 N N . ASP A 1 401 ? -2.041 -9.900 1.369 1.00 11.88 401 ASP A N 1
ATOM 3014 C CA . ASP A 1 401 ? -2.958 -10.137 0.254 1.00 12.76 401 ASP A CA 1
ATOM 3015 C C . ASP A 1 401 ? -4.369 -10.397 0.787 1.00 12.77 401 ASP A C 1
ATOM 3016 O O . ASP A 1 401 ? -5.362 -9.860 0.302 1.00 13.10 401 ASP A O 1
ATOM 3021 N N . TRP A 1 402 ? -4.474 -11.243 1.815 1.00 11.82 402 TRP A N 1
ATOM 3022 C CA . TRP A 1 402 ? -5.774 -11.526 2.405 1.00 11.67 402 TRP A CA 1
ATOM 3023 C C . TRP A 1 402 ? -6.457 -10.250 2.879 1.00 11.16 402 TRP A C 1
ATOM 3024 O O . TRP A 1 402 ? -7.650 -10.079 2.689 1.00 12.42 402 TRP A O 1
ATOM 3035 N N . ILE A 1 403 ? -5.692 -9.403 3.555 1.00 11.59 403 ILE A N 1
ATOM 3036 C CA . ILE A 1 403 ? -6.227 -8.164 4.109 1.00 12.99 403 ILE A CA 1
ATOM 3037 C C . ILE A 1 403 ? -6.569 -7.107 3.056 1.00 13.76 403 ILE A C 1
ATOM 3038 O O . ILE A 1 403 ? -7.671 -6.608 3.034 1.00 15.04 403 ILE A O 1
ATOM 3043 N N . VAL A 1 404 ? -5.613 -6.830 2.182 1.00 14.57 404 VAL A N 1
ATOM 3044 C CA . VAL A 1 404 ? -5.769 -5.767 1.185 1.00 14.88 404 VAL A CA 1
ATOM 3045 C C . VAL A 1 404 ? -6.607 -6.130 -0.027 1.00 16.16 404 VAL A C 1
ATOM 3046 O O . VAL A 1 404 ? -7.386 -5.300 -0.509 1.00 17.63 404 VAL A O 1
ATOM 3050 N N . ASN A 1 405 ? -6.465 -7.361 -0.509 1.00 14.42 405 ASN A N 1
ATOM 3051 C CA . ASN A 1 405 ? -7.152 -7.792 -1.725 1.00 15.74 405 ASN A CA 1
ATOM 3052 C C . ASN A 1 405 ? -8.371 -8.687 -1.557 1.00 16.99 405 ASN A C 1
ATOM 3053 O O . ASN A 1 405 ? -9.135 -8.893 -2.510 1.00 18.83 405 ASN A O 1
ATOM 3058 N N . HIS A 1 406 ? -8.560 -9.250 -0.355 1.00 13.57 406 HIS A N 1
ATOM 3059 C CA . HIS A 1 406 ? -9.732 -10.072 -0.083 1.00 13.29 406 HIS A CA 1
ATOM 3060 C C . HIS A 1 406 ? -10.554 -9.538 1.097 1.00 12.09 406 HIS A C 1
ATOM 3061 O O . HIS A 1 406 ? -11.664 -9.974 1.325 1.00 13.16 406 HIS A O 1
ATOM 3068 N N . ASN A 1 407 ? -9.982 -8.573 1.827 1.00 12.25 407 ASN A N 1
ATOM 3069 C CA . ASN A 1 407 ? -10.643 -7.965 2.986 1.00 12.20 407 ASN A CA 1
ATOM 3070 C C . ASN A 1 407 ? -11.195 -9.006 3.972 1.00 10.83 407 ASN A C 1
ATOM 3071 O O . ASN A 1 407 ? -12.318 -8.899 4.433 1.00 11.93 407 ASN A O 1
ATOM 3076 N N . VAL A 1 408 ? -10.365 -9.998 4.287 1.00 11.13 408 VAL A N 1
ATOM 3077 C CA . VAL A 1 408 ? -10.768 -11.035 5.230 1.00 11.12 408 VAL A CA 1
ATOM 3078 C C . VAL A 1 408 ? -10.836 -10.484 6.655 1.00 10.23 408 VAL A C 1
ATOM 3079 O O . VAL A 1 408 ? -10.228 -9.483 6.979 1.00 11.09 408 VAL A O 1
ATOM 3083 N N . ALA A 1 409 ? -11.596 -11.165 7.498 1.00 9.64 409 ALA A N 1
ATOM 3084 C CA . ALA A 1 409 ? -11.716 -10.737 8.902 1.00 9.42 409 ALA A CA 1
ATOM 3085 C C . ALA A 1 409 ? -10.331 -10.810 9.553 1.00 9.57 409 ALA A C 1
ATOM 3086 O O . ALA A 1 409 ? -9.588 -11.803 9.414 1.00 8.88 409 ALA A O 1
ATOM 3088 N N . TYR A 1 410 ? -9.992 -9.741 10.272 1.00 8.72 410 TYR A N 1
ATOM 3089 C CA . TYR A 1 410 ? -8.713 -9.599 10.939 1.00 9.50 410 TYR A CA 1
ATOM 3090 C C . TYR A 1 410 ? -8.802 -9.800 12.453 1.00 9.31 410 TYR A C 1
ATOM 3091 O O . TYR A 1 410 ? -7.813 -10.211 13.079 1.00 9.14 410 TYR A O 1
ATOM 3100 N N . SER A 1 411 ? -9.952 -9.478 13.032 1.00 8.08 411 SER A N 1
ATOM 3101 C CA . SER A 1 411 ? -10.137 -9.704 14.482 1.00 8.47 411 SER A CA 1
ATOM 3102 C C . SER A 1 411 ? -11.510 -10.273 14.746 1.00 8.52 411 SER A C 1
ATOM 3103 O O . SER A 1 411 ? -12.402 -10.206 13.898 1.00 8.44 411 SER A O 1
ATOM 3106 N N . GLU A 1 412 ? -11.655 -10.928 15.896 1.00 7.95 412 GLU A N 1
ATOM 3107 C CA . GLU A 1 412 ? -12.930 -11.487 16.300 1.00 7.68 412 GLU A CA 1
ATOM 3108 C C . GLU A 1 412 ? -13.296 -10.923 17.662 1.00 7.86 412 GLU A C 1
ATOM 3109 O O . GLU A 1 412 ? -12.462 -10.944 18.607 1.00 8.07 412 GLU A O 1
ATOM 3115 N N . LEU A 1 413 ? -14.516 -10.411 17.768 1.00 7.91 413 LEU A N 1
ATOM 3116 C CA . LEU A 1 413 ? -15.051 -9.879 19.021 1.00 7.59 413 LEU A CA 1
ATOM 3117 C C . LEU A 1 413 ? -16.203 -10.817 19.369 1.00 7.99 413 LEU A C 1
ATOM 3118 O O . LEU A 1 413 ? -17.298 -10.776 18.753 1.00 8.64 413 LEU A O 1
ATOM 3123 N N . PHE A 1 414 ? -15.966 -11.690 20.343 1.00 8.01 414 PHE A N 1
ATOM 3124 C CA . PHE A 1 414 ? -16.913 -12.726 20.719 1.00 7.67 414 PHE A CA 1
ATOM 3125 C C . PHE A 1 414 ? -17.748 -12.294 21.895 1.00 8.41 414 PHE A C 1
ATOM 3126 O O . PHE A 1 414 ? -17.223 -12.044 22.987 1.00 8.47 414 PHE A O 1
ATOM 3134 N N . LEU A 1 415 ? -19.061 -12.233 21.656 1.00 8.46 415 LEU A N 1
ATOM 3135 C CA . LEU A 1 415 ? -20.014 -11.795 22.653 1.00 8.71 415 LEU A CA 1
ATOM 3136 C C . LEU A 1 415 ? -20.695 -12.891 23.442 1.00 8.70 415 LEU A C 1
ATOM 3137 O O . LEU A 1 415 ? -21.301 -13.822 22.865 1.00 8.95 415 LEU A O 1
ATOM 3142 N N . ASP A 1 416 ? -20.619 -12.784 24.771 1.00 8.64 416 ASP A N 1
ATOM 3143 C CA . ASP A 1 416 ? -21.381 -13.613 25.675 1.00 8.16 416 ASP A CA 1
ATOM 3144 C C . ASP A 1 416 ? -22.357 -12.680 26.381 1.00 9.65 416 ASP A C 1
ATOM 3145 O O . ASP A 1 416 ? -22.042 -11.524 26.660 1.00 10.08 416 ASP A O 1
ATOM 3150 N N . THR A 1 417 ? -23.556 -13.185 26.640 1.00 8.80 417 THR A N 1
ATOM 3151 C CA . THR A 1 417 ? -24.543 -12.390 27.378 1.00 10.01 417 THR A CA 1
ATOM 3152 C C . THR A 1 417 ? -24.811 -13.098 28.720 1.00 11.15 417 THR A C 1
ATOM 3153 O O . THR A 1 417 ? -23.946 -13.086 29.604 1.00 11.75 417 THR A O 1
ATOM 3157 N N . ALA A 1 418 ? -25.980 -13.709 28.871 1.00 10.60 418 ALA A N 1
ATOM 3158 C CA . ALA A 1 418 ? -26.338 -14.413 30.108 1.00 12.12 418 ALA A CA 1
ATOM 3159 C C . ALA A 1 418 ? -26.088 -13.614 31.381 1.00 12.50 418 ALA A C 1
ATOM 3160 O O . ALA A 1 418 ? -25.506 -14.119 32.359 1.00 13.22 418 ALA A O 1
ATOM 3162 N N . GLY A 1 419 ? -26.522 -12.361 31.371 1.00 11.28 419 GLY A N 1
ATOM 3163 C CA . GLY A 1 419 ? -26.420 -11.513 32.555 1.00 11.62 419 GLY A CA 1
ATOM 3164 C C . GLY A 1 419 ? -25.481 -10.336 32.500 1.00 11.57 419 GLY A C 1
ATOM 3165 O O . GLY A 1 419 ? -25.495 -9.485 33.381 1.00 12.43 419 GLY A O 1
ATOM 3166 N N . VAL A 1 420 ? -24.631 -10.313 31.482 1.00 10.45 420 VAL A N 1
ATOM 3167 C CA . VAL A 1 420 ? -23.679 -9.237 31.253 1.00 11.15 420 VAL A CA 1
ATOM 3168 C C . VAL A 1 420 ? -23.551 -9.096 29.737 1.00 9.80 420 VAL A C 1
ATOM 3169 O O . VAL A 1 420 ? -24.216 -9.823 29.007 1.00 11.29 420 VAL A O 1
ATOM 3173 N N . ALA A 1 421 ? -22.740 -8.134 29.306 1.00 10.33 421 ALA A N 1
ATOM 3174 C CA . ALA A 1 421 ? -22.389 -8.033 27.883 1.00 9.29 421 ALA A CA 1
ATOM 3175 C C . ALA A 1 421 ? -20.875 -8.141 27.944 1.00 10.47 421 ALA A C 1
ATOM 3176 O O . ALA A 1 421 ? -20.188 -7.195 28.318 1.00 11.14 421 ALA A O 1
ATOM 3178 N N . SER A 1 422 ? -20.362 -9.320 27.578 1.00 9.89 422 SER A N 1
ATOM 3179 C CA . SER A 1 422 ? -18.932 -9.563 27.687 1.00 9.88 422 SER A CA 1
ATOM 3180 C C . SER A 1 422 ? -18.314 -9.956 26.355 1.00 8.30 422 SER A C 1
ATOM 3181 O O . SER A 1 422 ? -18.835 -10.829 25.674 1.00 10.81 422 SER A O 1
ATOM 3184 N N . PHE A 1 423 ? -17.208 -9.306 26.032 1.00 8.55 423 PHE A N 1
ATOM 3185 C CA . PHE A 1 423 ? -16.491 -9.605 24.810 1.00 8.15 423 PHE A CA 1
ATOM 3186 C C . PHE A 1 423 ? -15.108 -10.164 25.113 1.00 8.57 423 PHE A C 1
ATOM 3187 O O . PHE A 1 423 ? -14.376 -9.582 25.914 1.00 9.10 423 PHE A O 1
ATOM 3195 N N . ASP A 1 424 ? -14.796 -11.304 24.502 1.00 7.92 424 ASP A N 1
ATOM 3196 C CA . ASP A 1 424 ? -13.420 -11.829 24.490 1.00 6.94 424 ASP A CA 1
ATOM 3197 C C . ASP A 1 424 ? -13.037 -11.477 23.052 1.00 7.97 424 ASP A C 1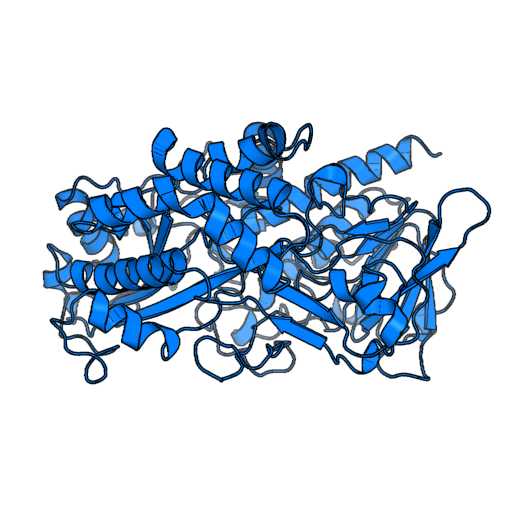
ATOM 3198 O O . ASP A 1 424 ? -13.788 -11.758 22.109 1.00 8.75 424 ASP A O 1
ATOM 3203 N N . VAL A 1 425 ? -11.868 -10.870 22.906 1.00 7.11 425 VAL A N 1
ATOM 3204 C CA . VAL A 1 425 ? -11.454 -10.287 21.634 1.00 8.62 425 VAL A CA 1
ATOM 3205 C C . VAL A 1 425 ? -10.068 -10.726 21.232 1.00 8.70 425 VAL A C 1
ATOM 3206 O O . VAL A 1 425 ? -9.157 -10.690 22.066 1.00 7.77 425 VAL A O 1
ATOM 3210 N N . TRP A 1 426 ? -9.886 -11.123 19.973 1.00 7.09 426 TRP A N 1
ATOM 3211 C CA . TRP A 1 426 ? -8.571 -11.511 19.518 1.00 8.01 426 TRP A CA 1
ATOM 3212 C C . TRP A 1 426 ? -8.273 -11.134 18.085 1.00 7.99 426 TRP A C 1
ATOM 3213 O O . TRP A 1 426 ? -9.148 -11.174 17.212 1.00 8.60 426 TRP A O 1
ATOM 3224 N N . ASP A 1 427 ? -7.042 -10.712 17.878 1.00 8.04 427 ASP A N 1
ATOM 3225 C CA . ASP A 1 427 ? -6.498 -10.471 16.544 1.00 7.78 427 ASP A CA 1
ATOM 3226 C C . ASP A 1 427 ? -6.306 -11.886 15.976 1.00 8.68 427 ASP A C 1
ATOM 3227 O O . ASP A 1 427 ? -5.551 -12.710 16.522 1.00 8.74 427 ASP A O 1
ATOM 3232 N N . LEU A 1 428 ? -6.974 -12.176 14.868 1.00 8.24 428 LEU A N 1
ATOM 3233 C CA . LEU A 1 428 ? -6.955 -13.500 14.260 1.00 8.18 428 LEU A CA 1
ATOM 3234 C C . LEU A 1 428 ? -5.715 -13.843 13.490 1.00 8.89 428 LEU A C 1
ATOM 3235 O O . LEU A 1 428 ? -5.383 -15.023 13.345 1.00 9.30 428 LEU A O 1
ATOM 3240 N N . LEU A 1 429 ? -5.043 -12.807 13.002 1.00 9.21 429 LEU A N 1
ATOM 3241 C CA . LEU A 1 429 ? -3.902 -12.969 12.112 1.00 9.30 429 LEU A CA 1
ATOM 3242 C C . LEU A 1 429 ? -2.592 -12.406 12.633 1.00 9.19 429 LEU A C 1
ATOM 3243 O O . LEU A 1 429 ? -2.110 -11.376 12.166 1.00 9.80 429 LEU A O 1
ATOM 3248 N N . PRO A 1 430 ? -2.016 -13.061 13.634 1.00 9.23 430 PRO A N 1
ATOM 3249 C CA . PRO A 1 430 ? -0.748 -12.559 14.159 1.00 9.51 430 PRO A CA 1
ATOM 3250 C C . PRO A 1 430 ? 0.412 -12.752 13.201 1.00 9.19 430 PRO A C 1
ATOM 3251 O O . PRO A 1 430 ? 0.489 -13.769 12.518 1.00 9.69 430 PRO A O 1
ATOM 3255 N N . PHE A 1 431 ? 1.281 -11.739 13.158 1.00 9.49 431 PHE A N 1
ATOM 3256 C CA . PHE A 1 431 ? 2.509 -11.808 12.367 1.00 9.63 431 PHE A CA 1
ATOM 3257 C C . PHE A 1 431 ? 3.651 -12.385 13.187 1.00 9.70 431 PHE A C 1
ATOM 3258 O O . PHE A 1 431 ? 4.646 -12.859 12.647 1.00 10.48 431 PHE A O 1
ATOM 3266 N N . THR A 1 432 ? 3.522 -12.365 14.518 1.00 9.64 432 THR A N 1
ATOM 3267 C CA . THR A 1 432 ? 4.582 -12.964 15.320 1.00 9.72 432 THR A CA 1
ATOM 3268 C C . THR A 1 432 ? 4.645 -14.479 15.011 1.00 8.29 432 THR A C 1
ATOM 3269 O O . THR A 1 432 ? 3.646 -15.085 14.621 1.00 9.51 432 THR A O 1
ATOM 3273 N N . ARG A 1 433 ? 5.842 -15.046 15.136 1.00 9.35 433 ARG A N 1
ATOM 3274 C CA . ARG A 1 433 ? 6.010 -16.488 15.004 1.00 8.84 433 ARG A CA 1
ATOM 3275 C C . ARG A 1 433 ? 6.813 -16.935 16.222 1.00 9.80 433 ARG A C 1
ATOM 3276 O O . ARG A 1 433 ? 7.842 -16.332 16.569 1.00 10.11 433 ARG A O 1
ATOM 3284 N N . GLY A 1 434 ? 6.332 -18.002 16.854 1.00 8.82 434 GLY A N 1
ATOM 3285 C CA . GLY A 1 434 ? 6.986 -18.532 18.028 1.00 9.05 434 GLY A CA 1
ATOM 3286 C C . GLY A 1 434 ? 7.511 -19.930 17.776 1.00 8.58 434 GLY A C 1
ATOM 3287 O O . GLY A 1 434 ? 7.586 -20.392 16.641 1.00 9.21 434 GLY A O 1
ATOM 3288 N N . TYR A 1 435 ? 7.873 -20.615 18.858 1.00 9.03 435 TYR A N 1
ATOM 3289 C CA . TYR A 1 435 ? 8.397 -21.962 18.719 1.00 8.70 435 TYR A CA 1
ATOM 3290 C C . TYR A 1 435 ? 8.071 -22.783 19.949 1.00 8.02 435 TYR A C 1
ATOM 3291 O O . TYR A 1 435 ? 7.690 -22.230 20.983 1.00 8.63 435 TYR A O 1
ATOM 3300 N N . VAL A 1 436 ? 8.213 -24.096 19.793 1.00 8.36 436 VAL A N 1
ATOM 3301 C CA . VAL A 1 436 ? 8.208 -24.997 20.929 1.00 8.43 436 VAL A CA 1
ATOM 3302 C C . VAL A 1 436 ? 9.387 -25.940 20.701 1.00 9.66 436 VAL A C 1
ATOM 3303 O O . VAL A 1 436 ? 9.570 -26.463 19.593 1.00 9.92 436 VAL A O 1
ATOM 3307 N N . HIS A 1 437 ? 10.208 -26.112 21.737 1.00 8.56 437 HIS A N 1
ATOM 3308 C CA . HIS A 1 437 ? 11.335 -27.038 21.690 1.00 7.91 437 HIS A CA 1
ATOM 3309 C C . HIS A 1 437 ? 11.490 -27.771 23.000 1.00 8.74 437 HIS A C 1
ATOM 3310 O O . HIS A 1 437 ? 11.238 -27.212 24.068 1.00 9.09 437 HIS A O 1
ATOM 3317 N N . ILE A 1 438 ? 11.881 -29.025 22.896 1.00 8.45 438 ILE A N 1
ATOM 3318 C CA . ILE A 1 438 ? 12.193 -29.795 24.103 1.00 9.39 438 ILE A CA 1
ATOM 3319 C C . ILE A 1 438 ? 13.448 -29.196 24.759 1.00 9.63 438 ILE A C 1
ATOM 3320 O O . ILE A 1 438 ? 14.285 -28.560 24.091 1.00 9.88 438 ILE A O 1
ATOM 3325 N N . LEU A 1 439 ? 13.551 -29.372 26.072 1.00 8.93 439 LEU A N 1
ATOM 3326 C CA . LEU A 1 439 ? 14.697 -28.851 26.834 1.00 9.67 439 LEU A CA 1
ATOM 3327 C C . LEU A 1 439 ? 15.462 -29.978 27.525 1.00 10.22 439 LEU A C 1
ATOM 3328 O O . LEU A 1 439 ? 16.399 -29.709 28.285 1.00 11.41 439 LEU A O 1
ATOM 3333 N N . ASP A 1 440 ? 15.073 -31.222 27.269 1.00 9.49 440 ASP A N 1
ATOM 3334 C CA . ASP A 1 440 ? 15.709 -32.404 27.856 1.00 9.84 440 ASP A CA 1
ATOM 3335 C C . ASP A 1 440 ? 15.442 -33.573 26.918 1.00 10.23 440 ASP A C 1
ATOM 3336 O O . ASP A 1 440 ? 14.476 -33.518 26.142 1.00 10.27 440 ASP A O 1
ATOM 3341 N N . LYS A 1 441 ? 16.247 -34.626 26.988 1.00 10.60 441 LYS A N 1
ATOM 3342 C CA . LYS A 1 441 ? 16.037 -35.788 26.141 1.00 10.63 441 LYS A CA 1
ATOM 3343 C C . LYS A 1 441 ? 14.963 -36.748 26.660 1.00 9.18 441 LYS A C 1
ATOM 3344 O O . LYS A 1 441 ? 14.517 -37.621 25.928 1.00 9.87 441 LYS A O 1
ATOM 3350 N N . ASP A 1 442 ? 14.584 -36.603 27.930 1.00 8.99 442 ASP A N 1
ATOM 3351 C CA . ASP A 1 442 ? 13.591 -37.513 28.534 1.00 7.69 442 ASP A CA 1
ATOM 3352 C C . ASP A 1 442 ? 12.155 -37.043 28.268 1.00 7.97 442 ASP A C 1
ATOM 3353 O O . ASP A 1 442 ? 11.710 -36.063 28.832 1.00 7.96 442 ASP A O 1
ATOM 3358 N N . PRO A 1 443 ? 11.426 -37.750 27.400 1.00 8.26 443 PRO A N 1
ATOM 3359 C CA . PRO A 1 443 ? 10.052 -37.307 27.118 1.00 9.12 443 PRO A CA 1
ATOM 3360 C C . PRO A 1 443 ? 9.168 -37.192 28.349 1.00 8.47 443 PRO A C 1
ATOM 3361 O O . PRO A 1 443 ? 8.288 -36.297 28.424 1.00 8.88 443 PRO A O 1
ATOM 3365 N N . TYR A 1 444 ? 9.388 -38.045 29.326 1.00 8.19 444 TYR A N 1
ATOM 3366 C CA . TYR A 1 444 ? 8.491 -38.093 30.469 1.00 8.46 444 TYR A CA 1
ATOM 3367 C C . TYR A 1 444 ? 8.749 -37.048 31.531 1.00 9.37 444 TYR A C 1
ATOM 3368 O O . TYR A 1 444 ? 7.996 -36.933 32.501 1.00 10.07 444 TYR A O 1
ATOM 3377 N N . LEU A 1 445 ? 9.789 -36.253 31.344 1.00 8.62 445 LEU A N 1
ATOM 3378 C CA . LEU A 1 445 ? 10.045 -35.120 32.231 1.00 8.97 445 LEU A CA 1
ATOM 3379 C C . LEU A 1 445 ? 9.160 -33.938 31.790 1.00 7.64 445 LEU A C 1
ATOM 3380 O O . LEU A 1 445 ? 8.876 -33.029 32.586 1.00 7.62 445 LEU A O 1
ATOM 3385 N N . HIS A 1 446 ? 8.712 -33.935 30.529 1.00 7.77 446 HIS A N 1
ATOM 3386 C CA . HIS A 1 446 ? 7.877 -32.834 30.019 1.00 8.12 446 HIS A CA 1
ATOM 3387 C C . HIS A 1 446 ? 8.499 -31.473 30.316 1.00 7.84 446 HIS A C 1
ATOM 3388 O O . HIS A 1 446 ? 7.845 -30.544 30.780 1.00 8.33 446 HIS A O 1
ATOM 3395 N N . HIS A 1 447 ? 9.786 -31.356 29.990 1.00 8.33 447 HIS A N 1
ATOM 3396 C CA . HIS A 1 447 ? 10.552 -30.114 30.190 1.00 7.34 447 HIS A CA 1
ATOM 3397 C C . HIS A 1 447 ? 10.744 -29.530 28.795 1.00 8.81 447 HIS A C 1
ATOM 3398 O O . HIS A 1 447 ? 11.541 -30.038 27.996 1.00 8.33 447 HIS A O 1
ATOM 3405 N N . PHE A 1 448 ? 9.994 -28.472 28.502 1.00 7.78 448 PHE A N 1
ATOM 3406 C CA . PHE A 1 448 ? 10.006 -27.855 27.187 1.00 7.95 448 PHE A CA 1
ATOM 3407 C C . PHE A 1 448 ? 9.858 -26.343 27.275 1.00 8.27 448 PHE A C 1
ATOM 3408 O O . PHE A 1 448 ? 9.444 -25.808 28.292 1.00 8.38 448 PHE A O 1
ATOM 3416 N N . ALA A 1 449 ? 10.222 -25.672 26.176 1.00 8.54 449 ALA A N 1
ATOM 3417 C CA . ALA A 1 449 ? 10.093 -24.234 26.060 1.00 8.57 449 ALA A CA 1
ATOM 3418 C C . ALA A 1 449 ? 9.047 -23.959 24.971 1.00 8.54 449 ALA A C 1
ATOM 3419 O O . ALA A 1 449 ? 9.297 -24.185 23.792 1.00 8.81 449 ALA A O 1
ATOM 3421 N N . TYR A 1 450 ? 7.871 -23.500 25.391 1.00 7.85 450 TYR A N 1
ATOM 3422 C CA . TYR A 1 450 ? 6.753 -23.174 24.477 1.00 7.49 450 TYR A CA 1
ATOM 3423 C C . TYR A 1 450 ? 6.651 -21.662 24.522 1.00 7.80 450 TYR A C 1
ATOM 3424 O O . TYR A 1 450 ? 6.272 -21.084 25.536 1.00 7.76 450 TYR A O 1
ATOM 3433 N N . ASP A 1 451 ? 7.026 -21.017 23.416 1.00 7.98 451 ASP A N 1
ATOM 3434 C CA . ASP A 1 451 ? 7.066 -19.566 23.353 1.00 7.55 451 ASP A CA 1
ATOM 3435 C C . ASP A 1 451 ? 6.318 -18.998 22.149 1.00 7.83 451 ASP A C 1
ATOM 3436 O O . ASP A 1 451 ? 6.893 -18.866 21.050 1.00 9.15 451 ASP A O 1
ATOM 3441 N N . PRO A 1 452 ? 5.032 -18.624 22.319 1.00 8.22 452 PRO A N 1
ATOM 3442 C CA . PRO A 1 452 ? 4.276 -18.062 21.197 1.00 8.49 452 PRO A CA 1
ATOM 3443 C C . PRO A 1 452 ? 4.724 -16.650 20.803 1.00 8.63 452 PRO A C 1
ATOM 3444 O O . PRO A 1 452 ? 4.284 -16.121 19.789 1.00 9.10 452 PRO A O 1
ATOM 3448 N N . GLN A 1 453 ? 5.577 -16.024 21.625 1.00 7.98 453 GLN A N 1
ATOM 3449 C CA . GLN A 1 453 ? 6.103 -14.686 21.296 1.00 8.42 453 GLN A CA 1
ATOM 3450 C C . GLN A 1 453 ? 4.992 -13.675 21.086 1.00 8.65 453 GLN A C 1
ATOM 3451 O O . GLN A 1 453 ? 5.046 -12.797 20.214 1.00 8.49 453 GLN A O 1
ATOM 3457 N N . TYR A 1 454 ? 4.001 -13.754 21.962 1.00 8.44 454 TYR A N 1
ATOM 3458 C CA . TYR A 1 454 ? 2.855 -12.855 21.889 1.00 9.46 454 TYR A CA 1
ATOM 3459 C C . TYR A 1 454 ? 3.321 -11.401 21.946 1.00 9.68 454 TYR A C 1
ATOM 3460 O O . TYR A 1 454 ? 4.142 -11.037 22.796 1.00 9.19 454 TYR A O 1
ATOM 3469 N N . PHE A 1 455 ? 2.752 -10.577 21.071 1.00 9.46 455 PHE A N 1
ATOM 3470 C CA . PHE A 1 455 ? 3.028 -9.134 21.030 1.00 9.39 455 PHE A CA 1
ATOM 3471 C C . PHE A 1 455 ? 4.454 -8.734 20.705 1.00 10.00 455 PHE A C 1
ATOM 3472 O O . PHE A 1 455 ? 4.821 -7.571 20.903 1.00 10.85 455 PHE A O 1
ATOM 3480 N N . LEU A 1 456 ? 5.264 -9.660 20.210 1.00 9.76 456 LEU A N 1
ATOM 3481 C CA . LEU A 1 456 ? 6.643 -9.298 19.854 1.00 9.24 456 LEU A CA 1
ATOM 3482 C C . LEU A 1 456 ? 6.698 -8.738 18.430 1.00 11.07 456 LEU A C 1
ATOM 3483 O O . LEU A 1 456 ? 7.762 -8.315 17.956 1.00 11.52 456 LEU A O 1
ATOM 3488 N N . ASN A 1 457 ? 5.561 -8.749 17.741 1.00 10.35 457 ASN A N 1
ATOM 3489 C CA . ASN A 1 457 ? 5.434 -8.081 16.446 1.00 10.98 457 ASN A CA 1
ATOM 3490 C C . ASN A 1 457 ? 4.536 -6.877 16.755 1.00 10.98 457 ASN A C 1
ATOM 3491 O O . ASN A 1 457 ? 3.455 -6.998 17.363 1.00 11.27 457 ASN A O 1
ATOM 3496 N N . GLU A 1 458 ? 4.972 -5.684 16.342 1.00 11.22 458 GLU A N 1
ATOM 3497 C CA . GLU A 1 458 ? 4.248 -4.473 16.662 1.00 11.40 458 GLU A CA 1
ATOM 3498 C C . GLU A 1 458 ? 2.825 -4.352 16.115 1.00 9.85 458 GLU A C 1
ATOM 3499 O O . GLU A 1 458 ? 1.961 -3.749 16.751 1.00 10.44 458 GLU A O 1
ATOM 3505 N N . LEU A 1 459 ? 2.567 -4.917 14.932 1.00 9.86 459 LEU A N 1
ATOM 3506 C CA . LEU A 1 459 ? 1.220 -4.839 14.385 1.00 11.31 459 LEU A CA 1
ATOM 3507 C C . LEU A 1 459 ? 0.273 -5.711 15.214 1.00 10.80 459 LEU A C 1
ATOM 3508 O O . LEU A 1 459 ? -0.892 -5.379 15.366 1.00 9.95 459 LEU A O 1
ATOM 3513 N N . ASP A 1 460 ? 0.777 -6.816 15.762 1.00 10.38 460 ASP A N 1
ATOM 3514 C CA . ASP A 1 460 ? -0.070 -7.686 16.586 1.00 10.27 460 ASP A CA 1
ATOM 3515 C C . ASP A 1 460 ? -0.527 -6.937 17.843 1.00 10.71 460 ASP A C 1
ATOM 3516 O O . ASP A 1 460 ? -1.670 -7.092 18.278 1.00 1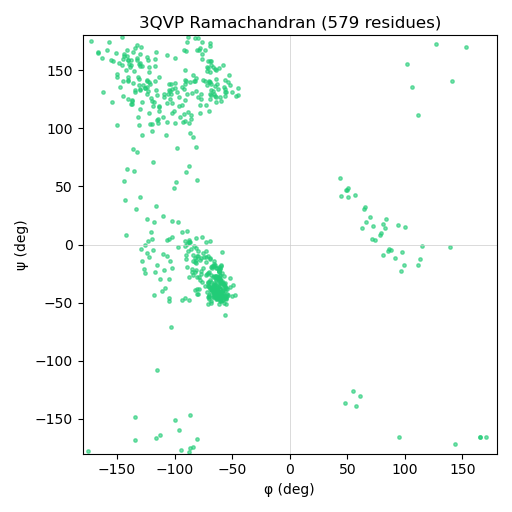0.39 460 ASP A O 1
ATOM 3521 N N . LEU A 1 461 ? 0.372 -6.151 18.431 1.00 9.79 461 LEU A N 1
ATOM 3522 C CA . LEU A 1 461 ? 0.017 -5.399 19.636 1.00 9.78 461 LEU A CA 1
ATOM 3523 C C . LEU A 1 461 ? -0.971 -4.270 19.277 1.00 10.09 461 LEU A C 1
ATOM 3524 O O . LEU A 1 461 ? -1.945 -4.058 19.978 1.00 9.28 461 LEU A O 1
ATOM 3529 N N . LEU A 1 462 ? -0.702 -3.555 18.179 1.00 10.00 462 LEU A N 1
ATOM 3530 C CA . LEU A 1 462 ? -1.588 -2.476 17.742 1.00 10.79 462 LEU A CA 1
ATOM 3531 C C . LEU A 1 462 ? -2.968 -3.025 17.360 1.00 9.04 462 LEU A C 1
ATOM 3532 O O . LEU A 1 462 ? -3.995 -2.464 17.727 1.00 10.68 462 LEU A O 1
ATOM 3537 N N . GLY A 1 463 ? -2.965 -4.151 16.633 1.00 10.17 463 GLY A N 1
ATOM 3538 C CA . GLY A 1 463 ? -4.212 -4.767 16.216 1.00 9.49 463 GLY A CA 1
ATOM 3539 C C . GLY A 1 463 ? -5.049 -5.267 17.389 1.00 8.89 463 GLY A C 1
ATOM 3540 O O . GLY A 1 463 ? -6.253 -5.099 17.413 1.00 9.14 463 GLY A O 1
ATOM 3541 N N . GLN A 1 464 ? -4.389 -5.908 18.358 1.00 9.30 464 GLN A N 1
ATOM 3542 C CA . GLN A 1 464 ? -5.101 -6.371 19.542 1.00 9.57 464 GLN A CA 1
ATOM 3543 C C . GLN A 1 464 ? -5.663 -5.187 20.328 1.00 9.38 464 GLN A C 1
ATOM 3544 O O . GLN A 1 464 ? -6.801 -5.219 20.783 1.00 9.10 464 GLN A O 1
ATOM 3550 N N . ALA A 1 465 ? -4.853 -4.151 20.501 1.00 9.88 465 ALA A N 1
ATOM 3551 C CA . ALA A 1 465 ? -5.309 -2.961 21.217 1.00 10.24 465 ALA A CA 1
ATOM 3552 C C . ALA A 1 465 ? -6.505 -2.319 20.499 1.00 9.87 465 ALA A C 1
ATOM 3553 O O . ALA A 1 465 ? -7.485 -1.933 21.124 1.00 10.27 465 ALA A O 1
ATOM 3555 N N . ALA A 1 466 ? -6.408 -2.190 19.178 1.00 9.76 466 ALA A N 1
ATOM 3556 C CA . ALA A 1 466 ? -7.491 -1.583 18.415 1.00 9.67 466 ALA A CA 1
ATOM 3557 C C . ALA A 1 466 ? -8.777 -2.402 18.490 1.00 8.85 466 ALA A C 1
ATOM 3558 O O . ALA A 1 466 ? -9.849 -1.866 18.634 1.00 9.71 466 ALA A O 1
ATOM 3560 N N . ALA A 1 467 ? -8.643 -3.726 18.402 1.00 8.95 467 ALA A N 1
ATOM 3561 C CA . ALA A 1 467 ? -9.822 -4.582 18.449 1.00 9.38 467 ALA A CA 1
ATOM 3562 C C . ALA A 1 467 ? -10.474 -4.561 19.814 1.00 8.92 467 ALA A C 1
ATOM 3563 O O . ALA A 1 467 ? -11.714 -4.602 19.932 1.00 8.36 467 ALA A O 1
ATOM 3565 N N . THR A 1 468 ? -9.652 -4.523 20.862 1.00 8.55 468 THR A N 1
ATOM 3566 C CA . THR A 1 468 ? -10.214 -4.508 22.206 1.00 9.43 468 THR A CA 1
ATOM 3567 C C . THR A 1 468 ? -10.852 -3.147 22.496 1.00 9.88 468 THR A C 1
ATOM 3568 O O . THR A 1 468 ? -11.944 -3.082 23.081 1.00 9.32 468 THR A O 1
ATOM 3572 N N . GLN A 1 469 ? -10.199 -2.067 22.063 1.00 9.59 469 GLN A N 1
ATOM 3573 C CA . GLN A 1 469 ? -10.800 -0.739 22.201 1.00 10.06 469 GLN A CA 1
ATOM 3574 C C . GLN A 1 469 ? -12.128 -0.737 21.406 1.00 10.47 469 GLN A C 1
ATOM 3575 O O . GLN A 1 469 ? -13.107 -0.150 21.830 1.00 9.56 469 GLN A O 1
ATOM 3581 N N . LEU A 1 470 ? -12.153 -1.393 20.239 1.00 9.51 470 LEU A N 1
ATOM 3582 C CA . LEU A 1 470 ? -13.411 -1.454 19.463 1.00 9.77 470 LEU A CA 1
ATOM 3583 C C . LEU A 1 470 ? -14.520 -2.139 20.248 1.00 9.10 470 LEU A C 1
ATOM 3584 O O . LEU A 1 470 ? -15.691 -1.755 20.156 1.00 9.67 470 LEU A O 1
ATOM 3589 N N . ALA A 1 471 ? -14.188 -3.181 21.007 1.00 9.30 471 ALA A N 1
ATOM 3590 C CA . ALA A 1 471 ? -15.202 -3.850 21.793 1.00 9.27 471 ALA A CA 1
ATOM 3591 C C . ALA A 1 471 ? -15.797 -2.896 22.844 1.00 8.60 471 ALA A C 1
ATOM 3592 O O . ALA A 1 471 ? -17.013 -2.898 23.082 1.00 9.23 471 ALA A O 1
ATOM 3594 N N . ARG A 1 472 ? -14.946 -2.090 23.466 1.00 9.51 472 ARG A N 1
ATOM 3595 C CA . ARG A 1 472 ? -15.469 -1.090 24.396 1.00 9.11 472 ARG A CA 1
ATOM 3596 C C . ARG A 1 472 ? -16.358 -0.090 23.620 1.00 9.41 472 ARG A C 1
ATOM 3597 O O . ARG A 1 472 ? -17.490 0.199 24.048 1.00 10.61 472 ARG A O 1
ATOM 3605 N N . ASN A 1 473 ? -15.862 0.373 22.483 1.00 10.44 473 ASN A N 1
ATOM 3606 C CA . ASN A 1 473 ? -16.624 1.327 21.691 1.00 11.13 473 ASN A CA 1
ATOM 3607 C C . ASN A 1 473 ? -18.001 0.794 21.303 1.00 10.26 473 ASN A C 1
ATOM 3608 O O . ASN A 1 473 ? -19.047 1.453 21.544 1.00 11.06 473 ASN A O 1
ATOM 3613 N N . ILE A 1 474 ? -18.055 -0.422 20.754 1.00 9.77 474 ILE A N 1
ATOM 3614 C CA . ILE A 1 474 ? -19.323 -0.957 20.290 1.00 10.78 474 ILE A CA 1
ATOM 3615 C C . ILE A 1 474 ? -20.270 -1.311 21.416 1.00 10.72 474 ILE A C 1
ATOM 3616 O O . ILE A 1 474 ? -21.490 -1.305 21.238 1.00 11.45 474 ILE A O 1
ATOM 3621 N N . SER A 1 475 ? -19.734 -1.573 22.617 1.00 11.06 475 SER A N 1
ATOM 3622 C CA . SER A 1 475 ? -20.568 -1.915 23.765 1.00 10.44 475 SER A CA 1
ATOM 3623 C C . SER A 1 475 ? -21.433 -0.720 24.193 1.00 10.66 475 SER A C 1
ATOM 3624 O O . SER A 1 475 ? -22.427 -0.900 24.902 1.00 10.91 475 SER A O 1
ATOM 3627 N N . ASN A 1 476 ? -21.031 0.475 23.752 1.00 11.48 476 ASN A N 1
ATOM 3628 C CA . ASN A 1 476 ? -21.777 1.684 24.081 1.00 12.67 476 ASN A CA 1
ATOM 3629 C C . ASN A 1 476 ? -22.041 2.482 22.796 1.00 13.39 476 ASN A C 1
ATOM 3630 O O . ASN A 1 476 ? -21.949 3.711 22.769 1.00 14.18 476 ASN A O 1
ATOM 3635 N N . SER A 1 477 ? -22.377 1.751 21.739 1.00 11.04 477 SER A N 1
ATOM 3636 C CA . SER A 1 477 ? -22.700 2.352 20.424 1.00 11.06 477 SER A CA 1
ATOM 3637 C C . SER A 1 477 ? -24.077 1.902 19.999 1.00 10.71 477 SER A C 1
ATOM 3638 O O . SER A 1 477 ? -24.450 0.750 20.193 1.00 9.67 477 SER A O 1
ATOM 3641 N N . GLY A 1 478 ? -24.839 2.822 19.393 1.00 10.08 478 GLY A N 1
ATOM 3642 C CA . GLY A 1 478 ? -26.152 2.450 18.884 1.00 10.05 478 GLY A CA 1
ATOM 3643 C C . GLY A 1 478 ? -27.024 1.668 19.827 1.00 9.48 478 GLY A C 1
ATOM 3644 O O . GLY A 1 478 ? -27.049 1.974 21.020 1.00 10.39 478 GLY A O 1
ATOM 3645 N N . ALA A 1 479 ? -27.688 0.631 19.333 1.00 9.61 479 ALA A N 1
ATOM 3646 C CA . ALA A 1 479 ? -28.592 -0.173 20.132 1.00 9.19 479 ALA A CA 1
ATOM 3647 C C . ALA A 1 479 ? -27.947 -0.827 21.362 1.00 8.83 479 ALA A C 1
ATOM 3648 O O . ALA A 1 479 ? -28.642 -1.166 22.313 1.00 9.34 479 ALA A O 1
ATOM 3650 N N . MET A 1 480 ? -26.627 -1.027 21.311 1.00 9.07 480 MET A N 1
ATOM 3651 C CA . MET A 1 480 ? -25.957 -1.589 22.499 1.00 8.39 480 MET A CA 1
ATOM 3652 C C . MET A 1 480 ? -26.100 -0.639 23.693 1.00 8.65 480 MET A C 1
ATOM 3653 O O . MET A 1 480 ? -26.139 -1.080 24.837 1.00 9.04 480 MET A O 1
ATOM 3658 N N . GLN A 1 481 ? -26.230 0.659 23.434 1.00 9.41 481 GLN A N 1
ATOM 3659 C CA . GLN A 1 481 ? -26.403 1.628 24.523 1.00 9.91 481 GLN A CA 1
ATOM 3660 C C . GLN A 1 481 ? -27.710 1.378 25.277 1.00 10.69 481 GLN A C 1
ATOM 3661 O O . GLN A 1 481 ? -27.826 1.706 26.471 1.00 12.05 481 GLN A O 1
ATOM 3667 N N . THR A 1 482 ? -28.696 0.803 24.609 1.00 8.98 482 THR A N 1
ATOM 3668 C CA . THR A 1 482 ? -29.969 0.522 25.239 1.00 9.24 482 THR A CA 1
ATOM 3669 C C . THR A 1 482 ? -29.792 -0.375 26.455 1.00 10.97 482 THR A C 1
ATOM 3670 O O . THR A 1 482 ? -30.508 -0.245 27.439 1.00 12.45 482 THR A O 1
ATOM 3674 N N . TYR A 1 483 ? -28.808 -1.272 26.385 1.00 10.63 483 TYR A N 1
ATOM 3675 C CA . TYR A 1 483 ? -28.565 -2.242 27.453 1.00 10.40 483 TYR A CA 1
ATOM 3676 C C . TYR A 1 483 ? -27.349 -1.984 28.311 1.00 11.55 483 TYR A C 1
ATOM 3677 O O . TYR A 1 483 ? -27.184 -2.643 29.344 1.00 13.36 483 TYR A O 1
ATOM 3686 N N . PHE A 1 484 ? -26.511 -1.047 27.921 1.00 12.02 484 PHE A N 1
ATOM 3687 C CA . PHE A 1 484 ? -25.274 -0.722 28.645 1.00 12.29 484 PHE A CA 1
ATOM 3688 C C . PHE A 1 484 ? -25.563 -0.135 30.006 1.00 13.34 484 PHE A C 1
ATOM 3689 O O . PHE A 1 484 ? -26.348 0.822 30.139 1.00 15.25 484 PHE A O 1
ATOM 3697 N N . ALA A 1 485 ? -24.920 -0.697 31.041 1.00 12.89 485 ALA A N 1
ATOM 3698 C CA . ALA A 1 485 ? -25.141 -0.196 32.392 1.00 14.04 485 ALA A CA 1
ATOM 3699 C C . ALA A 1 485 ? -23.831 -0.001 33.132 1.00 13.91 485 ALA A C 1
ATOM 3700 O O . ALA A 1 485 ? -23.797 -0.117 34.369 1.00 15.71 485 ALA A O 1
ATOM 3702 N N . GLY A 1 486 ? -22.781 0.314 32.385 1.00 13.35 486 GLY A N 1
ATOM 3703 C CA . GLY A 1 486 ? -21.472 0.590 32.964 1.00 12.67 486 GLY A CA 1
ATOM 3704 C C . GLY A 1 486 ? -20.447 -0.516 32.754 1.00 11.33 486 GLY A C 1
ATOM 3705 O O . GLY A 1 486 ? -20.754 -1.680 32.932 1.00 12.63 486 GLY A O 1
ATOM 3706 N N . GLU A 1 487 ? -19.239 -0.114 32.386 1.00 11.45 487 GLU A N 1
ATOM 3707 C CA . GLU A 1 487 ? -18.158 -1.070 32.159 1.00 12.60 487 GLU A CA 1
ATOM 3708 C C . GLU A 1 487 ? -17.636 -1.633 33.487 1.00 11.46 487 GLU A C 1
ATOM 3709 O O . GLU A 1 487 ? -17.515 -0.901 34.476 1.00 12.58 487 GLU A O 1
ATOM 3715 N N . THR A 1 488 ? -17.325 -2.924 33.498 1.00 11.52 488 THR A N 1
ATOM 3716 C CA . THR A 1 488 ? -16.762 -3.557 34.699 1.00 11.04 488 THR A CA 1
ATOM 3717 C C . THR A 1 488 ? -15.348 -4.089 34.420 1.00 11.51 488 THR A C 1
ATOM 3718 O O . THR A 1 488 ? -14.583 -4.254 35.364 1.00 12.14 488 THR A O 1
ATOM 3722 N N . ILE A 1 489 ? -15.016 -4.368 33.149 1.00 10.63 489 ILE A N 1
ATOM 3723 C CA . ILE A 1 489 ? -13.667 -4.783 32.742 1.00 10.58 489 ILE A CA 1
ATOM 3724 C C . ILE A 1 489 ? -13.382 -4.087 31.397 1.00 10.20 489 ILE A C 1
ATOM 3725 O O . ILE A 1 489 ? -14.166 -4.217 30.462 1.00 9.71 489 ILE A O 1
ATOM 3730 N N . PRO A 1 490 ? -12.290 -3.331 31.278 1.00 10.04 490 PRO A N 1
ATOM 3731 C CA . PRO A 1 490 ? -11.259 -2.993 32.280 1.00 10.46 490 PRO A CA 1
ATOM 3732 C C . PRO A 1 490 ? -11.815 -2.289 33.519 1.00 11.15 490 PRO A C 1
ATOM 3733 O O . PRO A 1 490 ? -11.285 -2.452 34.629 1.00 10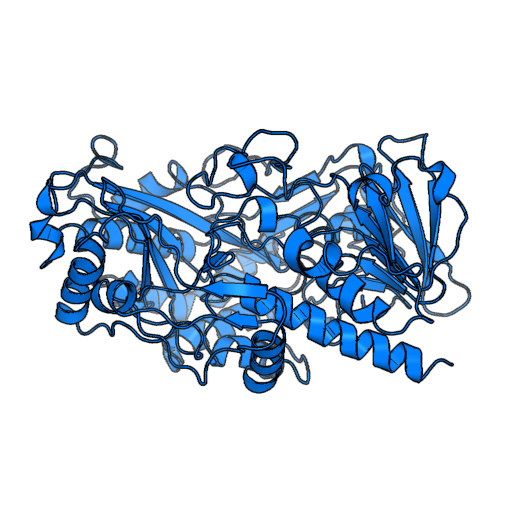.96 490 PRO A O 1
ATOM 3737 N N . GLY A 1 491 ? -12.869 -1.485 33.334 1.00 11.17 491 GLY A N 1
ATOM 3738 C CA . GLY A 1 491 ? -13.430 -0.741 34.469 1.00 11.79 491 GLY A CA 1
ATOM 3739 C C . GLY A 1 491 ? -12.373 0.191 35.037 1.00 12.38 491 GLY A C 1
ATOM 3740 O O . GLY A 1 491 ? -11.718 0.919 34.312 1.00 12.90 491 GLY A O 1
ATOM 3741 N N . ASP A 1 492 ? -12.198 0.130 36.353 1.00 12.58 492 ASP A N 1
ATOM 3742 C CA . ASP A 1 492 ? -11.204 0.963 37.037 1.00 13.86 492 ASP A CA 1
ATOM 3743 C C . ASP A 1 492 ? -9.770 0.744 36.563 1.00 13.54 492 ASP A C 1
ATOM 3744 O O . ASP A 1 492 ? -8.908 1.586 36.810 1.00 15.25 492 ASP A O 1
ATOM 3749 N N . ASN A 1 493 ? -9.494 -0.376 35.891 1.00 11.56 493 ASN A N 1
ATOM 3750 C CA . ASN A 1 493 ? -8.135 -0.668 35.465 1.00 11.56 493 ASN A CA 1
ATOM 3751 C C . ASN A 1 493 ? -7.652 0.038 34.203 1.00 11.34 493 ASN A C 1
ATOM 3752 O O . ASN A 1 493 ? -6.475 -0.008 33.883 1.00 12.50 493 ASN A O 1
ATOM 3757 N N . LEU A 1 494 ? -8.570 0.696 33.488 1.00 12.10 494 LEU A N 1
ATOM 3758 C CA . LEU A 1 494 ? -8.167 1.486 32.322 1.00 12.09 494 LEU A CA 1
ATOM 3759 C C . LEU A 1 494 ? -9.190 2.579 32.091 1.00 11.48 494 LEU A C 1
ATOM 3760 O O . LEU A 1 494 ? -10.378 2.300 31.935 1.00 11.01 494 LEU A O 1
ATOM 3765 N N . ALA A 1 495 ? -8.720 3.828 32.090 1.00 11.80 495 ALA A N 1
ATOM 3766 C CA . ALA A 1 495 ? -9.598 4.980 31.873 1.00 13.20 495 ALA A CA 1
ATOM 3767 C C . ALA A 1 495 ? -10.541 4.708 30.695 1.00 11.39 495 ALA A C 1
ATOM 3768 O O . ALA A 1 495 ? -10.115 4.215 29.648 1.00 12.09 495 ALA A O 1
ATOM 3770 N N . TYR A 1 496 ? -11.815 5.030 30.875 1.00 11.91 496 TYR A N 1
ATOM 3771 C CA . TYR A 1 496 ? -12.806 4.759 29.828 1.00 13.15 496 TYR A CA 1
ATOM 3772 C C . TYR A 1 496 ? -12.534 5.473 28.517 1.00 14.10 496 TYR A C 1
ATOM 3773 O O . TYR A 1 496 ? -12.930 4.969 27.446 1.00 13.54 496 TYR A O 1
ATOM 3782 N N . ASP A 1 497 ? -11.852 6.618 28.579 1.00 14.16 497 ASP A N 1
ATOM 3783 C CA . ASP A 1 497 ? -11.532 7.366 27.365 1.00 14.72 497 ASP A CA 1
ATOM 3784 C C . ASP A 1 497 ? -10.125 7.092 26.847 1.00 15.34 497 ASP A C 1
ATOM 3785 O O . ASP A 1 497 ? -9.582 7.859 26.049 1.00 15.88 497 ASP A O 1
ATOM 3790 N N . ALA A 1 498 ? -9.521 5.978 27.277 1.00 13.75 498 ALA A N 1
ATOM 3791 C CA . ALA A 1 498 ? -8.177 5.624 26.854 1.00 13.28 498 ALA A CA 1
ATOM 3792 C C . ALA A 1 498 ? -8.013 5.634 25.331 1.00 13.70 498 ALA A C 1
ATOM 3793 O O . ALA A 1 498 ? -8.885 5.133 24.606 1.00 13.82 498 ALA A O 1
ATOM 3795 N N . ASP A 1 499 ? -6.900 6.181 24.861 1.00 13.10 499 ASP A N 1
ATOM 3796 C CA . ASP A 1 499 ? -6.622 6.194 23.435 1.00 14.32 499 ASP A CA 1
ATOM 3797 C C . ASP A 1 499 ? -5.883 4.906 23.061 1.00 15.25 499 ASP A C 1
ATOM 3798 O O . ASP A 1 499 ? -5.607 4.052 23.936 1.00 13.67 499 ASP A O 1
ATOM 3803 N N . LEU A 1 500 ? -5.572 4.732 21.782 1.00 13.03 500 LEU A N 1
ATOM 3804 C CA . LEU A 1 500 ? -4.919 3.500 21.327 1.00 14.67 500 LEU A CA 1
ATOM 3805 C C . LEU A 1 500 ? -3.590 3.234 22.026 1.00 14.72 500 LEU A C 1
ATOM 3806 O O . LEU A 1 500 ? -3.296 2.098 22.414 1.00 13.46 500 LEU A O 1
ATOM 3811 N N . SER A 1 501 ? -2.784 4.271 22.212 1.00 15.78 501 SER A N 1
ATOM 3812 C CA . SER A 1 501 ? -1.506 4.129 22.887 1.00 15.45 501 SER A CA 1
ATOM 3813 C C . SER A 1 501 ? -1.705 3.596 24.309 1.00 14.59 501 SER A C 1
ATOM 3814 O O . SER A 1 501 ? -0.978 2.708 24.740 1.00 14.67 501 SER A O 1
ATOM 3817 N N . ALA A 1 502 ? -2.690 4.124 25.031 1.00 13.19 502 ALA A N 1
ATOM 3818 C CA . ALA A 1 502 ? -2.967 3.657 26.400 1.00 12.81 502 ALA A CA 1
ATOM 3819 C C . ALA A 1 502 ? -3.396 2.184 26.364 1.00 13.32 502 ALA A C 1
ATOM 3820 O O . ALA A 1 502 ? -3.005 1.407 27.225 1.00 12.86 502 ALA A O 1
ATOM 3822 N N . TRP A 1 503 ? -4.195 1.796 25.362 1.00 12.66 503 TRP A N 1
ATOM 3823 C CA . TRP A 1 503 ? -4.575 0.393 25.238 1.00 10.82 503 TRP A CA 1
ATOM 3824 C C . TRP A 1 503 ? -3.346 -0.489 24.971 1.00 10.88 503 TRP A C 1
ATOM 3825 O O . TRP A 1 503 ? -3.246 -1.582 25.536 1.00 10.39 503 TRP A O 1
ATOM 3836 N N . THR A 1 504 ? -2.402 -0.056 24.123 1.00 10.92 504 THR A N 1
ATOM 3837 C CA . THR A 1 504 ? -1.223 -0.887 23.864 1.00 11.76 504 THR A CA 1
ATOM 3838 C C . THR A 1 504 ? -0.367 -1.088 25.128 1.00 11.98 504 THR A C 1
ATOM 3839 O O . THR A 1 504 ? 0.326 -2.085 25.255 1.00 11.98 504 THR A O 1
ATOM 3843 N N . GLU A 1 505 ? -0.419 -0.130 26.059 1.00 12.57 505 GLU A N 1
ATOM 3844 C CA . GLU A 1 505 ? 0.333 -0.267 27.310 1.00 13.16 505 GLU A CA 1
ATOM 3845 C C . GLU A 1 505 ? -0.373 -1.204 28.290 1.00 12.22 505 GLU A C 1
ATOM 3846 O O . GLU A 1 505 ? 0.268 -1.877 29.092 1.00 13.65 505 GLU A O 1
ATOM 3852 N N . TYR A 1 506 ? -1.701 -1.246 28.218 1.00 10.96 506 TYR A N 1
ATOM 3853 C CA . TYR A 1 506 ? -2.529 -2.063 29.077 1.00 10.68 506 TYR A CA 1
ATOM 3854 C C . TYR A 1 506 ? -2.592 -3.539 28.664 1.00 10.58 506 TYR A C 1
ATOM 3855 O O . TYR A 1 506 ? -2.515 -4.442 29.497 1.00 10.06 506 TYR A O 1
ATOM 3864 N N . ILE A 1 507 ? -2.712 -3.779 27.363 1.00 9.94 507 ILE A N 1
ATOM 3865 C CA . ILE A 1 507 ? -2.918 -5.131 26.838 1.00 11.19 507 ILE A CA 1
ATOM 3866 C C . ILE A 1 507 ? -1.937 -6.237 27.248 1.00 10.71 507 ILE A C 1
ATOM 3867 O O . ILE A 1 507 ? -2.355 -7.334 27.582 1.00 10.18 507 ILE A O 1
ATOM 3872 N N . PRO A 1 508 ? -0.625 -5.966 27.266 1.00 9.93 508 PRO A N 1
ATOM 3873 C CA . PRO A 1 508 ? 0.319 -7.036 27.648 1.00 11.78 508 PRO A CA 1
ATOM 3874 C C . PRO A 1 508 ? 0.113 -7.589 29.048 1.00 10.42 508 PRO A C 1
ATOM 3875 O O . PRO A 1 508 ? 0.540 -8.708 29.334 1.00 10.22 508 PRO A O 1
ATOM 3879 N N . TYR A 1 509 ? -0.561 -6.817 29.898 1.00 10.53 509 TYR A N 1
ATOM 3880 C CA . TYR A 1 509 ? -0.790 -7.211 31.287 1.00 11.40 509 TYR A CA 1
ATOM 3881 C C . TYR A 1 509 ? -2.217 -7.673 31.533 1.00 9.87 509 TYR A C 1
ATOM 3882 O O . TYR A 1 509 ? -2.601 -7.980 32.656 1.00 11.03 509 TYR A O 1
ATOM 3891 N N . HIS A 1 510 ? -3.002 -7.752 30.451 1.00 10.51 510 HIS A N 1
ATOM 3892 C CA . HIS A 1 510 ? -4.383 -8.167 30.560 1.00 10.04 510 HIS A CA 1
ATOM 3893 C C . HIS A 1 510 ? -4.819 -8.995 29.367 1.00 10.64 510 HIS A C 1
ATOM 3894 O O . HIS A 1 510 ? -5.785 -8.657 28.680 1.00 12.15 510 HIS A O 1
ATOM 3901 N N . PHE A 1 511 ? -4.088 -10.062 29.082 1.00 9.98 511 PHE A N 1
ATOM 3902 C CA . PHE A 1 511 ? -4.455 -10.933 27.983 1.00 9.20 511 PHE A CA 1
ATOM 3903 C C . PHE A 1 511 ? -4.208 -12.386 28.350 1.00 10.38 511 PHE A C 1
ATOM 3904 O O . PHE A 1 511 ? -3.486 -12.699 29.328 1.00 9.61 511 PHE A O 1
ATOM 3912 N N . ARG A 1 512 ? -4.833 -13.274 27.591 1.00 8.62 512 ARG A N 1
ATOM 3913 C CA . ARG A 1 512 ? -4.585 -14.687 27.751 1.00 8.32 512 ARG A CA 1
ATOM 3914 C C . ARG A 1 512 ? -4.351 -15.290 26.380 1.00 8.58 512 ARG A C 1
ATOM 3915 O O . ARG A 1 512 ? -4.726 -14.716 25.349 1.00 8.85 512 ARG A O 1
ATOM 3923 N N . PRO A 1 513 ? -3.698 -16.442 26.329 1.00 8.98 513 PRO A N 1
ATOM 3924 C CA . PRO A 1 513 ? -3.509 -17.152 25.064 1.00 8.95 513 PRO A CA 1
ATOM 3925 C C . PRO A 1 513 ? -4.919 -17.493 24.564 1.00 8.41 513 PRO A C 1
ATOM 3926 O O . PRO A 1 513 ? -5.864 -17.680 25.375 1.00 7.87 513 PRO A O 1
ATOM 3930 N N . ASN A 1 514 ? -5.104 -17.607 23.258 1.00 7.48 514 ASN A N 1
ATOM 3931 C CA . ASN A 1 514 ? -6.404 -18.003 22.736 1.00 7.46 514 ASN A CA 1
ATOM 3932 C C . ASN A 1 514 ? -6.556 -19.524 22.579 1.00 8.79 514 ASN A C 1
ATOM 3933 O O . ASN A 1 514 ? -7.642 -20.012 22.314 1.00 10.22 514 ASN A O 1
ATOM 3938 N N . TYR A 1 515 ? -5.451 -20.245 22.747 1.00 8.14 515 TYR A N 1
ATOM 3939 C CA . TYR A 1 515 ? -5.451 -21.726 22.681 1.00 7.57 515 TYR A CA 1
ATOM 3940 C C . TYR A 1 515 ? -5.809 -22.270 21.299 1.00 8.68 515 TYR A C 1
ATOM 3941 O O . TYR A 1 515 ? -6.440 -23.333 21.174 1.00 9.92 515 TYR A O 1
ATOM 3950 N N . HIS A 1 516 ? -5.437 -21.525 20.263 1.00 8.66 516 HIS A N 1
ATOM 3951 C CA . HIS A 1 516 ? -5.645 -21.952 18.876 1.00 9.02 516 HIS A CA 1
ATOM 3952 C C . HIS A 1 516 ? -4.290 -22.142 18.199 1.00 8.97 516 HIS A C 1
ATOM 3953 O O . HIS A 1 516 ? -4.152 -21.902 17.007 1.00 9.26 516 HIS A O 1
ATOM 3960 N N . GLY A 1 517 ? -3.273 -22.582 18.940 1.00 8.62 517 GLY A N 1
ATOM 3961 C CA . GLY A 1 517 ? -1.954 -22.713 18.363 1.00 8.82 517 GLY A CA 1
ATOM 3962 C C . GLY A 1 517 ? -1.818 -23.668 17.199 1.00 8.66 517 GLY A C 1
ATOM 3963 O O . GLY A 1 517 ? -2.189 -24.822 17.299 1.00 8.54 517 GLY A O 1
ATOM 3964 N N . VAL A 1 518 ? -1.265 -23.179 16.090 1.00 7.94 518 VAL A N 1
ATOM 3965 C CA . VAL A 1 518 ? -1.034 -24.048 14.939 1.00 8.13 518 VAL A CA 1
ATOM 3966 C C . VAL A 1 518 ? 0.372 -23.820 14.387 1.00 7.93 518 VAL A C 1
ATOM 3967 O O . VAL A 1 518 ? 1.094 -22.890 14.789 1.00 8.22 518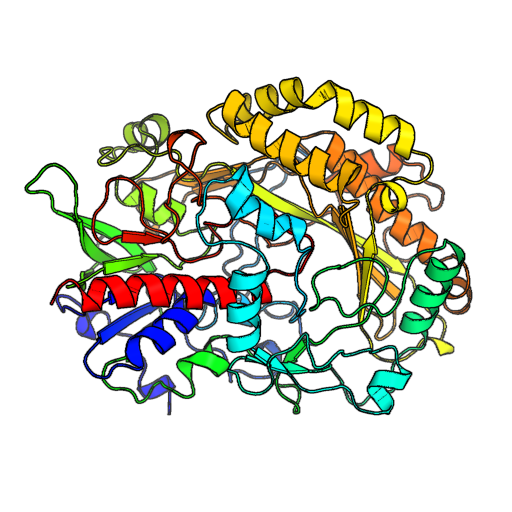 VAL A O 1
ATOM 3971 N N . GLY A 1 519 ? 0.776 -24.712 13.490 1.00 8.46 519 GLY A N 1
ATOM 3972 C CA . GLY A 1 519 ? 1.989 -24.499 12.725 1.00 9.24 519 GLY A CA 1
ATOM 3973 C C . GLY A 1 519 ? 3.303 -25.110 13.089 1.00 9.08 519 GLY A C 1
ATOM 3974 O O . GLY A 1 519 ? 4.255 -24.969 12.313 1.00 9.64 519 GLY A O 1
ATOM 3975 N N . THR A 1 520 ? 3.363 -25.767 14.247 1.00 8.27 520 THR A N 1
ATOM 3976 C CA . THR A 1 520 ? 4.603 -26.348 14.727 1.00 8.36 520 THR A CA 1
ATOM 3977 C C . THR A 1 520 ? 5.169 -27.493 13.898 1.00 8.23 520 THR A C 1
ATOM 3978 O O . THR A 1 520 ? 6.344 -27.857 14.070 1.00 10.05 520 THR A O 1
ATOM 3982 N N . CYS A 1 521 ? 4.349 -28.092 13.033 1.00 8.94 521 CYS A N 1
ATOM 3983 C CA . CYS A 1 521 ? 4.839 -29.107 12.054 1.00 9.31 521 CYS A CA 1
ATOM 3984 C C . CYS A 1 521 ? 4.147 -28.703 10.743 1.00 8.73 521 CYS A C 1
ATOM 3985 O O . CYS A 1 521 ? 3.370 -29.469 10.165 1.00 9.32 521 CYS A O 1
ATOM 3988 N N . SER A 1 522 ? 4.477 -27.510 10.261 1.00 9.83 522 SER A N 1
ATOM 3989 C CA . SER A 1 522 ? 3.766 -26.937 9.130 1.00 9.81 522 SER A CA 1
ATOM 3990 C C . SER A 1 522 ? 3.708 -27.756 7.856 1.00 9.72 522 SER A C 1
ATOM 3991 O O . SER A 1 522 ? 4.721 -28.275 7.379 1.00 10.12 522 SER A O 1
ATOM 3994 N N . MET A 1 523 ? 2.515 -27.808 7.311 1.00 9.03 523 MET A N 1
ATOM 3995 C CA . MET A 1 523 ? 2.267 -28.480 6.025 1.00 8.63 523 MET A CA 1
ATOM 3996 C C . MET A 1 523 ? 2.525 -27.481 4.902 1.00 9.41 523 MET A C 1
ATOM 3997 O O . MET A 1 523 ? 1.677 -26.671 4.558 1.00 10.79 523 MET A O 1
ATOM 4002 N N . MET A 1 524 ? 3.739 -27.543 4.367 1.00 9.10 524 MET A N 1
ATOM 4003 C CA . MET A 1 524 ? 4.145 -26.710 3.227 1.00 10.19 524 MET A CA 1
ATOM 4004 C C . MET A 1 524 ? 5.459 -27.324 2.728 1.00 10.16 524 MET A C 1
ATOM 4005 O O . MET A 1 524 ? 6.079 -28.139 3.407 1.00 10.52 524 MET A O 1
ATOM 4010 N N . PRO A 1 525 ? 5.907 -26.951 1.516 1.00 12.02 525 PRO A N 1
ATOM 4011 C CA . PRO A 1 525 ? 7.160 -27.514 0.990 1.00 12.13 525 PRO A CA 1
ATOM 4012 C C . PRO A 1 525 ? 8.337 -27.377 1.936 1.00 12.24 525 PRO A C 1
ATOM 4013 O O . PRO A 1 525 ? 8.440 -26.389 2.675 1.00 12.46 525 PRO A O 1
ATOM 4017 N N . LYS A 1 526 ? 9.226 -28.373 1.912 1.00 13.30 526 LYS A N 1
ATOM 4018 C CA . LYS A 1 526 ? 10.412 -28.369 2.765 1.00 15.22 526 LYS A CA 1
ATOM 4019 C C . LYS A 1 526 ? 11.221 -27.089 2.530 1.00 14.84 526 LYS A C 1
ATOM 4020 O O . LYS A 1 526 ? 11.753 -26.499 3.458 1.00 16.37 526 LYS A O 1
ATOM 4026 N N . GLU A 1 527 ? 11.276 -26.645 1.273 1.00 15.86 527 GLU A N 1
ATOM 4027 C CA . GLU A 1 527 ? 12.003 -25.435 0.893 1.00 17.76 527 GLU A CA 1
ATOM 4028 C C . GLU A 1 527 ? 11.485 -24.183 1.609 1.00 17.72 527 GLU A C 1
ATOM 4029 O O . GLU A 1 527 ? 12.265 -23.277 1.895 1.00 20.08 527 GLU A O 1
ATOM 4035 N N . MET A 1 528 ? 10.177 -24.157 1.888 1.00 15.44 528 MET A N 1
ATOM 4036 C CA . MET A 1 528 ? 9.507 -23.035 2.556 1.00 16.87 528 MET A CA 1
ATOM 4037 C C . MET A 1 528 ? 9.535 -23.147 4.085 1.00 14.01 528 MET A C 1
ATOM 4038 O O . MET A 1 528 ? 8.942 -22.304 4.759 1.00 15.68 528 MET A O 1
ATOM 4043 N N . GLY A 1 529 ? 10.181 -24.183 4.609 1.00 13.86 529 GLY A N 1
ATOM 4044 C CA . GLY A 1 529 ? 10.237 -24.370 6.055 1.00 13.94 529 GLY A CA 1
ATOM 4045 C C . GLY A 1 529 ? 9.227 -25.399 6.562 1.00 12.28 529 GLY A C 1
ATOM 4046 O O . GLY A 1 529 ? 8.997 -25.487 7.774 1.00 12.37 529 GLY A O 1
ATOM 4047 N N . GLY A 1 530 ? 8.664 -26.198 5.669 1.00 10.51 530 GLY A N 1
ATOM 4048 C CA . GLY A 1 530 ? 7.691 -27.200 6.077 1.00 10.73 530 GLY A CA 1
ATOM 4049 C C . GLY A 1 530 ? 8.265 -28.435 6.733 1.00 10.56 530 GLY A C 1
ATOM 4050 O O . GLY A 1 530 ? 9.453 -28.762 6.598 1.00 12.11 530 GLY A O 1
ATOM 4051 N N . VAL A 1 531 ? 7.394 -29.121 7.472 1.00 9.71 531 VAL A N 1
ATOM 4052 C CA . VAL A 1 531 ? 7.741 -30.356 8.151 1.00 9.41 531 VAL A CA 1
ATOM 4053 C C . VAL A 1 531 ? 6.999 -31.535 7.542 1.00 9.18 531 VAL A C 1
ATOM 4054 O O . VAL A 1 531 ? 7.496 -32.674 7.578 1.00 9.92 531 VAL A O 1
ATOM 4058 N N . VAL A 1 532 ? 5.799 -31.293 6.991 1.00 8.52 532 VAL A N 1
ATOM 4059 C CA . VAL A 1 532 ? 5.051 -32.373 6.352 1.00 10.11 532 VAL A CA 1
ATOM 4060 C C . VAL A 1 532 ? 4.559 -32.008 4.961 1.00 9.83 532 VAL A C 1
ATOM 4061 O O . VAL A 1 532 ? 4.360 -30.821 4.643 1.00 9.71 532 VAL A O 1
ATOM 4065 N N . ASP A 1 533 ? 4.375 -33.038 4.137 1.00 10.36 533 ASP A N 1
ATOM 4066 C CA . ASP A 1 533 ? 3.881 -32.844 2.767 1.00 9.34 533 ASP A CA 1
ATOM 4067 C C . ASP A 1 533 ? 2.362 -32.749 2.725 1.00 10.27 533 ASP A C 1
ATOM 4068 O O . ASP A 1 533 ? 1.698 -32.730 3.770 1.00 9.51 533 ASP A O 1
ATOM 4073 N N . ASN A 1 534 ? 1.784 -32.699 1.521 1.00 11.03 534 ASN A N 1
ATOM 4074 C CA . ASN A 1 534 ? 0.351 -32.515 1.392 1.00 11.51 534 ASN A CA 1
ATOM 4075 C C . ASN A 1 534 ? -0.497 -33.713 1.761 1.00 9.83 534 ASN A C 1
ATOM 4076 O O . ASN A 1 534 ? -1.724 -33.675 1.635 1.00 11.63 534 ASN A O 1
ATOM 4081 N N . ALA A 1 535 ? 0.158 -34.791 2.206 1.00 10.38 535 ALA A N 1
ATOM 4082 C CA . ALA A 1 535 ? -0.572 -35.946 2.709 1.00 9.96 535 ALA A CA 1
ATOM 4083 C C . ALA A 1 535 ? -0.188 -36.138 4.199 1.00 9.66 535 ALA A C 1
ATOM 4084 O O . ALA A 1 535 ? -0.369 -37.219 4.774 1.00 9.63 535 ALA A O 1
ATOM 4086 N N . ALA A 1 536 ? 0.342 -35.059 4.777 1.00 9.28 536 ALA A N 1
ATOM 4087 C CA . ALA A 1 536 ? 0.754 -35.002 6.197 1.00 9.54 536 ALA A CA 1
ATOM 4088 C C . ALA A 1 536 ? 1.923 -35.904 6.581 1.00 9.25 536 ALA A C 1
ATOM 4089 O O . ALA A 1 536 ? 2.152 -36.166 7.769 1.00 9.32 536 ALA A O 1
ATOM 4091 N N . ARG A 1 537 ? 2.701 -36.329 5.586 1.00 9.20 537 ARG A N 1
ATOM 4092 C CA . ARG A 1 537 ? 3.866 -37.178 5.834 1.00 8.76 537 ARG A CA 1
ATOM 4093 C C . ARG A 1 537 ? 5.100 -36.362 6.198 1.00 9.48 537 ARG A C 1
ATOM 4094 O O . ARG A 1 537 ? 5.459 -35.379 5.519 1.00 9.26 537 ARG A O 1
ATOM 4102 N N . VAL A 1 538 ? 5.764 -36.752 7.282 1.00 9.22 538 VAL A N 1
ATOM 4103 C CA . VAL A 1 538 ? 6.986 -36.079 7.716 1.00 9.55 538 VAL A CA 1
ATOM 4104 C C . VAL A 1 538 ? 8.071 -36.263 6.640 1.00 10.79 538 VAL A C 1
ATOM 4105 O O . VAL A 1 538 ? 8.357 -37.390 6.227 1.00 10.53 538 VAL A O 1
ATOM 4109 N N . TYR A 1 539 ? 8.657 -35.159 6.196 1.00 9.92 539 TYR A N 1
ATOM 4110 C CA . TYR A 1 539 ? 9.668 -35.235 5.134 1.00 10.53 539 TYR A CA 1
ATOM 4111 C C . TYR A 1 539 ? 10.828 -36.157 5.452 1.00 11.23 539 TYR A C 1
ATOM 4112 O O . TYR A 1 539 ? 11.466 -36.041 6.499 1.00 12.37 539 TYR A O 1
ATOM 4121 N N . GLY A 1 540 ? 11.094 -37.063 4.515 1.00 11.00 540 GLY A N 1
ATOM 4122 C CA . GLY A 1 540 ? 12.237 -37.954 4.663 1.00 12.68 540 GLY A CA 1
ATOM 4123 C C . GLY A 1 540 ? 12.060 -39.149 5.582 1.00 11.91 540 GLY A C 1
ATOM 4124 O O . GLY A 1 540 ? 13.033 -39.840 5.893 1.00 14.62 540 GLY A O 1
ATOM 4125 N N . VAL A 1 541 ? 10.827 -39.403 6.014 1.00 10.84 541 VAL A N 1
ATOM 4126 C CA . VAL A 1 541 ? 10.539 -40.542 6.869 1.00 10.42 541 VAL A CA 1
ATOM 4127 C C . VAL A 1 541 ? 9.411 -41.358 6.262 1.00 11.20 541 VAL A C 1
ATOM 4128 O O . VAL A 1 541 ? 8.432 -40.802 5.745 1.00 12.67 541 VAL A O 1
ATOM 4132 N N . GLN A 1 542 ? 9.555 -42.678 6.291 1.00 10.51 542 GLN A N 1
ATOM 4133 C CA . GLN A 1 542 ? 8.499 -43.560 5.818 1.00 10.71 542 GLN A CA 1
ATOM 4134 C C . GLN A 1 542 ? 7.562 -43.896 6.972 1.00 10.25 542 GLN A C 1
ATOM 4135 O O . GLN A 1 542 ? 8.015 -44.128 8.104 1.00 10.96 542 GLN A O 1
ATOM 4141 N N . GLY A 1 543 ? 6.274 -43.943 6.671 1.00 10.52 543 GLY A N 1
ATOM 4142 C CA . GLY A 1 543 ? 5.278 -44.349 7.648 1.00 10.73 543 GLY A CA 1
ATOM 4143 C C . GLY A 1 543 ? 5.059 -43.496 8.882 1.00 9.14 543 GLY A C 1
ATOM 4144 O O . GLY A 1 543 ? 4.703 -44.034 9.931 1.00 9.67 543 GLY A O 1
ATOM 4145 N N . LEU A 1 544 ? 5.275 -42.195 8.744 1.00 8.99 544 LEU A N 1
ATOM 4146 C CA . LEU A 1 544 ? 5.092 -41.265 9.853 1.00 9.47 544 LEU A CA 1
ATOM 4147 C C . LEU A 1 544 ? 4.367 -40.011 9.371 1.00 8.81 544 LEU A C 1
ATOM 4148 O O . LEU A 1 544 ? 4.820 -39.330 8.459 1.00 9.01 544 LEU A O 1
ATOM 4153 N N . ARG A 1 545 ? 3.248 -39.704 10.030 1.00 9.63 545 ARG A N 1
ATOM 4154 C CA . ARG A 1 545 ? 2.479 -38.504 9.679 1.00 8.34 545 ARG A CA 1
ATOM 4155 C C . ARG A 1 545 ? 2.154 -37.713 10.951 1.00 8.36 545 ARG A C 1
ATOM 4156 O O . ARG A 1 545 ? 2.166 -38.262 12.042 1.00 8.68 545 ARG A O 1
ATOM 4164 N N . VAL A 1 546 ? 1.929 -36.417 10.765 1.00 8.67 546 VAL A N 1
ATOM 4165 C CA . VAL A 1 546 ? 1.451 -35.536 11.846 1.00 8.04 546 VAL A CA 1
ATOM 4166 C C . VAL A 1 546 ? 0.091 -35.082 11.283 1.00 8.09 546 VAL A C 1
ATOM 4167 O O . VAL A 1 546 ? 0.029 -34.491 10.206 1.00 8.57 546 VAL A O 1
ATOM 4171 N N . ILE A 1 547 ? -1.003 -35.325 12.030 1.00 7.76 547 ILE A N 1
ATOM 4172 C CA . ILE A 1 547 ? -2.363 -35.119 11.511 1.00 8.70 547 ILE A CA 1
ATOM 4173 C C . ILE A 1 547 ? -3.225 -34.129 12.275 1.00 7.88 547 ILE A C 1
ATOM 4174 O O . ILE A 1 547 ? -4.430 -34.017 12.022 1.00 9.12 547 ILE A O 1
ATOM 4179 N N . ASP A 1 548 ? -2.594 -33.389 13.185 1.00 7.54 548 ASP A N 1
ATOM 4180 C CA . ASP A 1 548 ? -3.331 -32.510 14.092 1.00 7.78 548 ASP A CA 1
ATOM 4181 C C . ASP A 1 548 ? -3.074 -31.019 13.843 1.00 7.62 548 ASP A C 1
ATOM 4182 O O . ASP A 1 548 ? -2.585 -30.624 12.801 1.00 8.01 548 ASP A O 1
ATOM 4187 N N . GLY A 1 549 ? -3.437 -30.196 14.830 1.00 7.51 549 GLY A N 1
ATOM 4188 C CA . GLY A 1 549 ? -3.250 -28.749 14.733 1.00 8.27 549 GLY A CA 1
ATOM 4189 C C . GLY A 1 549 ? -1.842 -28.252 14.530 1.00 7.10 549 GLY A C 1
ATOM 4190 O O . GLY A 1 549 ? -1.642 -27.064 14.345 1.00 7.74 549 GLY A O 1
ATOM 4191 N N . SER A 1 550 ? -0.866 -29.150 14.589 1.00 7.68 550 SER A N 1
ATOM 4192 C CA . SER A 1 550 ? 0.512 -28.766 14.322 1.00 7.94 550 SER A CA 1
ATOM 4193 C C . SER A 1 550 ? 0.688 -28.398 12.851 1.00 7.75 550 SER A C 1
ATOM 4194 O O . SER A 1 550 ? 1.578 -27.609 12.507 1.00 8.43 550 SER A O 1
ATOM 4197 N N . ILE A 1 551 ? -0.148 -28.960 11.982 1.00 8.58 551 ILE A N 1
ATOM 4198 C CA . ILE A 1 551 ? 0.113 -28.815 10.542 1.00 8.38 551 ILE A CA 1
ATOM 4199 C C . ILE A 1 551 ? -0.417 -27.604 9.760 1.00 8.86 551 ILE A C 1
ATOM 4200 O O . ILE A 1 551 ? 0.203 -27.223 8.767 1.00 8.81 551 ILE A O 1
ATOM 4205 N N . PRO A 1 552 ? -1.539 -26.973 10.158 1.00 8.28 552 PRO A N 1
ATOM 4206 C CA . PRO A 1 552 ? -1.949 -25.808 9.358 1.00 8.31 552 PRO A CA 1
ATOM 4207 C C . PRO A 1 552 ? -0.798 -24.813 9.285 1.00 9.46 552 PRO A C 1
ATOM 4208 O O . PRO A 1 552 ? -0.218 -24.434 10.310 1.00 9.68 552 PRO A O 1
ATOM 4212 N N . PRO A 1 553 ? -0.469 -24.332 8.066 1.00 9.42 553 PRO A N 1
ATOM 4213 C CA . PRO A 1 553 ? 0.641 -23.389 7.958 1.00 9.47 553 PRO A CA 1
ATOM 4214 C C . PRO A 1 553 ? 0.281 -21.935 8.278 1.00 10.38 553 PRO A C 1
ATOM 4215 O O . PRO A 1 553 ? 1.162 -21.093 8.451 1.00 10.79 553 PRO A O 1
ATOM 4219 N N . THR A 1 554 ? -1.015 -21.671 8.372 1.00 9.81 554 THR A N 1
ATOM 4220 C CA . THR A 1 554 ? -1.473 -20.324 8.647 1.00 10.81 554 THR A CA 1
ATOM 4221 C C . THR A 1 554 ? -2.588 -20.359 9.680 1.00 10.09 554 THR A C 1
ATOM 4222 O O . THR A 1 554 ? -3.140 -21.422 9.975 1.00 9.70 554 THR A O 1
ATOM 4226 N N . GLN A 1 555 ? -2.888 -19.188 10.238 1.00 9.45 555 GLN A N 1
ATOM 4227 C CA . GLN A 1 555 ? -4.063 -19.068 11.066 1.00 9.28 555 GLN A CA 1
ATOM 4228 C C . GLN A 1 555 ? -5.261 -18.932 10.093 1.00 9.85 555 GLN A C 1
ATOM 4229 O O . GLN A 1 555 ? -5.086 -18.916 8.860 1.00 10.47 555 GLN A O 1
ATOM 4235 N N . MET A 1 556 ? -6.467 -18.856 10.634 1.00 10.56 556 MET A N 1
ATOM 4236 C CA . MET A 1 556 ? -7.683 -18.740 9.824 1.00 10.96 556 MET A CA 1
ATOM 4237 C C . MET A 1 556 ? -8.663 -17.886 10.573 1.00 11.01 556 MET A C 1
ATOM 4238 O O . MET A 1 556 ? -8.635 -17.843 11.807 1.00 11.16 556 MET A O 1
ATOM 4243 N N . SER A 1 557 ? -9.561 -17.244 9.844 1.00 9.44 557 SER A N 1
ATOM 4244 C CA . SER A 1 557 ? -10.562 -16.371 10.467 1.00 9.14 557 SER A CA 1
ATOM 4245 C C . SER A 1 557 ? -11.775 -17.171 10.863 1.00 8.97 557 SER A C 1
ATOM 4246 O O . SER A 1 557 ? -12.884 -17.047 10.291 1.00 9.55 557 SER A O 1
ATOM 4249 N N . SER A 1 558 ? -11.573 -18.048 11.843 1.00 8.23 558 SER A N 1
ATOM 4250 C CA . SER A 1 558 ? -12.649 -18.909 12.315 1.00 8.58 558 SER A CA 1
ATOM 4251 C C . SER A 1 558 ? -12.209 -19.661 13.537 1.00 8.67 558 SER A C 1
ATOM 4252 O O . SER A 1 558 ? -11.058 -19.556 13.964 1.00 9.47 558 SER A O 1
ATOM 4255 N N . HIS A 1 559 ? -13.163 -20.388 14.098 1.00 8.98 559 HIS A N 1
ATOM 4256 C CA . HIS A 1 559 ? -12.835 -21.332 15.165 1.00 8.94 559 HIS A CA 1
ATOM 4257 C C . HIS A 1 559 ? -12.398 -22.563 14.370 1.00 9.99 559 HIS A C 1
ATOM 4258 O O . HIS A 1 559 ? -12.906 -22.849 13.289 1.00 9.51 559 HIS A O 1
ATOM 4265 N N . VAL A 1 560 ? -11.428 -23.302 14.899 1.00 9.50 560 VAL A N 1
ATOM 4266 C CA . VAL A 1 560 ? -10.791 -24.353 14.111 1.00 10.04 560 VAL A CA 1
ATOM 4267 C C . VAL A 1 560 ? -11.388 -25.739 13.990 1.00 8.75 560 VAL A C 1
ATOM 4268 O O . VAL A 1 560 ? -11.013 -26.478 13.077 1.00 9.86 560 VAL A O 1
ATOM 4272 N N . MET A 1 561 ? -12.348 -26.102 14.835 1.00 8.19 561 MET A N 1
ATOM 4273 C CA . MET A 1 561 ? -12.884 -27.460 14.746 1.00 9.31 561 MET A CA 1
ATOM 4274 C C . MET A 1 561 ? -13.398 -27.877 13.377 1.00 9.44 561 MET A C 1
ATOM 4275 O O . MET A 1 561 ? -13.153 -29.000 12.931 1.00 9.28 561 MET A O 1
ATOM 4280 N N . THR A 1 562 ? -14.146 -27.004 12.708 1.00 9.44 562 THR A N 1
ATOM 4281 C CA . THR A 1 562 ? -14.696 -27.364 11.399 1.00 9.73 562 THR A CA 1
ATOM 4282 C C . THR A 1 562 ? -13.628 -27.774 10.415 1.00 10.69 562 THR A C 1
ATOM 4283 O O . THR A 1 562 ? -13.852 -28.655 9.591 1.00 10.98 562 THR A O 1
ATOM 4287 N N . VAL A 1 563 ? -12.480 -27.114 10.485 1.00 8.69 563 VAL A N 1
ATOM 4288 C CA . VAL A 1 563 ? -11.358 -27.393 9.596 1.00 10.23 563 VAL A CA 1
ATOM 4289 C C . VAL A 1 563 ? -10.579 -28.617 10.068 1.00 8.94 563 VAL A C 1
ATOM 4290 O O . VAL A 1 563 ? -10.140 -29.431 9.241 1.00 9.13 563 VAL A O 1
ATOM 4294 N N . PHE A 1 564 ? -10.412 -28.775 11.379 1.00 8.19 564 PHE A N 1
ATOM 4295 C CA . PHE A 1 564 ? -9.617 -29.904 11.874 1.00 8.01 564 PHE A CA 1
ATOM 4296 C C . PHE A 1 564 ? -10.331 -31.238 11.657 1.00 8.30 564 PHE A C 1
ATOM 4297 O O . PHE A 1 564 ? -9.702 -32.238 11.347 1.00 8.76 564 PHE A O 1
ATOM 4305 N N . TYR A 1 565 ? -11.652 -31.267 11.803 1.00 8.76 565 TYR A N 1
ATOM 4306 C CA . TYR A 1 565 ? -12.392 -32.491 11.505 1.00 9.14 565 TYR A CA 1
ATOM 4307 C C . TYR A 1 565 ? -12.223 -32.820 10.015 1.00 9.75 565 TYR A C 1
ATOM 4308 O O . TYR A 1 565 ? -11.998 -33.986 9.626 1.00 10.00 565 TYR A O 1
ATOM 4317 N N . ALA A 1 566 ? -12.309 -31.796 9.161 1.00 9.48 566 ALA A N 1
ATOM 4318 C CA . ALA A 1 566 ? -12.166 -31.991 7.718 1.00 9.39 566 ALA A CA 1
ATOM 4319 C C . ALA A 1 566 ? -10.772 -32.501 7.358 1.00 9.83 566 ALA A C 1
ATOM 4320 O O . ALA A 1 566 ? -10.616 -33.421 6.562 1.00 10.61 566 ALA A O 1
ATOM 4322 N N . MET A 1 567 ? -9.770 -31.914 7.992 1.00 9.95 567 MET A N 1
ATOM 4323 C CA . MET A 1 567 ? -8.361 -32.236 7.793 1.00 10.45 567 MET A CA 1
ATOM 4324 C C . MET A 1 567 ? -8.113 -33.720 8.144 1.00 10.54 567 MET A C 1
ATOM 4325 O O . MET A 1 567 ? -7.422 -34.445 7.406 1.00 9.95 567 MET A O 1
ATOM 4330 N N . ALA A 1 568 ? -8.674 -34.178 9.257 1.00 9.86 568 ALA A N 1
ATOM 4331 C CA . ALA A 1 568 ? -8.502 -35.562 9.658 1.00 9.56 568 ALA A CA 1
ATOM 4332 C C . ALA A 1 568 ? -9.135 -36.506 8.636 1.00 10.30 568 ALA A C 1
ATOM 4333 O O . ALA A 1 568 ? -8.540 -37.529 8.286 1.00 9.90 568 ALA A O 1
ATOM 4335 N N . LEU A 1 569 ? -10.341 -36.200 8.162 1.00 10.20 569 LEU A N 1
ATOM 4336 C CA . LEU A 1 569 ? -10.970 -37.063 7.151 1.00 9.71 569 LEU A CA 1
ATOM 4337 C C . LEU A 1 569 ? -10.182 -37.043 5.841 1.00 10.17 569 LEU A C 1
ATOM 4338 O O . LEU A 1 569 ? -10.038 -38.085 5.197 1.00 9.76 569 LEU A O 1
ATOM 4343 N N . LYS A 1 570 ? -9.671 -35.892 5.440 1.00 9.53 570 LYS A N 1
ATOM 4344 C CA . LYS A 1 570 ? -8.919 -35.797 4.194 1.00 9.52 570 LYS A CA 1
ATOM 4345 C C . LYS A 1 570 ? -7.626 -36.604 4.286 1.00 10.55 570 LYS A C 1
ATOM 4346 O O . LYS A 1 570 ? -7.280 -37.360 3.361 1.00 10.81 570 LYS A O 1
ATOM 4352 N N . ILE A 1 571 ? -6.897 -36.468 5.394 1.00 10.00 571 ILE A N 1
ATOM 4353 C CA . ILE A 1 571 ? -5.647 -37.224 5.583 1.00 10.34 571 ILE A CA 1
ATOM 4354 C C . ILE A 1 571 ? -5.974 -38.717 5.673 1.00 10.45 571 ILE A C 1
ATOM 4355 O O . ILE A 1 571 ? -5.222 -39.553 5.142 1.00 10.51 571 ILE A O 1
ATOM 4360 N N . SER A 1 572 ? -7.081 -39.077 6.313 1.00 10.68 572 SER A N 1
ATOM 4361 C CA . SER A 1 572 ? -7.479 -40.483 6.407 1.00 10.17 572 SER A CA 1
ATOM 4362 C C . SER A 1 572 ? -7.640 -41.092 5.008 1.00 11.19 572 SER A C 1
ATOM 4363 O O . SER A 1 572 ? -7.278 -42.237 4.792 1.00 10.50 572 SER A O 1
ATOM 4366 N N . ASP A 1 573 ? -8.193 -40.334 4.063 1.00 11.50 573 ASP A N 1
ATOM 4367 C CA . ASP A 1 573 ? -8.352 -40.838 2.700 1.00 11.37 573 ASP A CA 1
ATOM 4368 C C . ASP A 1 573 ? -6.983 -41.095 2.064 1.00 11.75 573 ASP A C 1
ATOM 4369 O O . ASP A 1 573 ? -6.808 -42.097 1.348 1.00 12.15 573 ASP A O 1
ATOM 4374 N N . ALA A 1 574 ? -6.005 -40.218 2.281 1.00 12.02 574 ALA A N 1
ATOM 4375 C CA . ALA A 1 574 ? -4.661 -40.421 1.757 1.00 12.06 574 ALA A CA 1
ATOM 4376 C C . ALA A 1 574 ? -4.027 -41.669 2.382 1.00 12.54 574 ALA A C 1
ATOM 4377 O O . ALA A 1 574 ? -3.375 -42.461 1.681 1.00 12.82 574 ALA A O 1
ATOM 4379 N N . ILE A 1 575 ? -4.208 -41.854 3.692 1.00 10.63 575 ILE A N 1
ATOM 4380 C CA . ILE A 1 575 ? -3.676 -43.017 4.387 1.00 11.32 575 ILE A CA 1
ATOM 4381 C C . ILE A 1 575 ? -4.292 -44.280 3.789 1.00 11.79 575 ILE A C 1
ATOM 4382 O O . ILE A 1 575 ? -3.567 -45.260 3.553 1.00 11.77 575 ILE A O 1
ATOM 4387 N N . LEU A 1 576 ? -5.600 -44.272 3.554 1.00 10.88 576 LEU A N 1
ATOM 4388 C CA . LEU A 1 576 ? -6.292 -45.435 3.007 1.00 11.19 576 LEU A CA 1
ATOM 4389 C C . LEU A 1 576 ? -5.890 -45.718 1.570 1.00 11.73 576 LEU A C 1
ATOM 4390 O O . LEU A 1 576 ? -5.858 -46.884 1.152 1.00 12.58 576 LEU A O 1
ATOM 4395 N N . GLU A 1 577 ? -5.575 -44.689 0.803 1.00 13.26 577 GLU A N 1
ATOM 4396 C CA . GLU A 1 577 ? -5.123 -44.886 -0.576 1.00 15.61 577 GLU A CA 1
ATOM 4397 C C . GLU A 1 577 ? -3.787 -45.627 -0.553 1.00 16.09 577 GLU A C 1
ATOM 4398 O O . GLU A 1 577 ? -3.561 -46.538 -1.350 1.00 15.31 577 GLU A O 1
ATOM 4404 N N . ASP A 1 578 ? -2.881 -45.248 0.349 1.00 13.80 578 ASP A N 1
ATOM 4405 C CA . ASP A 1 578 ? -1.594 -45.922 0.456 1.00 14.76 578 ASP A CA 1
ATOM 4406 C C . ASP A 1 578 ? -1.768 -47.350 0.958 1.00 15.10 578 ASP A C 1
ATOM 4407 O O . ASP A 1 578 ? -1.060 -48.261 0.495 1.00 16.97 578 ASP A O 1
ATOM 4412 N N . TYR A 1 579 ? -2.699 -47.579 1.874 1.00 14.34 579 TYR A N 1
ATOM 4413 C CA . TYR A 1 579 ? -2.969 -48.926 2.360 1.00 14.64 579 TYR A CA 1
ATOM 4414 C C . TYR A 1 579 ? -3.424 -49.790 1.170 1.00 16.42 579 TYR A C 1
ATOM 4415 O O . TYR A 1 579 ? -2.964 -50.928 1.003 1.00 18.19 579 TYR A O 1
ATOM 4424 N N . ALA A 1 580 ? -4.330 -49.253 0.353 1.00 16.97 580 ALA A N 1
ATOM 4425 C CA . ALA A 1 580 ? -4.877 -49.981 -0.796 1.00 19.62 580 ALA A CA 1
ATOM 4426 C C . ALA A 1 580 ? -3.835 -50.308 -1.851 1.00 23.12 580 ALA A C 1
ATOM 4427 O O . ALA A 1 580 ? -3.889 -51.383 -2.460 1.00 24.72 580 ALA A O 1
ATOM 4429 N N . SER A 1 581 ? -2.887 -49.406 -2.065 1.00 25.22 581 SER A N 1
ATOM 4430 C CA . SER A 1 581 ? -1.867 -49.617 -3.089 1.00 28.41 581 SER A CA 1
ATOM 4431 C C . SER A 1 581 ? -0.713 -50.499 -2.626 1.00 31.16 581 SER A C 1
ATOM 4432 O O . SER A 1 581 ? -0.044 -51.135 -3.449 1.00 33.89 581 SER A O 1
ATOM 4435 N N . MET A 1 582 ? -0.493 -50.556 -1.318 1.00 33.96 582 MET A N 1
ATOM 4436 C CA . MET A 1 582 ? 0.590 -51.337 -0.739 1.00 37.33 582 MET A CA 1
ATOM 4437 C C . MET A 1 582 ? 0.135 -52.684 -0.171 1.00 40.50 582 MET A C 1
ATOM 4438 O O . MET A 1 582 ? 0.479 -53.044 0.962 1.00 41.73 582 MET A O 1
ATOM 4443 N N . GLN A 1 583 ? -0.637 -53.421 -0.967 1.00 42.20 583 GLN A N 1
ATOM 4444 C CA . GLN A 1 583 ? -1.133 -54.737 -0.560 1.00 44.69 583 GLN A CA 1
ATOM 4445 C C . GLN A 1 583 ? -0.389 -55.870 -1.286 1.00 45.87 583 GLN A C 1
ATOM 4446 O O . GLN A 1 583 ? -0.438 -57.023 -0.801 1.00 47.63 583 GLN A O 1
#

Solvent-accessible surface area: 20400 Å² total; per-residue (Å²): 82,11,105,96,49,19,36,96,70,30,148,73,3,38,52,117,84,10,16,1,0,0,0,11,0,10,23,6,0,2,0,0,1,2,64,0,2,92,53,107,116,0,32,0,1,0,2,9,24,6,47,12,14,0,88,147,15,98,65,0,36,52,1,78,17,100,21,98,8,52,64,43,90,4,11,42,28,29,91,7,36,115,3,75,24,19,109,93,63,17,73,10,53,27,9,21,0,0,0,9,50,4,0,9,33,28,1,8,5,1,4,1,27,96,14,1,2,55,5,1,54,110,48,0,49,2,129,7,1,28,20,106,59,5,11,63,44,2,46,115,0,0,89,8,56,66,16,80,84,76,15,93,68,4,0,14,111,35,58,66,90,18,10,12,90,127,16,41,0,53,0,0,9,33,23,62,60,90,114,27,0,39,0,1,86,6,0,4,42,2,0,87,112,115,69,8,45,30,80,72,12,5,7,40,3,60,1,36,0,0,3,15,12,15,2,2,1,43,137,106,43,35,4,2,1,0,0,41,6,13,2,56,89,30,46,144,62,128,18,11,67,6,0,5,30,23,65,17,0,70,3,33,47,47,92,155,53,140,50,7,76,0,41,0,0,28,0,2,72,124,139,80,103,46,44,52,0,72,8,143,23,14,0,0,0,7,30,28,17,11,33,0,0,9,4,0,0,19,14,1,0,0,22,105,86,41,0,108,104,44,61,22,123,39,68,19,74,1,28,0,0,8,2,0,0,1,1,10,1,3,34,0,90,2,128,23,49,106,70,0,61,18,11,11,26,0,0,2,0,0,4,1,77,37,5,10,43,159,57,15,146,125,0,44,107,30,0,85,95,48,16,80,81,5,0,87,71,0,34,93,77,29,0,6,133,60,32,101,4,0,36,63,1,0,94,8,0,75,51,2,5,62,100,86,76,1,1,0,0,0,0,17,0,55,4,84,44,51,6,8,0,38,0,10,4,0,0,6,0,2,1,0,44,0,13,3,77,44,127,22,16,15,102,81,85,46,10,4,20,0,4,3,12,50,4,68,0,5,40,29,0,0,0,4,0,0,54,11,0,10,74,0,3,50,22,36,31,4,100,88,33,49,36,22,28,59,60,3,18,156,104,22,64,103,130,12,90,26,73,30,0,23,131,18,0,10,125,75,34,68,5,7,57,29,11,1,1,1,0,2,0,0,45,121,156,22,14,0,1,0,28,52,15,0,98,2,43,43,13,88,14,0,1,0,0,4,6,0,0,0,0,1,0,1,0,0,20,21,13,2,4,22,1,0,0,0,7,34,1,0,40,21,0,33,120,33,30,71,87,131,163

InterPro domains:
  IPR000172 Glucose-methanol-choline oxidoreductase, N-terminal [PF00732] (42-352)
  IPR000172 Glucose-methanol-choline oxidoreductase, N-terminal [PS00623] (119-142)
  IPR000172 Glucose-methanol-choline oxidoreductase, N-terminal [PS00624] (312-326)
  IPR007867 Glucose-methanol-choline oxidoreductase, C-terminal [PF05199] (452-590)
  IPR012132 Glucose-methanol-choline oxidoreductase [PIRSF000137] (33-603)
  IPR012132 Glucose-methanol-choline oxidoreductase [PTHR11552] (37-603)
  IPR027424 Glucose Oxidase, domain 2 [G3DSA:4.10.450.10] (75-257)
  IPR036188 FAD/NAD(P)-binding domain superfamily [G3DSA:3.50.50.60] (42-597)
  IPR036188 FAD/NAD(P)-binding domain superfamily [SSF51905] (36-601)

CATH classification: 3.50.50.60 (+2 more: 4.10.450.10, 3.30.560.10)

Foldseek 3Di:
DLQVQAAADVVVFFPAEFAEEEFAQAQLRLLLLLLQCVPLVHFYEYEFQAEADQVVDCCQFALVVAPVCPPDPQWPQDWFDLFPLFRHIFTQTWGGYRLICLRRDNQFDFFFAQLQQQCCCVQQVQPQRGCVNLQVLLQQQFQEDEDDPQRVVLFADDDPVLHRNPHFFYKYAQPPPKRAFNLLVLLQVQVVVVVWDGNDARSRRAQAFKGFYIGRHHPVNTHRRSCNRRPVVPSVSPSYHYHYNKHFQAFDWDDDDQFIAGFWTWMGQDPPDIGIHGHPFFYEYANAQQPSLQRCLLHQDEACVQNVVQPGHRRHYAHFFAQKAFKKKFKWKFFWDPSRARWGKMKGLAFLCRLQPVCSVVLVVCLVPCLLVLLVVLCVVVRAPDSVLLSSVSVSVSCCRVVVRTRQKMWMFTPNRITMTIIIGQFDSHGWGKGAPHSGSNVVHIHGHRNQCVRPSRLLSRLSNNLVNLVSCCGGSNVVIGDGIDVVHVVAPSPDDSVSSSVVRSVGIHIPSQIAASQEAGDSVSRHQAHSLQHGPRYGRYGYQYRHYHSGGGSGDCSSSSSSSSVSSSVVSVVVVVVVD

Sequence (581 aa):
GIEASLLTDPKDVSGRTVDYIIAGGGLTGLTTAARLTENPNISVLVIESGSYESDRGPIIEDLNAYGDIFGSSVDHAYETVELATNNQTALIRSGNGLGGSTLVNGGTWTRPHKAQVDSWETVFGNEGWNWDNVAAYSLQAERARAPNAKQIAAGHYFNASCHGVNGTVHAGPRDTGDDYSPIVKALMSAVEDRGVPTKKDFGCGDPHGVSMFPNTLHEDQVRSDAAREWLLPNYQRPNLQVLTGQYVGKVLLSQNGTTPRAVGVEFGTHKGNTHNVYAKHEVLLAAGSAVSPTILEYSGIGMKSILEPLGIDTVVDLPVGLNLQDQTTATVRSRITSAGAGQGQAAWFATFNETFGDYSEKAHELLNTKLEQWAEEAVARGGFHNTTALLIQYENYRDWIVNHNVAYSELFLDTAGVASFDVWDLLPFTRGYVHILDKDPYLHHFAYDPQYFLNELDLLGQAAATQLARNISNSGAMQTYFAGETIPGDNLAYDADLSAWTEYIPYHFRPNYHGVGTCSMMPKEMGGVVDNAARVYGVQGLRVIDGSIPPTQMSSHVMTVFYAMALKISDAILEDYASMQ

B-factor: mean 17.5, std 13.37, range [5.9, 199.99]

GO terms:
  GO:0005576 extracellular region (C, EXP)
  GO:0005737 cytoplasm (C, EXP)
  GO:0046562 beta-D-glucose oxidase activity (F, EXP)

Radius of gyration: 22.92 Å; Cα contacts (8 Å, |Δi|>4): 1488; chains: 1; bounding box: 62×63×41 Å

Nearest PDB structures (foldseek):
  3qvp-assembly1_A  TM=1.002E+00  e=0.000E+00  Aspergillus niger
  5nit-assembly1_A  TM=1.001E+00  e=0.000E+00  Aspergillus niger
  5niw-assembly1_A  TM=1.001E+00  e=0.000E+00  Aspergillus niger
  8jpz-assembly1_A  TM=1.000E+00  e=0.000E+00  Aspergillus niger
  1gpe-assembly1_B  TM=9.964E-01  e=0.000E+00  Penicillium amagasakiense

Organism: Aspergillus niger (NCBI:txid5061)